Protein AF-A0A838J490-F1 (afdb_monomer)

Secondary structure (DSSP, 8-state):
--HHHHHTTTSGGG--PPPPPPPPPPPP--------------------HHHHHHHHHHHHHHHHHHHTS-HHHHHHHHHHHTS---HHHHHHHHT--HHHHHHHHHHHHHHHHHHHHHHSHHHHHHTT----HHHHS-EEEEEEPTTTSSSEEEEEE-TTT--EEEE-TTT---EE-S-GGGGGG--SHHHHHHHHHHHHHHHHHHHHHHS----S-HHHHHHHTT--S--PPPPP--S-TTSTTTTHHHHHHHHHHHHHH-HHHHHHHHHHHHHHHHHHHHHHHHHHHHHHTS---HHHHHHHHHHHHHHHHHHHHHHHHHTTTS-HHHHHHHHHHHHHHHHHHHHHHHHH---HHHHHHHHHHHHHHHHHHHHHHHHHHHHHS-HHHHHHHHHHHHHHHHHHHHHHHHHHHHHHHHH-HHHHHHHHHHHHHHHHHHHHHHSPPP--PPP------------

pLDDT: mean 70.19, std 21.8, range [23.58, 97.5]

Foldseek 3Di:
DVVVVVVVVVCLVPDDDDAPDDDDDDDDDDDDDDDYDDDDDDDDDDPPVVVVVLVVLVVVVLVVLLVPDDPQLSVLCCCCPVVVDDLVVSCVVVVHDSVVSVVSPVVSVVSSVCSCVPPVVVVCVVSVVPDPVVVVQFDFAPAADSVNSPFTWTWGQDPVPRWIFTATPPVGGDFIAPDPVVCPVPDHPPVVVVVRVVVVVVQVVVCVVVVHHDDPCVVCVVVVVVVPDDDDPDDPDDPPPPCVVVCLVVLLVVLVVLLVVDLLSVLLLVLLLLVLLLLLLCVQLVQVCCCPQLVHDPVLSVLLVVLLVLLLVVLVVVCVVCVVPDDLLCLQLVLLQQLLVLLLCLLCVCVVPSDSVVNSVSSSNNSNSVNSNVVSSLVVLVQQDDPVSSVNNVVNSVVSSNVSSNVSNVCSVVCCVPQNSSRSSNVSSVSSNVSSVCSVPSPDDDDPDHHDPPPPPDPPDPD

Structure (mmCIF, N/CA/C/O backbone):
data_AF-A0A838J490-F1
#
_entry.id   AF-A0A838J490-F1
#
loop_
_atom_site.group_PDB
_atom_site.id
_atom_site.type_symbol
_atom_site.label_atom_id
_atom_site.label_alt_id
_atom_site.label_comp_id
_atom_site.label_asym_id
_atom_site.label_entity_id
_atom_site.label_seq_id
_atom_site.pdbx_PDB_ins_code
_atom_site.Cartn_x
_atom_site.Cartn_y
_atom_site.Cartn_z
_atom_site.occupancy
_atom_site.B_iso_or_equiv
_atom_site.auth_seq_id
_atom_site.auth_comp_id
_atom_site.auth_asym_id
_atom_site.auth_atom_id
_atom_site.pdbx_PDB_model_num
ATOM 1 N N . MET A 1 1 ? 35.227 -22.376 36.022 1.00 38.84 1 MET A N 1
ATOM 2 C CA . MET A 1 1 ? 35.106 -21.329 34.972 1.00 38.84 1 MET A CA 1
ATOM 3 C C . MET A 1 1 ? 35.126 -21.839 33.520 1.00 38.84 1 MET A C 1
ATOM 5 O O . MET A 1 1 ? 34.562 -21.155 32.679 1.00 38.84 1 MET A O 1
ATOM 9 N N . ARG A 1 2 ? 35.701 -23.012 33.183 1.00 31.27 2 ARG A N 1
ATOM 10 C CA . ARG A 1 2 ? 35.571 -23.589 31.819 1.00 31.27 2 ARG A CA 1
ATOM 11 C C . ARG A 1 2 ? 34.187 -24.206 31.548 1.00 31.27 2 ARG A C 1
ATOM 13 O O . ARG A 1 2 ? 33.668 -24.030 30.458 1.00 31.27 2 ARG A O 1
ATOM 20 N N . TRP A 1 3 ? 33.547 -24.786 32.568 1.00 34.00 3 TRP A N 1
ATOM 21 C CA . TRP A 1 3 ? 32.174 -25.320 32.499 1.00 34.00 3 TRP A CA 1
ATOM 22 C C . TRP A 1 3 ? 31.107 -24.243 32.192 1.00 34.00 3 TRP A C 1
ATOM 24 O O . TRP A 1 3 ? 30.243 -24.439 31.349 1.00 34.00 3 TRP A O 1
ATOM 34 N N . ALA A 1 4 ? 31.234 -23.038 32.764 1.00 30.53 4 ALA A N 1
ATOM 35 C CA . ALA A 1 4 ? 30.323 -21.916 32.489 1.00 30.53 4 ALA A CA 1
ATOM 36 C C . ALA A 1 4 ? 30.524 -21.264 31.098 1.00 30.53 4 ALA A C 1
ATOM 38 O O . ALA A 1 4 ? 29.636 -20.571 30.601 1.00 30.53 4 ALA A O 1
ATOM 39 N N . ARG A 1 5 ? 31.675 -21.494 30.442 1.00 39.41 5 ARG A N 1
ATOM 40 C CA . ARG A 1 5 ? 31.925 -21.041 29.060 1.00 39.41 5 ARG A CA 1
ATOM 41 C C . ARG A 1 5 ? 31.454 -22.043 28.008 1.00 39.41 5 ARG A C 1
ATOM 43 O O . ARG A 1 5 ? 31.168 -21.605 26.904 1.00 39.41 5 ARG A O 1
ATOM 50 N N . SER A 1 6 ? 31.355 -23.336 28.332 1.00 38.59 6 SER A N 1
ATOM 51 C CA . SER A 1 6 ? 30.777 -24.329 27.417 1.00 38.59 6 SER A CA 1
ATOM 52 C C . SER A 1 6 ? 29.248 -24.378 27.482 1.00 38.59 6 SER A C 1
ATOM 54 O O . SER A 1 6 ? 28.624 -24.636 26.466 1.00 38.59 6 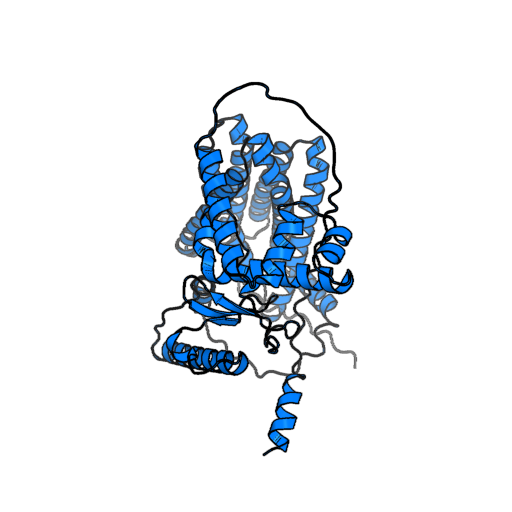SER A O 1
ATOM 56 N N . HIS A 1 7 ? 28.629 -24.067 28.629 1.00 32.84 7 HIS A N 1
ATOM 57 C CA . HIS A 1 7 ? 27.161 -24.068 28.757 1.00 32.84 7 HIS A CA 1
ATOM 58 C C . HIS A 1 7 ? 26.466 -22.762 28.327 1.00 32.84 7 HIS A C 1
ATOM 60 O O . HIS A 1 7 ? 25.295 -22.793 27.971 1.00 32.84 7 HIS A O 1
ATOM 66 N N . SER A 1 8 ? 27.147 -21.608 28.319 1.00 35.97 8 SER A N 1
ATOM 67 C CA . SER A 1 8 ? 26.522 -20.339 27.890 1.00 35.97 8 SER A CA 1
ATOM 68 C C . SER A 1 8 ? 26.479 -20.158 26.369 1.00 35.97 8 SER A C 1
ATOM 70 O O . SER A 1 8 ? 25.629 -19.424 25.869 1.00 35.97 8 SER A O 1
ATOM 72 N N . SER A 1 9 ? 27.338 -20.859 25.618 1.00 40.12 9 SER A N 1
ATOM 73 C CA . SER A 1 9 ? 27.257 -20.931 24.154 1.00 40.12 9 SER A CA 1
ATOM 74 C C . SER A 1 9 ? 26.083 -21.773 23.654 1.00 40.12 9 SER A C 1
ATOM 76 O O . SER A 1 9 ? 25.626 -21.528 22.541 1.00 40.12 9 SER A O 1
ATOM 78 N N . ASP A 1 10 ? 25.574 -22.699 24.476 1.00 37.72 10 ASP A N 1
ATOM 79 C CA . ASP A 1 10 ? 24.511 -23.632 24.083 1.00 37.72 10 ASP A CA 1
ATOM 80 C C . ASP A 1 10 ? 23.097 -23.228 24.523 1.00 37.72 10 ASP A C 1
ATOM 82 O O . ASP A 1 10 ? 22.111 -23.789 24.052 1.00 37.72 10 ASP A O 1
ATOM 86 N N . LEU A 1 11 ? 22.962 -22.195 25.356 1.00 34.53 11 LEU A N 1
ATOM 87 C CA . LEU A 1 11 ? 21.650 -21.685 25.780 1.00 34.53 11 LEU A CA 1
ATOM 88 C C . LEU A 1 11 ? 21.117 -20.540 24.904 1.00 34.53 11 LEU A C 1
ATOM 90 O O . LEU A 1 11 ? 19.939 -20.204 24.995 1.00 34.53 11 LEU A O 1
ATOM 94 N N . ALA A 1 12 ? 21.928 -19.992 23.991 1.00 37.56 12 ALA A N 1
ATOM 95 C CA . ALA A 1 12 ? 21.435 -19.069 22.960 1.00 37.56 12 ALA A CA 1
ATOM 96 C C . ALA A 1 12 ? 20.488 -19.759 21.954 1.00 37.56 12 ALA A C 1
ATOM 98 O O . ALA A 1 12 ? 19.731 -19.090 21.248 1.00 37.56 12 ALA A O 1
ATOM 99 N N . HIS A 1 13 ? 20.497 -21.096 21.919 1.00 40.72 13 HIS A N 1
ATOM 100 C CA . HIS A 1 13 ? 19.669 -21.916 21.035 1.00 40.72 13 HIS A CA 1
ATOM 101 C C . HIS A 1 13 ? 18.229 -22.107 21.547 1.00 40.72 13 HIS A C 1
ATOM 103 O O . HIS A 1 13 ? 17.404 -22.640 20.812 1.00 40.72 13 HIS A O 1
ATOM 109 N N . LEU A 1 14 ? 17.901 -21.679 22.777 1.00 37.72 14 LEU A N 1
ATOM 110 C CA . LEU A 1 14 ? 16.640 -22.036 23.456 1.00 37.72 14 LEU A CA 1
ATOM 111 C C . LEU A 1 14 ? 15.697 -20.866 23.789 1.00 37.72 14 LEU A C 1
ATOM 113 O O . LEU A 1 14 ? 14.804 -21.017 24.615 1.00 37.72 14 LEU A O 1
ATOM 117 N N . ALA A 1 15 ? 15.823 -19.716 23.126 1.00 31.89 15 ALA A N 1
ATOM 118 C CA . ALA A 1 15 ? 14.781 -18.684 23.182 1.00 31.89 15 ALA A CA 1
ATOM 119 C C . ALA A 1 15 ? 13.935 -18.735 21.899 1.00 31.89 15 ALA A C 1
ATOM 121 O O . ALA A 1 15 ? 14.431 -18.270 20.876 1.00 31.89 15 ALA A O 1
ATOM 122 N N . PRO A 1 16 ? 12.711 -19.280 21.871 1.00 31.98 16 PRO A N 1
ATOM 123 C CA . PRO A 1 16 ? 11.907 -19.275 20.654 1.00 31.98 16 PRO A CA 1
ATOM 124 C C . PRO A 1 16 ? 11.490 -17.833 20.334 1.00 31.98 16 PRO A C 1
ATOM 126 O O . PRO A 1 16 ? 10.644 -17.259 21.003 1.00 31.98 16 PRO A O 1
ATOM 129 N N . LEU A 1 17 ? 12.102 -17.234 19.312 1.00 34.34 17 LEU A N 1
ATOM 130 C CA . LEU A 1 17 ? 11.520 -16.084 18.623 1.00 34.34 17 LEU A CA 1
ATOM 131 C C . LEU A 1 17 ? 10.676 -16.646 17.482 1.00 34.34 17 LEU A C 1
ATOM 133 O O . LEU A 1 17 ? 11.158 -17.482 16.715 1.00 34.34 17 LEU A O 1
ATOM 137 N N . ALA A 1 18 ? 9.415 -16.222 17.408 1.00 31.09 18 ALA A N 1
ATOM 138 C CA . ALA A 1 18 ? 8.501 -16.607 16.341 1.00 31.09 18 ALA A CA 1
ATOM 139 C C . ALA A 1 18 ? 9.137 -16.335 14.959 1.00 31.09 18 ALA A C 1
ATOM 141 O O . ALA A 1 18 ? 9.772 -15.292 14.778 1.00 31.09 18 ALA A O 1
ATOM 142 N N . PRO A 1 19 ? 9.003 -17.254 13.986 1.00 30.03 19 PRO A N 1
ATOM 143 C CA . PRO A 1 19 ? 9.647 -17.109 12.690 1.00 30.03 19 PRO A CA 1
ATOM 144 C C . PRO A 1 19 ? 9.049 -15.919 11.933 1.00 30.03 19 PRO A C 1
ATOM 146 O O . PRO A 1 19 ? 7.841 -15.858 11.708 1.00 30.03 19 PRO A O 1
ATOM 149 N N . LEU A 1 20 ? 9.904 -14.995 11.490 1.00 29.86 20 LEU A N 1
ATOM 150 C CA . LEU A 1 20 ? 9.591 -14.166 10.329 1.00 29.86 20 LEU A CA 1
ATOM 151 C C . LEU A 1 20 ? 9.395 -15.127 9.152 1.00 29.86 20 LEU A C 1
ATOM 153 O O . LEU A 1 20 ? 10.276 -15.938 8.861 1.00 29.86 20 LEU A O 1
ATOM 157 N N . ALA A 1 21 ? 8.214 -15.091 8.535 1.00 31.08 21 ALA A N 1
ATOM 158 C CA . ALA A 1 21 ? 7.895 -15.946 7.401 1.00 31.08 21 ALA A CA 1
ATOM 159 C C . ALA A 1 21 ? 8.966 -15.790 6.299 1.00 31.08 21 ALA A C 1
ATOM 161 O O . ALA A 1 21 ? 9.384 -14.662 6.016 1.00 31.08 21 ALA A O 1
ATOM 162 N N . PRO A 1 22 ? 9.429 -16.888 5.673 1.00 29.55 22 PRO A N 1
ATOM 163 C CA . PRO A 1 22 ? 10.335 -16.793 4.541 1.00 29.55 22 PRO A CA 1
ATOM 164 C C . PRO A 1 22 ? 9.621 -16.073 3.393 1.00 29.55 22 PRO A C 1
ATOM 166 O O . PRO A 1 22 ? 8.505 -16.434 3.019 1.00 29.55 22 PRO A O 1
ATOM 169 N N . LEU A 1 23 ? 10.271 -15.052 2.834 1.00 28.83 23 LEU A N 1
ATOM 170 C CA . LEU A 1 23 ? 9.908 -14.534 1.520 1.00 28.83 23 LEU A CA 1
ATOM 171 C C . LEU A 1 23 ? 10.055 -15.690 0.525 1.00 28.83 23 LEU A C 1
ATOM 173 O O . LEU A 1 23 ? 11.116 -16.313 0.455 1.00 28.83 23 LEU A O 1
ATOM 177 N N . ALA A 1 24 ? 8.976 -16.012 -0.187 1.00 30.09 24 ALA A N 1
ATOM 178 C CA . ALA A 1 24 ? 9.001 -17.016 -1.240 1.00 30.09 24 ALA A CA 1
ATOM 179 C C . ALA A 1 24 ? 10.042 -16.625 -2.310 1.00 30.09 24 ALA A C 1
ATOM 181 O O . ALA A 1 24 ? 10.163 -15.437 -2.624 1.00 30.09 24 ALA A O 1
ATOM 182 N N . PRO A 1 25 ? 10.797 -17.588 -2.867 1.00 30.64 25 PRO A N 1
ATOM 183 C CA . PRO A 1 25 ? 11.720 -17.306 -3.952 1.00 30.64 25 PRO A CA 1
ATOM 184 C C . PRO A 1 25 ? 10.932 -16.864 -5.188 1.00 30.64 25 PRO A C 1
ATOM 186 O O . PRO A 1 25 ? 9.959 -17.507 -5.581 1.00 30.64 25 PRO A O 1
ATOM 189 N N . LEU A 1 26 ? 11.361 -15.753 -5.786 1.00 28.77 26 LEU A N 1
ATOM 190 C CA . LEU A 1 26 ? 10.929 -15.345 -7.118 1.00 28.77 26 LEU A CA 1
ATOM 191 C C . LEU A 1 26 ? 11.299 -16.463 -8.102 1.00 28.77 26 LEU A C 1
ATOM 193 O O . LEU A 1 26 ? 12.447 -16.910 -8.129 1.00 28.77 26 LEU A O 1
ATOM 197 N N . ALA A 1 27 ? 10.314 -16.935 -8.866 1.00 28.98 27 ALA A N 1
ATOM 198 C CA . ALA A 1 27 ? 10.536 -17.884 -9.948 1.00 28.98 27 ALA A CA 1
ATOM 199 C C . ALA A 1 27 ? 11.439 -17.246 -11.026 1.00 28.98 27 ALA A C 1
ATOM 201 O O . ALA A 1 27 ? 11.282 -16.052 -11.299 1.00 28.98 27 ALA A O 1
ATOM 202 N N . PRO A 1 28 ? 12.375 -17.999 -11.635 1.00 28.28 28 PRO A N 1
ATOM 203 C CA . PRO A 1 28 ? 13.193 -17.493 -12.730 1.00 28.28 28 PRO A CA 1
ATOM 204 C C . PRO A 1 28 ? 12.314 -17.203 -13.947 1.00 28.28 28 PRO A C 1
ATOM 206 O O . PRO A 1 28 ? 11.512 -18.045 -14.346 1.00 28.28 28 PRO A O 1
ATOM 209 N N . LEU A 1 29 ? 12.480 -16.020 -14.534 1.00 25.86 29 LEU A N 1
ATOM 210 C CA . LEU A 1 29 ? 12.017 -15.762 -15.890 1.00 25.86 29 LEU A CA 1
ATOM 211 C C . LEU A 1 29 ? 12.938 -16.531 -16.837 1.00 25.86 29 LEU A C 1
ATOM 213 O O . LEU A 1 29 ? 14.138 -16.261 -16.892 1.00 25.86 29 LEU A O 1
ATOM 217 N N . GLU A 1 30 ? 12.361 -17.504 -17.533 1.00 28.44 30 GLU A N 1
ATOM 218 C CA . GLU A 1 30 ? 12.951 -18.133 -18.707 1.00 28.44 30 GLU A CA 1
ATOM 219 C C . GLU A 1 30 ? 13.173 -17.041 -19.762 1.00 28.44 30 GLU A C 1
ATOM 221 O O . GLU A 1 30 ? 12.236 -16.381 -20.213 1.00 28.44 30 GLU A O 1
ATOM 226 N N . GLN A 1 31 ? 14.441 -16.808 -20.091 1.00 32.03 31 GLN A N 1
ATOM 227 C CA . GLN A 1 31 ? 14.831 -16.212 -21.356 1.00 32.03 31 GLN A CA 1
ATOM 228 C C . GLN A 1 31 ? 14.986 -17.370 -22.330 1.00 32.03 31 GLN A C 1
ATOM 230 O O . GLN A 1 31 ? 15.788 -18.261 -22.069 1.00 32.03 31 GLN A O 1
ATOM 235 N N . ASP A 1 32 ? 14.243 -17.330 -23.427 1.00 25.03 32 ASP A N 1
ATOM 236 C CA . ASP A 1 32 ? 14.703 -17.920 -24.672 1.00 25.03 32 ASP A CA 1
ATOM 237 C C . ASP A 1 32 ? 14.437 -16.936 -25.805 1.00 25.03 32 ASP A C 1
ATOM 239 O O . ASP A 1 32 ? 13.476 -16.160 -25.804 1.00 25.03 32 ASP A O 1
ATOM 243 N N . GLU A 1 33 ? 15.426 -16.928 -26.681 1.00 28.50 33 GLU A N 1
ATOM 244 C CA . GLU A 1 33 ? 15.753 -15.921 -27.664 1.00 28.50 33 GLU A CA 1
ATOM 245 C C . GLU A 1 33 ? 14.833 -15.976 -28.894 1.00 28.50 33 GLU A C 1
ATOM 247 O O . GLU A 1 33 ? 14.159 -16.966 -29.175 1.00 28.50 33 GLU A O 1
ATOM 252 N N . ASP A 1 34 ? 14.936 -14.892 -29.660 1.00 23.80 34 ASP A N 1
ATOM 253 C CA . ASP A 1 34 ? 15.062 -14.880 -31.118 1.00 23.80 34 ASP A CA 1
ATOM 254 C C . ASP A 1 34 ? 13.932 -14.304 -32.001 1.00 23.80 34 ASP A C 1
ATOM 256 O O . ASP A 1 34 ? 12.753 -14.639 -31.929 1.00 23.80 34 ASP A O 1
ATOM 260 N N . GLU A 1 35 ? 14.427 -13.466 -32.923 1.00 25.88 35 GLU A N 1
ATOM 261 C CA . GLU A 1 35 ? 13.885 -13.039 -34.220 1.00 25.88 35 GLU A CA 1
ATOM 262 C C . GLU A 1 35 ? 13.179 -11.674 -34.410 1.00 25.88 35 GLU A C 1
ATOM 264 O O . GLU A 1 35 ? 11.960 -11.536 -34.418 1.00 25.88 35 GLU A O 1
ATOM 269 N N . ARG A 1 36 ? 14.042 -10.713 -34.790 1.00 24.47 36 ARG A N 1
ATOM 270 C CA . ARG A 1 36 ? 14.085 -10.001 -36.093 1.00 24.47 36 ARG A CA 1
ATOM 271 C C . ARG A 1 36 ? 13.088 -8.865 -36.415 1.00 24.47 36 ARG A C 1
ATOM 273 O O . ARG A 1 36 ? 11.990 -9.080 -36.908 1.00 24.47 36 ARG A O 1
ATOM 280 N N . ASP A 1 37 ? 13.676 -7.664 -36.370 1.00 24.88 37 ASP A N 1
ATOM 281 C CA . ASP A 1 37 ? 13.978 -6.779 -37.519 1.00 24.88 37 ASP A CA 1
ATOM 282 C C . ASP A 1 37 ? 12.926 -5.781 -38.066 1.00 24.88 37 ASP A C 1
ATOM 284 O O . ASP A 1 37 ? 11.739 -6.076 -38.213 1.00 24.88 37 ASP A O 1
ATOM 288 N N . ARG A 1 38 ? 13.494 -4.639 -38.507 1.00 23.58 38 ARG A N 1
ATOM 289 C CA . ARG A 1 38 ? 13.008 -3.456 -39.255 1.00 23.58 38 ARG A CA 1
ATOM 290 C C . ARG A 1 38 ? 12.662 -2.232 -38.397 1.00 23.58 38 ARG A C 1
ATOM 292 O O . ARG A 1 38 ? 11.815 -2.301 -37.519 1.00 23.58 38 ARG A O 1
ATOM 299 N N . SER A 1 39 ? 13.205 -1.036 -38.630 1.00 25.27 39 SER A N 1
ATOM 300 C CA . SER A 1 39 ? 14.094 -0.518 -39.686 1.00 25.27 39 SER A CA 1
ATOM 301 C C . SER A 1 39 ? 14.380 0.955 -39.370 1.00 25.27 39 SER A C 1
ATOM 303 O O . SER A 1 39 ? 13.400 1.673 -39.182 1.00 25.27 39 SER A O 1
ATOM 305 N N . ILE A 1 40 ? 15.635 1.421 -39.403 1.00 28.34 40 ILE A N 1
ATOM 306 C CA . ILE A 1 40 ? 15.996 2.770 -39.891 1.00 28.34 40 ILE A CA 1
ATOM 307 C C . ILE A 1 40 ? 17.378 2.661 -40.554 1.00 28.34 40 ILE A C 1
ATOM 309 O O . ILE A 1 40 ? 18.363 2.346 -39.893 1.00 28.34 40 ILE A O 1
ATOM 313 N N . GLU A 1 41 ? 17.403 2.870 -41.869 1.00 29.73 41 GLU A N 1
ATOM 314 C CA . GLU A 1 41 ? 18.590 2.954 -42.724 1.00 29.73 41 GLU A CA 1
ATOM 315 C C . GLU A 1 41 ? 19.304 4.316 -42.611 1.00 29.73 41 GLU A C 1
ATOM 317 O O . GLU A 1 41 ? 18.684 5.337 -42.310 1.00 29.73 41 GLU A O 1
ATOM 322 N N . ASP A 1 42 ? 20.595 4.270 -42.962 1.00 29.52 42 ASP A N 1
ATOM 323 C CA . ASP A 1 42 ? 21.440 5.304 -43.581 1.00 29.52 42 ASP A CA 1
ATOM 324 C C . ASP A 1 42 ? 21.932 6.524 -42.787 1.00 29.52 42 ASP A C 1
ATOM 326 O O . ASP A 1 42 ? 21.326 7.591 -42.831 1.00 29.52 42 ASP A O 1
ATOM 330 N N . ILE A 1 43 ? 23.175 6.420 -42.279 1.00 30.28 43 ILE A N 1
ATOM 331 C CA . ILE A 1 43 ? 24.239 7.422 -42.518 1.00 30.28 43 ILE A CA 1
ATOM 332 C C . ILE A 1 43 ? 25.599 6.693 -42.661 1.00 30.28 43 ILE A C 1
ATOM 334 O O . ILE A 1 43 ? 26.070 6.109 -41.686 1.00 30.28 43 ILE A O 1
ATOM 338 N N . PRO A 1 44 ? 26.263 6.708 -43.835 1.00 36.84 44 PRO A N 1
ATOM 339 C CA . PRO A 1 44 ? 27.617 6.186 -43.989 1.00 36.84 44 PRO A CA 1
ATOM 340 C C . PRO A 1 44 ? 28.680 7.283 -43.811 1.00 36.84 44 PRO A C 1
A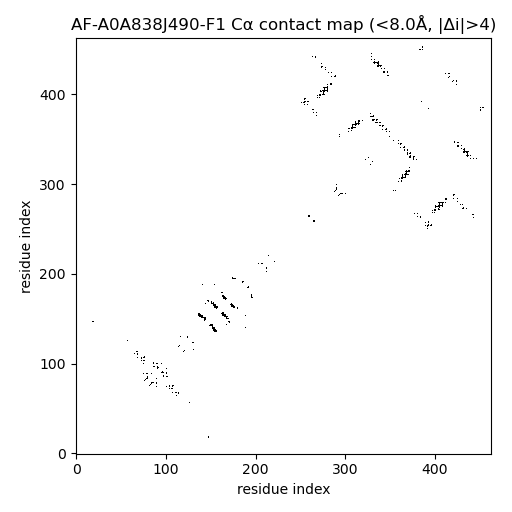TOM 342 O O . PRO A 1 44 ? 28.659 8.295 -44.510 1.00 36.84 44 PRO A O 1
ATOM 345 N N . GLY A 1 45 ? 29.668 7.007 -42.954 1.00 42.66 45 GLY A N 1
ATOM 346 C CA . GLY A 1 45 ? 30.995 7.626 -43.004 1.00 42.66 45 GLY A CA 1
ATOM 347 C C . GLY A 1 45 ? 31.248 8.766 -42.022 1.00 42.66 45 GLY A C 1
ATOM 348 O O . GLY A 1 45 ? 31.433 9.898 -42.453 1.00 42.66 45 GLY A O 1
ATOM 349 N N . ASP A 1 46 ? 31.380 8.446 -40.736 1.00 32.75 46 ASP A N 1
ATOM 350 C CA . ASP A 1 46 ? 32.297 9.189 -39.871 1.00 32.75 46 ASP A CA 1
ATOM 351 C C . ASP A 1 46 ? 33.262 8.171 -39.257 1.00 32.75 46 ASP A C 1
ATOM 353 O O . ASP A 1 46 ? 32.844 7.184 -38.649 1.00 32.75 46 ASP A O 1
ATOM 357 N N . PHE A 1 47 ? 34.554 8.334 -39.538 1.00 42.59 47 PHE A N 1
ATOM 358 C CA . PHE A 1 47 ? 35.601 7.604 -38.832 1.00 42.59 47 PHE A CA 1
ATOM 359 C C . PHE A 1 47 ? 35.574 8.156 -37.413 1.00 42.59 47 PHE A C 1
ATOM 361 O O . PHE A 1 47 ? 36.008 9.282 -37.180 1.00 42.59 47 PHE A O 1
ATOM 368 N N . ASP A 1 48 ? 34.992 7.395 -36.496 1.00 47.22 48 ASP A N 1
ATOM 369 C CA . ASP A 1 48 ? 34.822 7.801 -35.111 1.00 47.22 48 ASP A CA 1
ATOM 370 C C . ASP A 1 48 ? 36.194 7.770 -34.415 1.00 47.22 48 ASP A C 1
ATOM 372 O O . ASP A 1 48 ? 36.620 6.768 -33.842 1.00 47.22 48 ASP A O 1
ATOM 376 N N . ILE A 1 49 ? 36.947 8.865 -34.574 1.00 47.16 49 ILE A N 1
ATOM 377 C CA . ILE A 1 49 ? 38.278 9.093 -33.990 1.00 47.16 49 ILE A CA 1
ATOM 378 C C . ILE A 1 49 ? 38.230 8.876 -32.473 1.00 47.16 49 ILE A C 1
ATOM 380 O O . ILE A 1 49 ? 39.208 8.425 -31.885 1.00 47.16 49 ILE A O 1
ATOM 384 N N . GLU A 1 50 ? 37.089 9.165 -31.851 1.00 42.59 50 GLU A N 1
ATOM 385 C CA . GLU A 1 50 ? 36.843 8.948 -30.430 1.00 42.59 50 GLU A CA 1
ATOM 386 C C . GLU A 1 50 ? 36.816 7.445 -30.110 1.00 42.59 50 GLU A C 1
ATOM 388 O O . GLU A 1 50 ? 37.535 6.996 -29.219 1.00 42.59 50 GLU A O 1
ATOM 393 N N . LEU A 1 51 ? 36.139 6.642 -30.936 1.00 49.38 51 LEU A N 1
ATOM 394 C CA . LEU A 1 51 ? 36.103 5.180 -30.821 1.00 49.38 51 LEU A CA 1
ATOM 395 C C . LEU A 1 51 ? 37.471 4.513 -31.084 1.00 49.38 51 LEU A C 1
ATOM 397 O O . LEU A 1 51 ? 37.825 3.528 -30.428 1.00 49.38 51 LEU A O 1
ATOM 401 N N . GLU A 1 52 ? 38.260 5.026 -32.036 1.00 47.62 52 GLU A N 1
ATOM 402 C CA . GLU A 1 52 ? 39.631 4.544 -32.279 1.00 47.62 52 GLU A CA 1
ATOM 403 C C . GLU A 1 52 ? 40.599 4.947 -31.152 1.00 47.62 52 GLU A C 1
ATOM 405 O O . GLU A 1 52 ? 41.420 4.119 -30.744 1.00 47.62 52 GLU A O 1
ATOM 410 N N . LEU A 1 53 ? 40.472 6.154 -30.579 1.00 51.84 53 LEU A N 1
ATOM 411 C CA . LEU A 1 53 ? 41.255 6.565 -29.404 1.00 51.84 53 LEU A CA 1
ATOM 412 C C . LEU A 1 53 ? 40.907 5.734 -28.164 1.00 51.84 53 LEU A C 1
ATOM 414 O O . LEU A 1 53 ? 41.817 5.268 -27.475 1.00 51.84 53 LEU A O 1
ATOM 418 N N . GLU A 1 54 ? 39.620 5.503 -27.901 1.00 54.19 54 GLU A N 1
ATOM 419 C CA . GLU A 1 54 ? 39.160 4.664 -26.789 1.00 54.19 54 GLU A CA 1
ATOM 420 C C . GLU A 1 54 ? 39.695 3.232 -26.911 1.00 54.19 54 GLU A C 1
ATOM 422 O O . GLU A 1 54 ? 40.137 2.627 -25.928 1.00 54.19 54 GLU A O 1
ATOM 427 N N . ARG A 1 55 ? 39.731 2.692 -28.134 1.00 58.41 55 ARG A N 1
ATOM 428 C CA . ARG A 1 55 ? 40.291 1.367 -28.415 1.00 58.41 55 ARG A CA 1
ATOM 429 C C . ARG A 1 55 ? 41.803 1.311 -28.177 1.00 58.41 55 ARG A C 1
ATOM 431 O O . ARG A 1 55 ? 42.282 0.335 -27.591 1.00 58.41 55 ARG A O 1
ATOM 438 N N . ASP A 1 56 ? 42.548 2.335 -28.586 1.00 60.94 56 ASP A N 1
ATOM 439 C CA . ASP A 1 56 ? 44.000 2.427 -28.375 1.00 60.94 56 ASP A CA 1
ATOM 440 C C . ASP A 1 56 ? 44.379 2.667 -26.904 1.00 60.94 56 ASP A C 1
ATOM 442 O O . ASP A 1 56 ? 45.447 2.245 -26.442 1.00 60.94 56 ASP A O 1
ATOM 446 N N . GLU A 1 57 ? 43.529 3.347 -26.138 1.00 63.41 57 GLU A N 1
ATOM 447 C CA . GLU A 1 57 ? 43.698 3.524 -24.693 1.00 63.41 57 GLU A CA 1
ATOM 448 C C . GLU A 1 57 ? 43.383 2.238 -23.924 1.00 63.41 57 GLU A C 1
ATOM 450 O O . GLU A 1 57 ? 44.163 1.828 -23.056 1.00 63.41 57 GLU A O 1
ATOM 455 N N . LEU A 1 58 ? 42.319 1.528 -24.309 1.00 64.88 58 LEU A N 1
ATOM 456 C CA . LEU A 1 58 ? 41.971 0.229 -23.737 1.00 64.88 58 LEU A CA 1
ATOM 457 C C . LEU A 1 58 ? 43.044 -0.834 -24.026 1.00 64.88 58 LEU A C 1
ATOM 459 O O . LEU A 1 58 ? 43.397 -1.618 -23.139 1.00 64.88 58 LEU A O 1
ATOM 463 N N . ALA A 1 59 ? 43.605 -0.840 -25.239 1.00 71.50 59 ALA A N 1
ATOM 464 C CA . ALA A 1 59 ? 44.716 -1.718 -25.604 1.00 71.50 59 ALA A CA 1
ATOM 465 C C . ALA A 1 59 ? 45.958 -1.446 -24.736 1.00 71.50 59 ALA A C 1
ATOM 467 O O . ALA A 1 59 ? 46.546 -2.380 -24.184 1.00 71.50 59 ALA A O 1
ATOM 468 N N . ARG A 1 60 ? 46.302 -0.168 -24.518 1.00 73.44 60 ARG A N 1
ATOM 469 C CA . ARG A 1 60 ? 47.410 0.230 -23.632 1.00 73.44 60 ARG A CA 1
ATOM 470 C C . ARG A 1 60 ? 47.187 -0.200 -22.180 1.00 73.44 60 ARG A C 1
ATOM 472 O O . ARG A 1 60 ? 48.132 -0.668 -21.540 1.00 73.44 60 ARG A O 1
ATOM 479 N N . LEU A 1 61 ? 45.963 -0.090 -21.662 1.00 72.50 61 LEU A N 1
ATOM 480 C CA . LEU A 1 61 ? 45.617 -0.574 -20.319 1.00 72.50 61 LEU A CA 1
ATOM 481 C C . LEU A 1 61 ? 45.767 -2.095 -20.200 1.00 72.50 61 LEU A C 1
ATOM 483 O O . LEU A 1 61 ? 46.311 -2.594 -19.209 1.00 72.50 61 LEU A O 1
ATOM 487 N N . LEU A 1 62 ? 45.326 -2.845 -21.212 1.00 75.50 62 LEU A N 1
ATOM 488 C CA . LEU A 1 62 ? 45.468 -4.298 -21.231 1.00 75.50 62 LEU A CA 1
ATOM 489 C C . LEU A 1 62 ? 46.943 -4.723 -21.281 1.00 75.50 62 LEU A C 1
ATOM 491 O O . LEU A 1 62 ? 47.342 -5.614 -20.527 1.00 75.50 62 LEU A O 1
ATOM 495 N N . ASP A 1 63 ? 47.762 -4.058 -22.096 1.00 79.69 63 ASP A N 1
ATOM 496 C CA . ASP A 1 63 ? 49.201 -4.323 -22.189 1.00 79.69 63 ASP A CA 1
ATOM 497 C C . ASP A 1 63 ? 49.924 -4.056 -20.864 1.00 79.69 63 ASP A C 1
ATOM 499 O O . ASP A 1 63 ? 50.736 -4.873 -20.411 1.00 79.69 63 ASP A O 1
ATOM 503 N N . GLN A 1 64 ? 49.587 -2.960 -20.181 1.00 78.25 64 GLN A N 1
ATOM 504 C CA . GLN A 1 64 ? 50.120 -2.662 -18.849 1.00 78.25 64 GLN A CA 1
ATOM 505 C C . GLN A 1 64 ? 49.690 -3.711 -17.810 1.00 78.25 64 GLN A C 1
ATOM 507 O O . GLN A 1 64 ? 50.514 -4.173 -17.012 1.00 78.25 64 GLN A O 1
ATOM 512 N N . ALA A 1 65 ? 48.430 -4.153 -17.845 1.00 79.12 65 ALA A N 1
ATOM 513 C CA . ALA A 1 65 ? 47.928 -5.193 -16.949 1.00 79.12 65 ALA A CA 1
ATOM 514 C C . ALA A 1 65 ? 48.607 -6.553 -17.198 1.00 79.12 65 ALA A C 1
ATOM 516 O O . ALA A 1 65 ? 48.959 -7.258 -16.245 1.00 79.12 65 ALA A O 1
ATOM 517 N N . LEU A 1 66 ? 48.837 -6.914 -18.465 1.00 82.06 66 LEU A N 1
ATOM 518 C CA . LEU A 1 66 ? 49.561 -8.125 -18.856 1.00 82.06 66 LEU A CA 1
ATOM 519 C C . LEU A 1 66 ? 51.041 -8.052 -18.458 1.00 82.06 66 LEU A C 1
ATOM 521 O O . LEU A 1 66 ? 51.587 -9.051 -17.987 1.00 82.06 66 LEU A O 1
ATOM 525 N N . ALA A 1 67 ? 51.687 -6.888 -18.572 1.00 84.06 67 ALA A N 1
ATOM 526 C CA . ALA A 1 67 ? 53.086 -6.690 -18.180 1.00 84.06 67 ALA A CA 1
ATOM 527 C C . ALA A 1 67 ? 53.341 -6.936 -16.681 1.00 84.06 67 ALA A C 1
ATOM 529 O O . ALA A 1 67 ? 54.441 -7.340 -16.300 1.00 84.06 67 ALA A O 1
ATOM 530 N N . LEU A 1 68 ? 52.322 -6.752 -15.837 1.00 79.50 68 LEU A N 1
ATOM 531 C CA . LEU A 1 68 ? 52.377 -7.005 -14.394 1.00 79.50 68 LEU A CA 1
ATOM 532 C C . LEU A 1 68 ? 52.220 -8.490 -14.016 1.00 79.50 68 LEU A C 1
ATOM 534 O O . LEU A 1 68 ? 52.357 -8.839 -12.837 1.00 79.50 68 LEU A O 1
ATOM 538 N N . LEU A 1 69 ? 51.931 -9.372 -14.978 1.00 84.00 69 LEU A N 1
ATOM 539 C CA . LEU A 1 69 ? 51.832 -10.812 -14.752 1.00 84.00 69 LEU A CA 1
ATOM 540 C C . LEU A 1 69 ? 53.193 -11.516 -14.888 1.00 84.00 69 LEU A C 1
ATOM 542 O O . LEU A 1 69 ? 54.032 -11.115 -15.693 1.00 84.00 69 LEU A O 1
ATOM 546 N N . PRO A 1 70 ? 53.412 -12.631 -14.162 1.00 83.38 70 PRO A N 1
ATOM 547 C CA . PRO A 1 70 ? 54.565 -13.497 -14.399 1.00 83.38 70 PRO A CA 1
ATOM 548 C C . PRO A 1 70 ? 54.600 -13.996 -15.853 1.00 83.38 70 PRO A C 1
ATOM 550 O O . PRO A 1 70 ? 53.569 -14.436 -16.364 1.00 83.38 70 PRO A O 1
ATOM 553 N N . ALA A 1 71 ? 55.781 -14.001 -16.486 1.00 82.00 71 ALA A N 1
ATOM 554 C CA . ALA A 1 71 ? 55.956 -14.345 -17.907 1.00 82.00 71 ALA A CA 1
ATOM 555 C C . ALA A 1 71 ? 55.263 -15.664 -18.294 1.00 82.00 71 ALA A C 1
ATOM 557 O O . ALA A 1 71 ? 54.416 -15.686 -19.175 1.00 82.00 71 ALA A O 1
ATOM 558 N N . ALA A 1 72 ? 55.469 -16.721 -17.502 1.00 78.62 72 ALA A N 1
ATOM 559 C CA . ALA A 1 72 ? 54.859 -18.034 -17.735 1.00 78.62 72 ALA A CA 1
ATOM 560 C C . ALA A 1 72 ? 53.315 -18.039 -17.784 1.00 78.62 72 ALA A C 1
ATOM 562 O O . ALA A 1 72 ? 52.719 -18.979 -18.302 1.00 78.62 72 ALA A O 1
ATOM 563 N N . VAL A 1 73 ? 52.659 -17.042 -17.190 1.00 81.00 73 VAL A N 1
ATOM 564 C CA . VAL A 1 73 ? 51.199 -16.890 -17.170 1.00 81.00 73 VAL A CA 1
ATOM 565 C C . VAL A 1 73 ? 50.735 -15.951 -18.282 1.00 81.00 73 VAL A C 1
ATOM 567 O O . VAL A 1 73 ? 49.719 -16.217 -18.920 1.00 81.00 73 VAL A O 1
ATOM 570 N N . ARG A 1 74 ? 51.491 -14.877 -18.519 1.00 85.94 74 ARG A N 1
ATOM 571 C CA . ARG A 1 74 ? 51.255 -13.914 -19.594 1.00 85.94 74 ARG A CA 1
ATOM 572 C C . ARG A 1 74 ? 51.334 -14.576 -20.968 1.00 85.94 74 ARG A C 1
ATOM 574 O O . ARG A 1 74 ? 50.409 -14.418 -21.754 1.00 85.94 74 ARG A O 1
ATOM 581 N N . ASP A 1 75 ? 52.374 -15.365 -21.219 1.00 84.25 75 ASP A N 1
ATOM 582 C CA . ASP A 1 75 ? 52.641 -15.957 -22.537 1.00 84.25 75 ASP A CA 1
ATOM 583 C C . ASP A 1 75 ? 51.516 -16.921 -22.955 1.00 84.25 75 ASP A C 1
ATOM 585 O O . ASP A 1 75 ? 51.069 -16.929 -24.096 1.00 84.25 75 ASP A O 1
ATOM 589 N N . VAL A 1 76 ? 50.967 -17.658 -21.986 1.00 85.50 76 VAL A N 1
ATOM 590 C CA . VAL A 1 76 ? 49.813 -18.548 -22.177 1.00 85.50 76 VAL A CA 1
ATOM 591 C C . VAL A 1 76 ? 48.528 -17.773 -22.512 1.00 85.50 76 VAL A C 1
ATOM 593 O O . VAL A 1 76 ? 47.709 -18.250 -23.295 1.00 85.50 76 VAL A O 1
ATOM 596 N N . LEU A 1 77 ? 48.325 -16.592 -21.917 1.00 82.75 77 LEU A N 1
ATOM 597 C CA . LEU A 1 77 ? 47.162 -15.746 -22.205 1.00 82.75 77 LEU A CA 1
ATOM 598 C C . LEU A 1 77 ? 47.279 -15.074 -23.576 1.00 82.75 77 LEU A C 1
ATOM 600 O O . LEU A 1 77 ? 46.286 -15.033 -24.296 1.00 82.75 77 LEU A O 1
ATOM 604 N N . ILE A 1 78 ? 48.474 -14.601 -23.940 1.00 85.31 78 ILE A N 1
ATOM 605 C CA . ILE A 1 78 ? 48.756 -13.993 -25.249 1.00 85.31 78 ILE A CA 1
ATOM 606 C C . ILE A 1 78 ? 48.522 -15.016 -26.361 1.00 85.31 78 ILE A C 1
ATOM 608 O O . ILE A 1 78 ? 47.742 -14.767 -27.274 1.00 85.31 78 ILE A O 1
ATOM 612 N N . GLU A 1 79 ? 49.112 -16.205 -26.246 1.00 82.50 79 GLU A N 1
ATOM 613 C CA . GLU A 1 79 ? 48.924 -17.265 -27.239 1.00 82.50 79 GLU A CA 1
ATOM 614 C C . GLU A 1 79 ? 47.452 -17.659 -27.403 1.00 82.50 79 GLU A C 1
ATOM 616 O O . GLU A 1 79 ? 46.986 -17.875 -28.517 1.00 82.50 79 GLU A O 1
ATOM 621 N N . ARG A 1 80 ? 46.687 -17.701 -26.306 1.00 84.81 80 ARG A N 1
ATOM 622 C CA . ARG A 1 80 ? 45.277 -18.101 -26.358 1.00 84.81 80 ARG A CA 1
ATOM 623 C C . ARG A 1 80 ? 44.333 -17.014 -26.875 1.00 84.81 80 ARG A C 1
ATOM 625 O O . ARG A 1 80 ? 43.352 -17.358 -27.524 1.00 84.81 80 ARG A O 1
ATOM 632 N N . TYR A 1 81 ? 44.559 -15.752 -26.517 1.00 76.62 81 TYR A N 1
ATOM 633 C CA . TYR A 1 81 ? 43.581 -14.671 -26.717 1.00 76.62 81 TYR A CA 1
ATOM 634 C C . TYR A 1 81 ? 44.016 -13.601 -27.717 1.00 76.62 81 TYR A C 1
ATOM 636 O O . TYR A 1 81 ? 43.159 -12.874 -28.199 1.00 76.62 81 TYR A O 1
ATOM 644 N N . ILE A 1 82 ? 45.311 -13.503 -28.023 1.00 79.38 82 ILE A N 1
ATOM 645 C CA . ILE A 1 82 ? 45.843 -12.576 -29.034 1.00 79.38 82 ILE A CA 1
ATOM 646 C C . ILE A 1 82 ? 46.182 -13.334 -30.317 1.00 79.38 82 ILE A C 1
ATOM 648 O O . ILE A 1 82 ? 45.856 -12.876 -31.405 1.00 79.38 82 ILE A O 1
ATOM 652 N N . HIS A 1 83 ? 46.811 -14.506 -30.199 1.00 80.75 83 HIS A N 1
ATOM 653 C CA . HIS A 1 83 ? 47.138 -15.351 -31.353 1.00 80.75 83 HIS A CA 1
ATOM 654 C C . HIS A 1 83 ? 46.072 -16.414 -31.661 1.00 80.75 83 HIS A C 1
ATOM 656 O O . HIS A 1 83 ? 46.212 -17.133 -32.644 1.00 80.75 83 HIS A O 1
ATOM 662 N N . GLU A 1 84 ? 45.024 -16.511 -30.833 1.00 79.19 84 GLU A N 1
ATOM 663 C CA . GLU A 1 84 ? 43.896 -17.451 -30.971 1.00 79.19 84 GLU A CA 1
ATOM 664 C C . GLU A 1 84 ? 44.294 -18.939 -31.097 1.00 79.19 84 GLU A C 1
ATOM 666 O O . GLU A 1 84 ? 43.497 -19.779 -31.522 1.00 79.19 84 GLU A O 1
ATOM 671 N N . SER A 1 85 ? 45.505 -19.300 -30.658 1.00 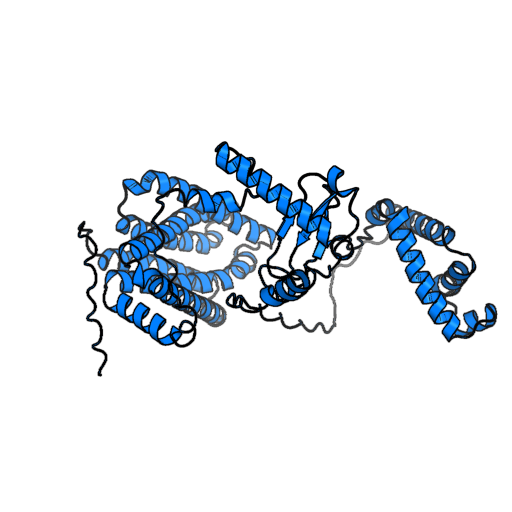82.31 85 SER A N 1
ATOM 672 C CA . SER A 1 85 ? 46.050 -20.656 -30.739 1.00 82.31 85 SER A CA 1
ATOM 673 C C . SER A 1 85 ? 45.176 -21.671 -29.974 1.00 82.31 85 SER A C 1
ATOM 675 O O . SER A 1 85 ? 44.580 -21.385 -28.917 1.00 82.31 85 SER A O 1
ATOM 677 N N . SER A 1 86 ? 45.092 -22.905 -30.482 1.00 85.12 86 SER A N 1
ATOM 678 C CA . SER A 1 86 ? 44.337 -23.978 -29.824 1.00 85.12 86 SER A CA 1
ATOM 679 C C . SER A 1 86 ? 45.051 -24.480 -28.560 1.00 85.12 86 SER A C 1
ATOM 681 O O . SER A 1 86 ? 46.270 -24.395 -28.436 1.00 85.12 86 SER A O 1
ATOM 683 N N . HIS A 1 87 ? 44.311 -25.043 -27.594 1.00 81.69 87 HIS A N 1
ATOM 684 C CA . HIS A 1 87 ? 44.924 -25.562 -26.360 1.00 81.69 87 HIS A CA 1
ATOM 685 C C . HIS A 1 87 ? 46.017 -26.608 -26.636 1.00 81.69 87 HIS A C 1
ATOM 687 O O . HIS A 1 87 ? 47.020 -26.639 -25.929 1.00 81.69 87 HIS A O 1
ATOM 693 N N . ARG A 1 88 ? 45.860 -27.412 -27.691 1.00 78.12 88 ARG A N 1
ATOM 694 C CA . ARG A 1 88 ? 46.833 -28.430 -28.083 1.00 78.12 88 ARG A CA 1
ATOM 695 C C . ARG A 1 88 ? 48.126 -27.822 -28.632 1.00 78.12 88 ARG A C 1
ATOM 697 O O . ARG A 1 88 ? 49.206 -28.200 -28.192 1.00 78.12 88 ARG A O 1
ATOM 704 N N . GLU A 1 89 ? 48.025 -26.832 -29.517 1.00 82.00 89 GLU A N 1
ATOM 705 C CA . GLU A 1 89 ? 49.191 -26.126 -30.075 1.00 82.00 89 GLU A CA 1
ATOM 706 C C . GLU A 1 89 ? 49.965 -25.363 -28.995 1.00 82.00 89 GLU A C 1
ATOM 708 O O . GLU A 1 89 ? 51.195 -25.358 -28.992 1.00 82.00 89 GLU A O 1
ATOM 713 N N . ILE A 1 90 ? 49.255 -24.762 -28.034 1.00 85.12 90 ILE A N 1
ATOM 714 C CA . ILE A 1 90 ? 49.874 -24.056 -26.904 1.00 85.12 90 ILE A CA 1
ATOM 715 C C . ILE A 1 90 ? 50.568 -25.047 -25.958 1.00 85.12 90 ILE A C 1
ATOM 717 O O . ILE A 1 90 ? 51.670 -24.774 -25.475 1.00 85.12 90 ILE A O 1
ATOM 721 N N . ALA A 1 91 ? 49.941 -26.196 -25.690 1.00 84.19 91 ALA A N 1
ATOM 722 C CA . ALA A 1 91 ? 50.502 -27.252 -24.852 1.00 84.19 91 ALA A CA 1
ATOM 723 C C . ALA A 1 91 ? 51.785 -27.837 -25.470 1.00 84.19 91 ALA A C 1
ATOM 725 O O . ALA A 1 91 ? 52.802 -27.933 -24.781 1.00 84.19 91 ALA A O 1
ATOM 726 N N . GLU A 1 92 ? 51.777 -28.124 -26.776 1.00 84.69 92 GLU A N 1
ATOM 727 C CA . GLU A 1 92 ? 52.949 -28.603 -27.520 1.00 84.69 92 GLU A CA 1
ATOM 728 C C . GLU A 1 92 ? 54.064 -27.543 -27.580 1.00 84.69 92 GLU A C 1
ATOM 730 O O . GLU A 1 92 ? 55.219 -27.848 -27.279 1.00 84.69 92 GLU A O 1
ATOM 735 N N . ARG A 1 93 ? 53.730 -26.279 -27.877 1.00 83.62 93 ARG A N 1
ATOM 736 C CA . ARG A 1 93 ? 54.704 -25.174 -27.978 1.00 83.62 93 ARG A CA 1
ATOM 737 C C . ARG A 1 93 ? 55.384 -24.850 -26.645 1.00 83.62 93 ARG A C 1
ATOM 739 O O . ARG A 1 93 ? 56.562 -24.503 -26.630 1.00 83.62 93 ARG A O 1
ATOM 746 N N . LEU A 1 94 ? 54.662 -24.960 -25.529 1.00 83.06 94 LEU A N 1
ATOM 747 C CA . LEU A 1 94 ? 55.181 -24.657 -24.188 1.00 83.06 94 LEU A CA 1
ATOM 748 C C . LEU A 1 94 ? 55.674 -25.897 -23.423 1.00 83.06 94 LEU A C 1
ATOM 750 O O . LEU A 1 94 ? 56.099 -25.764 -22.273 1.00 83.06 94 LEU A O 1
ATOM 754 N N . GLY A 1 95 ? 55.617 -27.089 -24.031 1.00 84.44 95 GLY A N 1
ATOM 755 C CA . GLY A 1 95 ? 56.035 -28.349 -23.408 1.00 84.44 95 GLY A CA 1
ATOM 756 C C . GLY A 1 95 ? 55.207 -28.728 -22.173 1.00 84.44 95 GLY A C 1
ATOM 757 O O . GLY A 1 95 ? 55.749 -29.245 -21.195 1.00 84.44 95 GLY A O 1
ATOM 758 N N . LEU A 1 96 ? 53.907 -28.423 -22.179 1.00 83.88 96 LEU A N 1
ATOM 759 C CA . LEU A 1 96 ? 52.978 -28.656 -21.070 1.00 83.88 96 LEU A CA 1
ATOM 760 C C . LEU A 1 96 ? 51.961 -29.745 -21.426 1.00 83.88 96 LEU A C 1
ATOM 762 O O . LEU A 1 96 ? 51.616 -29.934 -22.584 1.00 83.88 96 LEU A O 1
ATOM 766 N N . ASN A 1 97 ? 51.422 -30.423 -20.412 1.00 82.94 97 ASN A N 1
ATOM 767 C CA . ASN A 1 97 ? 50.221 -31.244 -20.582 1.00 82.94 97 ASN A CA 1
ATOM 768 C C . ASN A 1 97 ? 48.971 -30.340 -20.664 1.00 82.94 97 ASN A C 1
ATOM 770 O O . ASN A 1 97 ? 48.934 -29.291 -20.012 1.00 82.94 97 ASN A O 1
ATOM 774 N N . GLU A 1 98 ? 47.938 -30.747 -21.404 1.00 74.06 98 GLU A N 1
ATOM 775 C CA . GLU A 1 98 ? 46.703 -29.973 -21.606 1.00 74.06 98 GLU A CA 1
ATOM 776 C C . GLU A 1 98 ? 46.021 -29.603 -20.276 1.00 74.06 98 GLU A C 1
ATOM 778 O O . GLU A 1 98 ? 45.632 -28.451 -20.078 1.00 74.06 98 GLU A O 1
ATOM 783 N N . ASP A 1 99 ? 45.988 -30.513 -19.300 1.00 68.88 99 ASP A N 1
ATOM 784 C CA . ASP A 1 99 ? 45.438 -30.227 -17.965 1.00 68.88 99 ASP A CA 1
ATOM 785 C C . ASP A 1 99 ? 46.231 -29.139 -17.223 1.00 68.88 99 ASP A C 1
ATOM 787 O O . ASP A 1 99 ? 45.668 -28.267 -16.551 1.00 68.88 99 ASP A O 1
ATOM 791 N N . ALA A 1 100 ? 47.559 -29.152 -17.366 1.00 72.81 100 ALA A N 1
ATOM 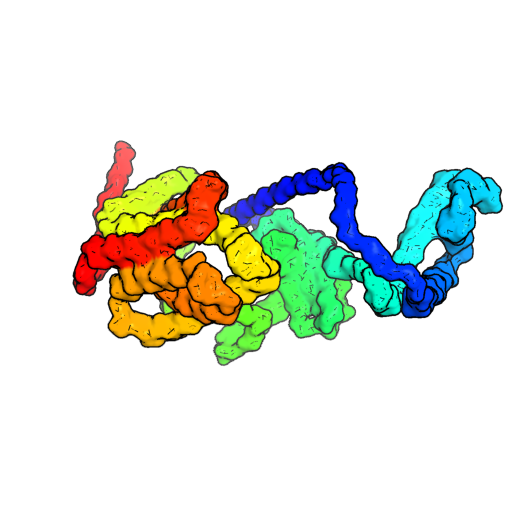792 C CA . ALA A 1 100 ? 48.428 -28.140 -16.775 1.00 72.81 100 ALA A CA 1
ATOM 793 C C . ALA A 1 100 ? 48.241 -26.779 -17.463 1.00 72.81 100 ALA A C 1
ATOM 795 O O . ALA A 1 100 ? 48.284 -25.741 -16.791 1.00 72.81 100 ALA A O 1
ATOM 796 N N . LEU A 1 101 ? 47.980 -26.779 -18.774 1.00 80.31 101 LEU A N 1
ATOM 797 C CA . LEU A 1 101 ? 47.655 -25.581 -19.540 1.00 80.31 101 LEU A CA 1
ATOM 798 C C . LEU A 1 101 ? 46.318 -24.974 -19.099 1.00 80.31 101 LEU A C 1
ATOM 800 O O . LEU A 1 101 ? 46.271 -23.779 -18.806 1.00 80.31 101 LEU A O 1
ATOM 804 N N . VAL A 1 102 ? 45.255 -25.775 -18.979 1.00 73.06 102 VAL A N 1
ATOM 805 C CA . VAL A 1 102 ? 43.927 -25.304 -18.538 1.00 73.06 102 VAL A CA 1
ATOM 806 C C . VAL A 1 102 ? 44.006 -24.687 -17.141 1.00 73.06 102 VAL A C 1
ATOM 808 O O . VAL A 1 102 ? 43.495 -23.587 -16.904 1.00 73.06 102 VAL A O 1
ATOM 811 N N . GLN A 1 103 ? 44.719 -25.338 -16.219 1.00 66.62 103 GLN A N 1
ATOM 812 C CA . GLN A 1 103 ? 44.935 -24.804 -14.872 1.00 66.62 103 GLN A CA 1
ATOM 813 C C . GLN A 1 103 ? 45.743 -23.499 -14.883 1.00 66.62 103 GLN A C 1
ATOM 815 O O . GLN A 1 103 ? 45.460 -22.584 -14.102 1.00 66.62 103 GLN A O 1
ATOM 820 N N . ARG A 1 104 ? 46.738 -23.379 -15.769 1.00 77.56 104 ARG A N 1
ATOM 821 C CA . ARG A 1 104 ? 47.560 -22.169 -15.903 1.00 77.56 104 ARG A CA 1
ATOM 822 C C . ARG A 1 104 ? 46.785 -21.017 -16.555 1.00 77.56 104 ARG A C 1
ATOM 824 O O . ARG A 1 104 ? 46.884 -19.900 -16.051 1.00 77.56 104 ARG A O 1
ATOM 831 N N . LEU A 1 105 ? 45.943 -21.285 -17.557 1.00 74.94 105 LEU A N 1
ATOM 832 C CA . LEU A 1 105 ? 44.998 -20.323 -18.145 1.00 74.94 105 LEU A CA 1
ATOM 833 C C . LEU A 1 105 ? 44.008 -19.802 -17.101 1.00 74.94 105 LEU A C 1
ATOM 835 O O . LEU A 1 105 ? 43.808 -18.593 -16.977 1.00 74.94 105 LEU A O 1
ATOM 839 N N . TYR A 1 106 ? 43.426 -20.700 -16.304 1.00 67.81 106 TYR A N 1
ATOM 840 C CA . TYR A 1 106 ? 42.495 -20.327 -15.240 1.00 67.81 106 TYR A CA 1
ATOM 841 C C . TYR A 1 106 ? 43.154 -19.419 -14.192 1.00 67.81 106 TYR A C 1
ATOM 843 O O . TYR A 1 106 ? 42.634 -18.348 -13.861 1.00 67.81 106 TYR A O 1
ATOM 851 N N . ARG A 1 107 ? 44.346 -19.799 -13.711 1.00 68.50 107 ARG A N 1
ATOM 852 C CA . ARG A 1 107 ? 45.129 -18.973 -12.776 1.00 68.50 107 ARG A CA 1
ATOM 853 C C . ARG A 1 107 ? 45.545 -17.644 -13.401 1.00 68.50 107 ARG A C 1
ATOM 855 O O . ARG A 1 107 ? 45.555 -16.638 -12.697 1.00 68.50 107 ARG A O 1
ATOM 862 N N . GLY A 1 108 ? 45.836 -17.629 -14.700 1.00 69.00 108 GLY A N 1
ATOM 863 C CA . GLY A 1 108 ? 46.175 -16.420 -15.439 1.00 69.00 108 GLY A CA 1
ATOM 864 C C . GLY A 1 108 ? 45.037 -15.428 -15.536 1.00 69.00 108 GLY A C 1
ATOM 865 O O . GLY A 1 108 ? 45.226 -14.270 -15.178 1.00 69.00 108 GLY A O 1
ATOM 866 N N . LYS A 1 109 ? 43.832 -15.883 -15.886 1.00 72.50 109 LYS A N 1
ATOM 867 C CA . LYS A 1 109 ? 42.635 -15.030 -15.868 1.00 72.50 109 LYS A CA 1
ATOM 868 C C . LYS A 1 109 ? 42.354 -14.466 -14.479 1.00 72.50 109 LYS A C 1
ATOM 870 O O . LYS A 1 109 ? 42.014 -13.295 -14.338 1.00 72.50 109 LYS A O 1
ATOM 875 N N . LEU A 1 110 ? 42.522 -15.284 -13.438 1.00 60.47 110 LEU A N 1
ATOM 876 C CA . LEU A 1 110 ? 42.308 -14.847 -12.059 1.00 60.47 110 LEU A CA 1
ATOM 877 C C . LEU A 1 110 ? 43.357 -13.816 -11.611 1.00 60.47 110 LEU A C 1
ATOM 879 O O . LEU A 1 110 ? 43.019 -12.867 -10.902 1.00 60.47 110 LEU A O 1
ATOM 883 N N . ALA A 1 111 ? 44.612 -13.992 -12.027 1.00 68.31 111 ALA A N 1
ATOM 884 C CA . ALA A 1 111 ? 45.694 -13.053 -11.758 1.00 68.31 111 ALA A CA 1
ATOM 885 C C . ALA A 1 111 ? 45.509 -11.738 -12.530 1.00 68.31 111 ALA A C 1
ATOM 887 O O . ALA A 1 111 ? 45.618 -10.679 -11.917 1.00 68.31 111 ALA A O 1
ATOM 888 N N . LEU A 1 112 ? 45.143 -11.797 -13.816 1.00 71.94 112 LEU A N 1
ATOM 889 C CA . LEU A 1 112 ? 44.850 -10.624 -14.645 1.00 71.94 112 LEU A CA 1
ATOM 890 C C . LEU A 1 112 ? 43.688 -9.822 -14.054 1.00 71.94 112 LEU A C 1
ATOM 892 O O . LEU A 1 112 ? 43.815 -8.626 -13.806 1.00 71.94 112 LEU A O 1
ATOM 896 N N . ARG A 1 113 ? 42.598 -10.511 -13.690 1.00 61.84 113 ARG A N 1
ATOM 897 C CA . ARG A 1 113 ? 41.461 -9.900 -12.996 1.00 61.84 113 ARG A CA 1
ATOM 898 C C . ARG A 1 113 ? 41.891 -9.240 -11.691 1.00 61.84 113 ARG A C 1
ATOM 900 O O . ARG A 1 113 ? 41.432 -8.145 -11.400 1.00 61.84 113 ARG A O 1
ATOM 907 N N . ARG A 1 114 ? 42.772 -9.877 -10.908 1.00 61.69 114 ARG A N 1
ATOM 908 C CA . ARG A 1 114 ? 43.289 -9.300 -9.659 1.00 61.69 114 ARG A CA 1
ATOM 909 C C . ARG A 1 114 ? 44.095 -8.030 -9.925 1.00 61.69 114 ARG A C 1
ATOM 911 O O . ARG A 1 114 ? 43.870 -7.048 -9.226 1.00 61.69 114 ARG A O 1
ATOM 918 N N . VAL A 1 115 ? 44.996 -8.034 -10.905 1.00 69.50 115 VAL A N 1
ATOM 919 C CA . VAL A 1 115 ? 45.813 -6.864 -11.268 1.00 69.50 115 VAL A CA 1
ATOM 920 C C . VAL A 1 115 ? 44.923 -5.692 -11.676 1.00 69.50 115 VAL A C 1
ATOM 922 O O . VAL A 1 115 ? 45.032 -4.634 -11.059 1.00 69.50 115 VAL A O 1
ATOM 925 N N . ILE A 1 116 ? 43.976 -5.918 -12.592 1.00 63.47 116 ILE A N 1
ATOM 926 C CA . ILE A 1 116 ? 43.026 -4.892 -13.049 1.00 63.47 116 ILE A CA 1
ATOM 927 C C . ILE A 1 116 ? 42.223 -4.341 -11.859 1.00 63.47 116 ILE A C 1
ATOM 929 O O . ILE A 1 116 ? 42.173 -3.137 -11.653 1.00 63.47 116 ILE A O 1
ATOM 933 N N . THR A 1 117 ? 41.700 -5.214 -10.987 1.00 55.69 117 THR A N 1
ATOM 934 C CA . THR A 1 117 ? 40.880 -4.788 -9.832 1.00 55.69 117 THR A CA 1
ATOM 935 C C . THR A 1 117 ? 41.650 -4.093 -8.707 1.00 55.69 117 THR A C 1
ATOM 937 O O . THR A 1 117 ? 41.044 -3.384 -7.917 1.00 55.69 117 THR A O 1
ATOM 940 N N . THR A 1 118 ? 42.954 -4.348 -8.551 1.00 56.44 118 THR A N 1
ATOM 941 C CA . THR A 1 118 ? 43.711 -3.873 -7.371 1.00 56.44 118 THR A CA 1
ATOM 942 C C . THR A 1 118 ? 44.663 -2.734 -7.682 1.00 56.44 118 THR A C 1
ATOM 944 O O . THR A 1 118 ? 44.933 -1.929 -6.797 1.00 56.44 118 THR A O 1
ATOM 947 N N . LYS A 1 119 ? 45.199 -2.683 -8.903 1.00 59.91 119 LYS A N 1
ATOM 948 C CA . LYS A 1 119 ? 46.210 -1.700 -9.300 1.00 59.91 119 LYS A CA 1
ATOM 949 C C . LYS A 1 119 ? 45.722 -0.708 -10.354 1.00 59.91 119 LYS A C 1
ATOM 951 O O . LYS A 1 119 ? 46.359 0.322 -10.490 1.00 59.91 119 LYS A O 1
ATOM 956 N N . MET A 1 120 ? 44.640 -1.018 -11.074 1.00 59.69 120 MET A N 1
ATOM 957 C CA . MET A 1 120 ? 44.165 -0.246 -12.235 1.00 59.69 120 MET A CA 1
ATOM 958 C C . MET A 1 120 ? 42.638 -0.027 -12.199 1.00 59.69 120 MET A C 1
ATOM 960 O O . MET A 1 120 ? 41.996 0.108 -13.234 1.00 59.69 120 MET A O 1
ATOM 964 N N . GLY A 1 121 ? 42.034 -0.055 -11.004 1.00 56.88 121 GLY A N 1
ATOM 965 C CA . GLY A 1 121 ? 40.575 -0.048 -10.836 1.00 56.88 121 GLY A CA 1
ATOM 966 C C . GLY A 1 121 ? 39.907 1.278 -11.211 1.00 56.88 121 GLY A C 1
ATOM 967 O O . GLY A 1 121 ? 38.847 1.261 -11.827 1.00 56.88 121 GLY A O 1
ATOM 968 N N . GLU A 1 122 ? 40.541 2.413 -10.894 1.00 54.75 122 GLU A N 1
ATOM 969 C CA . GLU A 1 122 ? 40.034 3.748 -11.254 1.00 54.75 122 GLU A CA 1
ATOM 970 C C . GLU A 1 122 ? 40.058 3.956 -12.777 1.00 54.75 122 GLU A C 1
ATOM 972 O O . GLU A 1 122 ? 39.035 4.295 -13.366 1.00 54.75 122 GLU A O 1
ATOM 977 N N . GLU A 1 123 ? 41.178 3.637 -13.431 1.00 56.19 123 GLU A N 1
ATOM 978 C CA . GLU A 1 123 ? 41.328 3.712 -14.892 1.00 56.19 123 GLU A CA 1
ATOM 979 C C . GLU A 1 123 ? 40.367 2.757 -15.618 1.00 56.19 123 GLU A C 1
ATOM 981 O O . GLU A 1 123 ? 39.716 3.158 -16.574 1.00 56.19 123 GLU A O 1
ATOM 986 N N . ALA A 1 124 ? 40.187 1.522 -15.131 1.00 54.44 124 ALA A N 1
ATOM 987 C CA . ALA A 1 124 ? 39.249 0.565 -15.726 1.00 54.44 124 ALA A CA 1
ATOM 988 C C . ALA A 1 124 ? 37.778 1.010 -15.607 1.00 54.44 124 ALA A C 1
ATOM 990 O O . ALA A 1 124 ? 36.981 0.755 -16.511 1.00 54.44 124 ALA A O 1
ATOM 991 N N . SER A 1 125 ? 37.411 1.696 -14.518 1.00 54.75 125 SER A N 1
ATOM 992 C CA . SER A 1 125 ? 36.044 2.195 -14.319 1.00 54.75 125 SER A CA 1
ATOM 993 C C . SER A 1 125 ? 35.663 3.338 -15.266 1.00 54.75 125 SER A C 1
ATOM 995 O O . SER A 1 125 ? 34.484 3.467 -15.599 1.00 54.75 125 SER A O 1
ATOM 997 N N . ALA A 1 126 ? 36.642 4.111 -15.756 1.00 56.72 126 ALA A N 1
ATOM 998 C CA . ALA A 1 126 ? 36.421 5.176 -16.736 1.00 56.72 126 ALA A CA 1
ATOM 999 C C . ALA A 1 126 ? 35.933 4.637 -18.095 1.00 56.72 126 ALA A C 1
ATOM 1001 O O . ALA A 1 126 ? 35.143 5.296 -18.759 1.00 56.72 126 ALA A O 1
ATOM 1002 N N . PHE A 1 127 ? 36.315 3.408 -18.458 1.00 53.72 127 PHE A N 1
ATOM 1003 C CA . PHE A 1 127 ? 35.914 2.745 -19.709 1.00 53.72 127 PHE A CA 1
ATOM 1004 C C . PHE A 1 127 ? 34.648 1.882 -19.568 1.00 53.72 127 PHE A C 1
ATOM 1006 O O . PHE A 1 127 ? 34.445 0.929 -20.318 1.00 53.72 127 PHE A O 1
ATOM 1013 N N . GLY A 1 128 ? 33.806 2.138 -18.559 1.00 46.12 128 GLY A N 1
ATOM 1014 C CA . GLY A 1 128 ? 32.559 1.387 -18.364 1.00 46.12 128 GLY A CA 1
ATOM 1015 C C . GLY A 1 128 ? 32.760 -0.078 -17.956 1.00 46.12 128 GLY A C 1
ATOM 1016 O O . GLY A 1 128 ? 31.791 -0.837 -17.889 1.00 46.12 128 GLY A O 1
ATOM 1017 N N . ILE A 1 129 ? 33.990 -0.483 -17.607 1.00 54.44 129 ILE A N 1
ATOM 1018 C CA . ILE A 1 129 ? 34.271 -1.764 -16.950 1.00 54.44 129 ILE A CA 1
ATOM 1019 C C . ILE A 1 129 ? 33.858 -1.616 -15.480 1.00 54.44 129 ILE A C 1
ATOM 1021 O O . ILE A 1 129 ? 34.675 -1.582 -14.559 1.00 54.44 129 ILE A O 1
ATOM 1025 N N . ALA A 1 130 ? 32.548 -1.491 -15.266 1.00 45.81 130 ALA A N 1
ATOM 1026 C CA . ALA A 1 130 ? 31.921 -1.504 -13.959 1.00 45.81 130 ALA A CA 1
ATOM 1027 C C . ALA A 1 130 ? 32.067 -2.915 -13.381 1.00 45.81 130 ALA A C 1
ATOM 1029 O O . ALA A 1 130 ? 31.276 -3.827 -13.626 1.00 45.81 130 ALA A O 1
ATOM 1030 N N . LEU A 1 131 ? 33.136 -3.122 -12.622 1.00 47.53 131 LEU A N 1
ATOM 1031 C CA . LEU A 1 131 ? 33.245 -4.284 -11.763 1.00 47.53 131 LEU A CA 1
ATOM 1032 C C . LEU A 1 131 ? 32.280 -4.049 -10.601 1.00 47.53 131 LEU A C 1
ATOM 1034 O O . LEU A 1 131 ? 32.427 -3.078 -9.870 1.00 47.53 131 LEU A O 1
ATOM 1038 N N . ASN A 1 132 ? 31.278 -4.922 -10.455 1.00 43.97 132 ASN A N 1
ATOM 1039 C CA . ASN A 1 132 ? 30.346 -4.951 -9.323 1.00 43.97 132 ASN A CA 1
ATOM 1040 C C . ASN A 1 132 ? 31.112 -5.055 -7.983 1.00 43.97 132 ASN A C 1
ATOM 1042 O O . ASN A 1 132 ? 31.274 -6.140 -7.416 1.00 43.97 132 ASN A O 1
ATOM 1046 N N . ASP A 1 133 ? 31.608 -3.930 -7.475 1.00 44.28 133 ASP A N 1
ATOM 1047 C CA . ASP A 1 133 ? 32.386 -3.848 -6.237 1.00 44.28 133 ASP A CA 1
ATOM 1048 C C . ASP A 1 133 ? 31.489 -3.927 -4.990 1.00 44.28 133 ASP A C 1
ATOM 1050 O O . ASP A 1 133 ? 31.931 -4.350 -3.918 1.00 44.28 133 ASP A O 1
ATOM 1054 N N . GLU A 1 134 ? 30.190 -3.659 -5.146 1.00 43.44 134 GLU A N 1
ATOM 1055 C CA . GLU A 1 134 ? 29.172 -3.798 -4.097 1.00 43.44 134 GLU A CA 1
ATOM 1056 C C . GLU A 1 134 ? 28.973 -5.244 -3.604 1.00 43.44 134 GLU A C 1
ATOM 1058 O O . GLU A 1 134 ? 28.655 -5.468 -2.430 1.00 43.44 134 GLU A O 1
ATOM 1063 N N . GLU A 1 135 ? 29.173 -6.240 -4.473 1.00 40.75 135 GLU A N 1
ATOM 1064 C CA . GLU A 1 135 ? 29.001 -7.664 -4.143 1.00 40.75 135 GLU A CA 1
ATOM 1065 C C . GLU A 1 135 ? 30.289 -8.311 -3.617 1.00 40.75 135 GLU A C 1
ATOM 1067 O O . GLU A 1 135 ? 30.235 -9.257 -2.830 1.00 40.75 135 GLU A O 1
ATOM 1072 N N . ARG A 1 136 ? 31.464 -7.783 -3.985 1.00 41.44 136 ARG A N 1
ATOM 1073 C CA . ARG A 1 136 ? 32.772 -8.353 -3.607 1.00 41.44 136 ARG A CA 1
ATOM 1074 C C . ARG A 1 136 ? 33.306 -7.883 -2.258 1.00 41.44 136 ARG A C 1
ATOM 1076 O O . ARG A 1 136 ? 34.063 -8.620 -1.625 1.00 41.44 136 ARG A O 1
ATOM 1083 N N . LEU A 1 137 ? 32.900 -6.704 -1.788 1.00 53.38 137 LEU A N 1
ATOM 1084 C CA . LEU A 1 137 ? 33.252 -6.214 -0.447 1.00 53.38 137 LEU A CA 1
ATOM 1085 C C . LEU A 1 137 ? 32.411 -6.857 0.665 1.00 53.38 137 LEU A C 1
ATOM 1087 O O . LEU A 1 137 ? 32.734 -6.716 1.845 1.00 53.38 137 LEU A O 1
ATOM 1091 N N . ARG A 1 138 ? 31.358 -7.593 0.298 1.00 61.84 138 ARG A N 1
ATOM 1092 C CA . ARG A 1 138 ? 30.478 -8.334 1.203 1.00 61.84 138 ARG A CA 1
ATOM 1093 C C . ARG A 1 138 ? 31.092 -9.686 1.577 1.00 61.84 138 ARG A C 1
ATOM 1095 O O . ARG A 1 138 ? 30.919 -10.694 0.905 1.00 61.84 138 ARG A O 1
ATOM 1102 N N . GLN A 1 139 ? 31.800 -9.719 2.700 1.00 70.50 139 GLN A N 1
ATOM 1103 C CA . GLN A 1 139 ? 32.326 -10.942 3.296 1.00 70.50 139 GLN A CA 1
ATOM 1104 C C . GLN A 1 139 ? 31.289 -11.583 4.231 1.00 70.50 139 GLN A C 1
ATOM 1106 O O . GLN A 1 139 ? 30.995 -11.049 5.305 1.00 70.50 139 GLN A O 1
ATOM 1111 N N . GLU A 1 140 ? 30.783 -12.768 3.879 1.00 74.12 140 GLU A N 1
ATOM 1112 C CA . GLU A 1 140 ? 29.985 -13.583 4.803 1.00 74.12 140 GLU A CA 1
ATOM 1113 C C . GLU A 1 140 ? 30.839 -13.963 6.027 1.00 74.12 140 GLU A C 1
ATOM 1115 O O . GLU A 1 140 ? 31.946 -14.499 5.929 1.00 74.12 140 GLU A O 1
ATOM 1120 N N . THR A 1 141 ? 30.340 -13.651 7.216 1.00 76.88 141 THR A N 1
ATOM 1121 C CA . THR A 1 141 ? 31.017 -13.937 8.482 1.00 76.88 141 THR A CA 1
ATOM 1122 C C . THR A 1 141 ? 30.548 -15.274 9.052 1.00 76.88 141 THR A C 1
ATOM 1124 O O . THR A 1 141 ? 29.539 -15.833 8.644 1.00 76.88 141 THR A O 1
ATOM 1127 N N . ARG A 1 142 ? 31.236 -15.794 10.074 1.00 72.88 142 ARG A N 1
ATOM 1128 C CA . ARG A 1 142 ? 30.764 -16.969 10.837 1.00 72.88 142 ARG A CA 1
ATOM 1129 C C . ARG A 1 142 ? 29.740 -16.615 11.928 1.00 72.88 142 ARG A C 1
ATOM 1131 O O . ARG A 1 142 ? 29.455 -17.444 12.786 1.00 72.88 142 ARG A O 1
ATOM 1138 N N . ILE A 1 143 ? 29.254 -15.375 11.954 1.00 72.06 143 ILE A N 1
ATOM 1139 C CA . ILE A 1 143 ? 28.367 -14.861 12.998 1.00 72.06 143 ILE A CA 1
ATOM 1140 C C . ILE A 1 143 ? 26.934 -15.006 12.505 1.00 72.06 143 ILE A C 1
ATOM 1142 O O . ILE A 1 143 ? 26.575 -14.441 11.476 1.00 72.06 143 ILE A O 1
ATOM 1146 N N . TRP A 1 144 ? 26.116 -15.747 13.242 1.00 74.81 144 TRP A N 1
ATOM 1147 C CA . TRP A 1 144 ? 24.685 -15.832 12.973 1.00 74.81 144 TRP A CA 1
ATOM 1148 C C . TRP A 1 144 ? 23.984 -14.538 13.375 1.00 74.81 144 TRP A C 1
ATOM 1150 O O . TRP A 1 144 ? 24.323 -13.924 14.389 1.00 74.81 144 TRP A O 1
ATOM 1160 N N . CYS A 1 145 ? 23.001 -14.126 12.580 1.00 66.38 145 CYS A N 1
ATOM 1161 C CA . CYS A 1 145 ? 22.180 -12.970 12.897 1.00 66.38 145 CYS A CA 1
ATOM 1162 C C . CYS A 1 145 ? 21.415 -13.199 14.211 1.00 66.38 145 CYS A C 1
ATOM 1164 O O . CYS A 1 145 ? 20.649 -14.159 14.290 1.00 66.38 145 CYS A O 1
ATOM 1166 N N . PRO A 1 146 ? 21.556 -12.327 15.226 1.00 61.09 146 PRO A N 1
ATOM 1167 C CA . PRO A 1 146 ? 20.838 -12.486 16.491 1.00 61.09 146 PRO A CA 1
ATOM 1168 C C . PRO A 1 146 ? 19.324 -12.255 16.353 1.00 61.09 146 PRO A C 1
ATOM 1170 O O . PRO A 1 146 ? 18.567 -12.721 17.200 1.00 61.09 146 PRO A O 1
ATOM 1173 N N . LEU A 1 147 ? 18.890 -11.566 15.288 1.00 59.12 147 LEU A N 1
ATOM 1174 C CA . LEU A 1 147 ? 17.487 -11.237 15.025 1.00 59.12 147 LEU A CA 1
ATOM 1175 C C . LEU A 1 147 ? 16.751 -12.398 14.341 1.00 59.12 147 LEU A C 1
ATOM 1177 O O . LEU A 1 147 ? 15.882 -13.007 14.952 1.00 59.12 147 LEU A O 1
ATOM 1181 N N . CYS A 1 148 ? 17.111 -12.747 13.098 1.00 61.25 148 CYS A N 1
ATOM 1182 C CA . CYS A 1 148 ? 16.418 -13.821 12.368 1.00 61.25 148 CYS A CA 1
ATOM 1183 C C . CYS A 1 148 ? 16.958 -15.222 12.636 1.00 61.25 148 CYS A C 1
ATOM 1185 O O . CYS A 1 148 ? 16.266 -16.190 12.345 1.00 61.25 148 CYS A O 1
ATOM 1187 N N . ARG A 1 149 ? 18.210 -15.351 13.098 1.00 67.19 149 ARG A N 1
ATOM 1188 C CA . ARG A 1 149 ? 18.918 -16.625 13.340 1.00 67.19 149 ARG A CA 1
ATOM 1189 C C . ARG A 1 149 ? 19.037 -17.582 12.147 1.00 67.19 149 ARG A C 1
ATOM 1191 O O . ARG A 1 149 ? 19.678 -18.616 12.270 1.00 67.19 149 ARG A O 1
ATOM 1198 N N . ALA A 1 150 ? 18.488 -17.218 10.994 1.00 64.44 150 ALA A N 1
ATOM 1199 C CA . ALA A 1 150 ? 18.474 -18.026 9.780 1.00 64.44 150 ALA A CA 1
ATOM 1200 C C . ALA A 1 150 ? 19.622 -17.693 8.816 1.00 64.44 150 ALA A C 1
ATOM 1202 O O . ALA A 1 150 ? 19.945 -18.493 7.948 1.00 64.44 150 ALA A O 1
ATOM 1203 N N . HIS A 1 151 ? 20.257 -16.527 8.967 1.00 67.38 151 HIS A N 1
ATOM 1204 C CA . HIS A 1 151 ? 21.297 -16.060 8.050 1.00 67.38 151 HIS A CA 1
ATOM 1205 C C . HIS A 1 151 ? 22.541 -15.609 8.805 1.00 67.38 151 HIS A C 1
ATOM 1207 O O . HIS A 1 151 ? 22.453 -15.048 9.905 1.00 67.38 151 HIS A O 1
ATOM 1213 N N . LYS A 1 152 ? 23.708 -15.812 8.192 1.00 73.62 152 LYS A N 1
ATOM 1214 C CA . LYS A 1 152 ? 24.957 -15.243 8.691 1.00 73.62 152 LYS A CA 1
ATOM 1215 C C . LYS A 1 152 ? 25.065 -13.771 8.323 1.00 73.62 152 LYS A C 1
ATOM 1217 O O . LYS A 1 152 ? 24.505 -13.304 7.332 1.00 73.62 152 LYS A O 1
ATOM 1222 N N . LEU A 1 153 ? 25.776 -13.030 9.160 1.00 72.75 153 LEU A N 1
ATOM 1223 C CA . LEU A 1 153 ? 26.032 -11.622 8.918 1.00 72.75 153 LEU A CA 1
ATOM 1224 C C . LEU A 1 153 ? 27.058 -11.456 7.820 1.00 72.75 153 LEU A C 1
ATOM 1226 O O . LEU A 1 153 ? 28.073 -12.146 7.798 1.00 72.75 153 LEU A O 1
ATOM 1230 N N . THR A 1 154 ? 26.797 -10.488 6.963 1.00 79.94 154 THR A N 1
ATOM 1231 C CA . THR A 1 154 ? 27.688 -10.046 5.908 1.00 79.94 154 THR A CA 1
ATOM 1232 C C . THR A 1 154 ? 28.371 -8.776 6.375 1.00 79.94 154 THR A C 1
ATOM 1234 O O . THR A 1 154 ? 27.713 -7.783 6.694 1.00 79.94 154 THR A O 1
ATOM 1237 N N . LYS A 1 155 ? 29.696 -8.820 6.448 1.00 77.12 155 LYS A N 1
ATOM 1238 C CA . LYS A 1 155 ? 30.531 -7.654 6.704 1.00 77.12 155 LYS A CA 1
ATOM 1239 C C . LYS A 1 155 ? 30.835 -6.989 5.369 1.00 77.12 155 LYS A C 1
ATOM 1241 O O . LYS A 1 155 ? 31.286 -7.675 4.463 1.00 77.12 155 LYS A O 1
ATOM 1246 N N . TYR A 1 156 ? 30.662 -5.681 5.266 1.00 71.81 156 TYR A N 1
ATOM 1247 C CA . TYR A 1 156 ? 31.167 -4.912 4.130 1.00 71.81 156 TYR A CA 1
ATOM 1248 C C . TYR A 1 156 ? 31.781 -3.600 4.594 1.00 71.81 156 TYR A C 1
ATOM 1250 O O . TYR A 1 156 ? 31.542 -3.158 5.719 1.00 71.81 156 TYR A O 1
ATOM 1258 N N . ILE A 1 157 ? 32.633 -3.021 3.760 1.00 69.38 157 ILE A N 1
ATOM 1259 C CA . ILE A 1 157 ? 33.212 -1.702 3.995 1.00 69.38 157 ILE A CA 1
ATOM 1260 C C . ILE A 1 157 ? 32.619 -0.785 2.940 1.00 69.38 157 ILE A C 1
ATOM 1262 O O . ILE A 1 157 ? 32.690 -1.097 1.756 1.00 69.38 157 ILE A O 1
ATOM 1266 N N . ASP A 1 158 ? 31.999 0.296 3.386 1.00 61.44 158 ASP A N 1
ATOM 1267 C CA . ASP A 1 158 ? 31.487 1.333 2.500 1.00 61.44 158 ASP A CA 1
ATOM 1268 C C . ASP A 1 158 ? 32.674 2.084 1.881 1.00 61.44 158 ASP A C 1
ATOM 1270 O O . ASP A 1 158 ? 33.562 2.549 2.602 1.00 61.44 158 ASP A O 1
ATOM 1274 N N . SER A 1 159 ? 32.711 2.156 0.551 1.00 56.47 159 SER A N 1
ATOM 1275 C CA . SER A 1 159 ? 33.782 2.799 -0.215 1.00 56.47 159 SER A CA 1
ATOM 1276 C C . SER A 1 159 ? 33.814 4.314 -0.021 1.00 56.47 159 SER A C 1
ATOM 1278 O O . SER A 1 159 ? 34.887 4.905 -0.081 1.00 56.47 159 SER A O 1
ATOM 1280 N N . SER A 1 160 ? 32.668 4.934 0.273 1.00 54.91 160 SER A N 1
ATOM 1281 C CA . SER A 1 160 ? 32.548 6.385 0.437 1.00 54.91 160 SER A CA 1
ATOM 1282 C C . SER A 1 160 ? 32.942 6.860 1.837 1.00 54.91 160 SER A C 1
ATOM 1284 O O . SER A 1 160 ? 33.553 7.914 2.005 1.00 54.91 160 SER A O 1
ATOM 1286 N N . THR A 1 161 ? 32.617 6.071 2.866 1.00 58.81 161 THR A N 1
ATOM 1287 C CA . THR A 1 161 ? 32.842 6.451 4.269 1.00 58.81 161 THR A CA 1
ATOM 1288 C C . THR A 1 161 ? 33.977 5.681 4.943 1.00 58.81 161 THR A C 1
ATOM 1290 O O . THR A 1 161 ? 34.335 5.994 6.084 1.00 58.81 161 THR A O 1
ATOM 1293 N N . HIS A 1 162 ? 34.522 4.653 4.282 1.00 60.16 162 HIS A N 1
ATOM 1294 C CA . HIS A 1 162 ? 35.462 3.672 4.841 1.00 60.16 162 HIS A CA 1
ATOM 1295 C C . HIS A 1 162 ? 34.978 3.019 6.151 1.00 60.16 162 HIS A C 1
ATOM 1297 O O . HIS A 1 162 ? 35.771 2.490 6.940 1.00 60.16 162 HIS A O 1
ATOM 1303 N N . ARG A 1 163 ? 33.666 3.039 6.419 1.00 66.00 163 ARG A N 1
ATOM 1304 C CA . ARG A 1 163 ? 33.076 2.443 7.623 1.00 66.00 163 ARG A CA 1
ATOM 1305 C C . ARG A 1 163 ? 32.829 0.963 7.402 1.00 66.00 163 ARG A C 1
ATOM 1307 O O . ARG A 1 163 ? 32.449 0.523 6.326 1.00 66.00 163 ARG A O 1
ATOM 1314 N N . THR A 1 164 ? 33.037 0.175 8.454 1.00 71.00 164 THR A N 1
ATOM 1315 C CA . THR A 1 164 ? 32.684 -1.248 8.446 1.00 71.00 164 THR A CA 1
ATOM 1316 C C . THR A 1 164 ? 31.235 -1.424 8.884 1.00 71.00 164 THR A C 1
ATOM 1318 O O . THR A 1 164 ? 30.864 -1.006 9.986 1.00 71.00 164 THR A O 1
ATOM 1321 N N . HIS A 1 165 ? 30.455 -2.105 8.056 1.00 71.81 165 HIS A N 1
ATOM 1322 C CA . HIS A 1 165 ? 29.052 -2.423 8.271 1.00 71.81 165 HIS A CA 1
ATOM 1323 C C . HIS A 1 165 ? 28.851 -3.924 8.451 1.00 71.81 165 HIS A C 1
ATOM 1325 O O . HIS A 1 165 ? 29.546 -4.737 7.836 1.00 71.81 165 HIS A O 1
ATOM 1331 N N . PHE A 1 166 ? 27.852 -4.285 9.255 1.00 77.38 166 PHE A N 1
ATOM 1332 C CA . PHE A 1 166 ? 27.324 -5.643 9.335 1.00 77.38 166 PHE A CA 1
ATOM 1333 C C . PHE A 1 166 ? 25.849 -5.638 8.942 1.00 77.38 166 PHE A C 1
ATOM 1335 O O . PHE A 1 166 ? 25.018 -4.990 9.586 1.00 77.38 166 PHE A O 1
ATOM 1342 N N . SER A 1 167 ? 25.514 -6.400 7.904 1.00 72.50 167 SER A N 1
ATOM 1343 C CA . SER A 1 167 ? 24.144 -6.572 7.427 1.00 72.50 167 SER A CA 1
ATOM 1344 C C . SER A 1 167 ? 23.716 -8.032 7.469 1.00 72.50 167 SER A C 1
ATOM 1346 O O . SER A 1 167 ? 24.512 -8.953 7.302 1.00 72.50 167 SER A O 1
ATOM 1348 N N . CYS A 1 168 ? 22.431 -8.251 7.721 1.00 69.56 168 CYS A N 1
ATOM 1349 C CA . CYS A 1 168 ? 21.789 -9.537 7.507 1.00 69.56 168 CYS A CA 1
ATOM 1350 C C . CYS A 1 168 ? 21.015 -9.465 6.181 1.00 69.56 168 CYS A C 1
ATOM 1352 O O . CYS A 1 168 ? 20.264 -8.501 6.020 1.00 69.56 168 CYS A O 1
ATOM 1354 N N . PRO A 1 169 ? 21.128 -10.463 5.283 1.00 65.31 169 PRO A N 1
ATOM 1355 C CA . PRO A 1 169 ? 20.370 -10.502 4.027 1.00 65.31 169 PRO A CA 1
ATOM 1356 C C . PRO A 1 169 ? 18.852 -10.399 4.225 1.00 65.31 169 PRO A C 1
ATOM 1358 O O . PRO A 1 169 ? 18.149 -9.855 3.386 1.00 65.31 169 PRO A O 1
ATOM 1361 N N . HIS A 1 170 ? 18.358 -10.894 5.363 1.00 57.00 170 HIS A N 1
ATOM 1362 C CA . HIS A 1 170 ? 16.938 -10.909 5.695 1.00 57.00 170 HIS A CA 1
ATOM 1363 C C . HIS A 1 170 ? 16.498 -9.710 6.553 1.00 57.00 170 HIS A C 1
ATOM 1365 O O . HIS A 1 170 ? 15.480 -9.097 6.268 1.00 57.00 170 HIS A O 1
ATOM 1371 N N . CYS A 1 171 ? 17.252 -9.351 7.599 1.00 60.47 171 CYS A N 1
ATOM 1372 C CA . CYS A 1 171 ? 16.854 -8.271 8.520 1.00 60.47 171 CYS A CA 1
ATOM 1373 C C . CYS A 1 171 ? 17.272 -6.869 8.062 1.00 60.47 171 CYS A C 1
ATOM 1375 O O . CYS A 1 171 ? 16.891 -5.905 8.709 1.00 60.47 171 CYS A O 1
ATOM 1377 N N . GLN A 1 172 ? 18.090 -6.776 7.010 1.00 56.34 172 GLN A N 1
ATOM 1378 C CA . GLN A 1 172 ? 18.593 -5.536 6.422 1.00 56.34 172 GLN A CA 1
ATOM 1379 C C . GLN A 1 172 ? 19.142 -4.531 7.451 1.00 56.34 172 GLN A C 1
ATOM 1381 O O . GLN A 1 172 ? 18.525 -3.520 7.761 1.00 56.34 172 GLN A O 1
ATOM 1386 N N . HIS A 1 173 ? 20.388 -4.809 7.870 1.00 59.59 173 HIS A N 1
ATOM 1387 C CA . HIS A 1 173 ? 21.292 -3.974 8.684 1.00 59.59 173 HIS A CA 1
ATOM 1388 C C . HIS A 1 173 ? 21.261 -4.211 10.210 1.00 59.59 173 HIS A C 1
ATOM 1390 O O . HIS A 1 173 ? 20.207 -4.307 10.824 1.00 59.59 173 HIS A O 1
ATOM 1396 N N . ILE A 1 174 ? 22.443 -4.328 10.837 1.00 58.88 174 ILE A N 1
ATOM 1397 C CA . ILE A 1 174 ? 22.583 -4.599 12.286 1.00 58.88 174 ILE A CA 1
ATOM 1398 C C . ILE A 1 174 ? 23.453 -3.566 12.997 1.00 58.88 174 ILE A C 1
ATOM 1400 O O . ILE A 1 174 ? 23.108 -3.149 14.099 1.00 58.88 174 ILE A O 1
ATOM 1404 N N . ALA A 1 175 ? 24.575 -3.150 12.405 1.00 62.19 175 ALA A N 1
ATOM 1405 C CA . ALA A 1 175 ? 25.466 -2.176 13.034 1.00 62.19 175 ALA A CA 1
ATOM 1406 C C . ALA A 1 175 ? 26.366 -1.471 12.007 1.00 62.19 175 ALA A C 1
ATOM 1408 O O . ALA A 1 175 ? 26.867 -2.106 11.076 1.00 62.19 175 ALA A O 1
ATOM 1409 N N . THR A 1 176 ? 26.602 -0.173 12.233 1.00 61.53 176 THR A N 1
ATOM 1410 C CA . THR A 1 176 ? 27.572 0.663 11.503 1.00 61.53 176 THR A CA 1
ATOM 1411 C C . THR A 1 176 ? 28.637 1.160 12.473 1.00 61.53 176 THR A C 1
ATOM 1413 O O . THR A 1 176 ? 28.304 1.628 13.563 1.00 61.53 176 THR A O 1
ATOM 1416 N N . ALA A 1 177 ? 29.914 1.113 12.085 1.00 61.62 177 ALA A N 1
ATOM 1417 C CA . ALA A 1 177 ? 30.978 1.744 12.866 1.00 61.62 177 ALA A CA 1
ATOM 1418 C C . ALA A 1 177 ? 30.841 3.274 12.856 1.00 61.62 177 ALA A C 1
ATOM 1420 O O . ALA A 1 177 ? 30.765 3.879 11.788 1.00 61.62 177 ALA A O 1
ATOM 1421 N N . ILE A 1 178 ? 30.904 3.911 14.027 1.00 54.16 178 ILE A N 1
ATOM 1422 C CA . ILE A 1 178 ? 30.910 5.379 14.123 1.00 54.16 178 ILE A CA 1
ATOM 1423 C C . ILE A 1 178 ? 32.335 5.942 13.931 1.00 54.16 178 ILE A C 1
ATOM 1425 O O . ILE A 1 178 ? 32.482 7.079 13.494 1.00 54.16 178 ILE A O 1
ATOM 1429 N N . ASN A 1 179 ? 33.394 5.149 14.169 1.00 53.53 179 ASN A N 1
ATOM 1430 C CA . ASN A 1 179 ? 34.782 5.611 14.044 1.00 53.53 179 ASN A CA 1
ATOM 1431 C C . ASN A 1 179 ? 35.731 4.556 13.412 1.00 53.53 179 ASN A C 1
ATOM 1433 O O . ASN A 1 179 ? 36.011 3.535 14.049 1.00 53.53 179 ASN A O 1
ATOM 1437 N N . PRO A 1 180 ? 36.267 4.789 12.196 1.00 52.84 180 PRO A N 1
ATOM 1438 C CA . PRO A 1 180 ? 37.188 3.863 11.526 1.00 52.84 180 PRO A CA 1
ATOM 1439 C C . PRO A 1 180 ? 38.560 3.732 12.217 1.00 52.84 180 PRO A C 1
ATOM 1441 O O . PRO A 1 180 ? 39.189 2.679 12.119 1.00 52.84 180 PRO A O 1
ATOM 1444 N N . GLN A 1 181 ? 39.006 4.729 12.993 1.00 52.41 181 GLN A N 1
ATOM 1445 C CA . GLN A 1 181 ? 40.328 4.723 13.647 1.00 52.41 181 GLN A CA 1
ATOM 1446 C C . GLN A 1 181 ? 40.447 3.677 14.774 1.00 52.41 181 GLN A C 1
ATOM 1448 O O . GLN A 1 181 ? 41.538 3.195 15.071 1.00 52.41 181 GLN A O 1
ATOM 1453 N N . MET A 1 182 ? 39.326 3.270 15.380 1.00 49.88 182 MET A N 1
ATOM 1454 C CA . MET A 1 182 ? 39.297 2.294 16.483 1.00 49.88 182 MET A CA 1
ATOM 1455 C C . MET A 1 182 ? 39.350 0.830 16.008 1.00 49.88 182 MET A C 1
ATOM 1457 O O . MET A 1 182 ? 39.712 -0.061 16.777 1.00 49.88 182 MET A O 1
ATOM 1461 N N . LEU A 1 183 ? 39.022 0.567 14.737 1.00 54.00 183 LEU A N 1
ATOM 1462 C CA . LEU A 1 183 ? 39.013 -0.778 14.144 1.00 54.00 183 LEU A CA 1
ATOM 1463 C C . LEU A 1 183 ? 40.407 -1.258 13.708 1.00 54.00 183 LEU A C 1
ATOM 1465 O O . LEU A 1 183 ? 40.590 -2.454 13.489 1.00 54.00 183 LEU A O 1
ATOM 1469 N N . GLY A 1 184 ? 41.409 -0.372 13.664 1.00 52.72 184 GLY A N 1
ATOM 1470 C CA . GLY A 1 184 ? 42.784 -0.708 13.266 1.00 52.72 184 GLY A CA 1
ATOM 1471 C C . GLY A 1 184 ? 43.488 -1.741 14.161 1.00 52.72 184 GLY A C 1
ATOM 1472 O O . GLY A 1 184 ? 44.525 -2.275 13.782 1.00 52.72 184 GLY A O 1
ATOM 1473 N N . ARG A 1 185 ? 42.926 -2.061 15.337 1.00 50.88 185 ARG A N 1
ATOM 1474 C CA . ARG A 1 185 ? 43.475 -3.043 16.292 1.00 50.88 185 ARG A CA 1
ATOM 1475 C C . ARG A 1 185 ? 42.842 -4.436 16.210 1.00 50.88 185 ARG A C 1
ATOM 1477 O O . ARG A 1 185 ? 43.283 -5.337 16.920 1.00 50.88 185 ARG A O 1
ATOM 1484 N N . VAL A 1 186 ? 41.807 -4.631 15.389 1.00 59.78 186 VAL A N 1
ATOM 1485 C CA . VAL A 1 186 ? 41.027 -5.877 15.364 1.00 59.78 186 VAL A CA 1
ATOM 1486 C C . VAL A 1 186 ? 40.743 -6.291 13.925 1.00 59.78 186 VAL A C 1
ATOM 1488 O O . VAL A 1 186 ? 39.993 -5.626 13.230 1.00 59.78 186 VAL A O 1
ATOM 1491 N N . SER A 1 187 ? 41.285 -7.426 13.485 1.00 60.28 187 SER A N 1
ATOM 1492 C CA . SER A 1 187 ? 41.081 -7.946 12.121 1.00 60.28 187 SER A CA 1
ATOM 1493 C C . SER A 1 187 ? 39.904 -8.921 11.995 1.00 60.28 187 SER A C 1
ATOM 1495 O O . SER A 1 187 ? 39.374 -9.125 10.903 1.00 60.28 187 SER A O 1
ATOM 1497 N N . SER A 1 188 ? 39.468 -9.532 13.101 1.00 63.94 188 SER A N 1
ATOM 1498 C CA . SER A 1 188 ? 38.430 -10.566 13.075 1.00 63.94 188 SER A CA 1
ATOM 1499 C C . SER A 1 188 ? 37.006 -9.977 13.146 1.00 63.94 188 SER A C 1
ATOM 1501 O O . SER A 1 188 ? 36.761 -9.057 13.925 1.00 63.94 188 SER A O 1
ATOM 1503 N N . PRO A 1 189 ? 36.020 -10.507 12.390 1.00 69.62 189 PRO A N 1
ATOM 1504 C CA . PRO A 1 189 ? 34.665 -9.940 12.346 1.00 69.62 189 PRO A CA 1
ATOM 1505 C C . PRO A 1 189 ? 33.916 -9.927 13.688 1.00 69.62 189 PRO A C 1
ATOM 1507 O O . PRO A 1 189 ? 33.119 -9.032 13.947 1.00 69.62 189 PRO A O 1
ATOM 1510 N N . ARG A 1 190 ? 34.156 -10.914 14.561 1.00 69.62 190 ARG A N 1
ATOM 1511 C CA . ARG A 1 190 ? 33.408 -11.061 15.821 1.00 69.62 190 ARG A CA 1
ATOM 1512 C C . ARG A 1 190 ? 33.758 -9.980 16.848 1.00 69.62 190 ARG A C 1
ATOM 1514 O O . ARG A 1 190 ? 32.831 -9.329 17.317 1.00 69.62 190 ARG A O 1
ATOM 1521 N N . PRO A 1 191 ? 35.037 -9.717 17.171 1.00 66.62 191 PRO A N 1
ATOM 1522 C CA . PRO A 1 191 ? 35.371 -8.636 18.089 1.00 66.62 191 PRO A CA 1
ATOM 1523 C C . PRO A 1 191 ? 35.133 -7.249 17.475 1.00 66.62 191 PRO A C 1
ATOM 1525 O O . PRO A 1 191 ? 34.817 -6.328 18.221 1.00 66.62 191 PRO A O 1
ATOM 1528 N N . MET A 1 192 ? 35.182 -7.103 16.140 1.00 68.06 192 MET A N 1
ATOM 1529 C CA . MET A 1 192 ? 34.732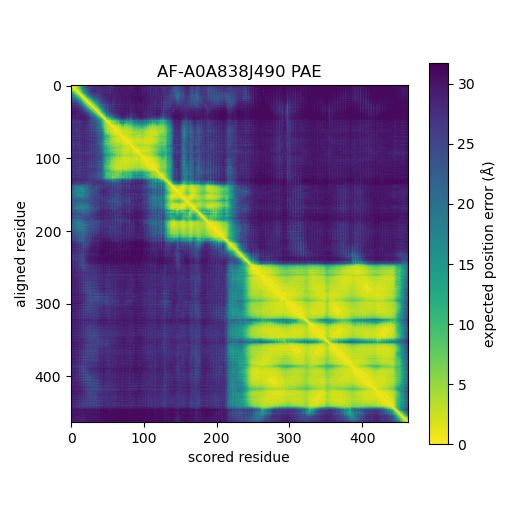 -5.877 15.461 1.00 68.06 192 MET A CA 1
ATOM 1530 C C . MET A 1 192 ? 33.257 -5.578 15.767 1.00 68.06 192 MET A C 1
ATOM 1532 O O . MET A 1 192 ? 32.933 -4.472 16.192 1.00 68.06 192 MET A O 1
ATOM 1536 N N . LEU A 1 193 ? 32.376 -6.573 15.616 1.00 71.12 193 LEU A N 1
ATOM 1537 C CA . LEU A 1 193 ? 30.950 -6.427 15.919 1.00 71.12 193 LEU A CA 1
ATOM 1538 C C . LEU A 1 193 ? 30.702 -6.163 17.413 1.00 71.12 193 LEU A C 1
ATOM 1540 O O . LEU A 1 193 ? 29.896 -5.306 17.762 1.00 71.12 193 LEU A O 1
ATOM 1544 N N . THR A 1 194 ? 31.407 -6.863 18.308 1.00 70.62 194 THR A N 1
ATOM 1545 C CA . THR A 1 194 ? 31.286 -6.642 19.760 1.00 70.62 194 THR A CA 1
ATOM 1546 C C . THR A 1 194 ? 31.675 -5.217 20.157 1.00 70.62 194 THR A C 1
ATOM 1548 O O . THR A 1 194 ? 30.963 -4.592 20.940 1.00 70.62 194 THR A O 1
ATOM 1551 N N . LEU A 1 195 ? 32.766 -4.688 19.595 1.00 67.31 195 LEU A N 1
ATOM 1552 C CA . LEU A 1 195 ? 33.213 -3.319 19.855 1.00 67.31 195 LEU A CA 1
ATOM 1553 C C . LEU A 1 195 ? 32.195 -2.286 19.349 1.00 67.31 195 LEU A C 1
ATOM 1555 O O . LEU A 1 195 ? 31.887 -1.333 20.058 1.00 67.31 195 LEU A O 1
ATOM 1559 N N . GLN A 1 196 ? 31.633 -2.501 18.156 1.00 71.50 196 GLN A N 1
ATOM 1560 C CA . GLN A 1 196 ? 30.600 -1.627 17.591 1.00 71.50 196 GLN A CA 1
ATOM 1561 C C . GLN A 1 196 ? 29.321 -1.606 18.437 1.00 71.50 196 GLN A C 1
ATOM 1563 O O . GLN A 1 196 ? 28.777 -0.536 18.699 1.00 71.50 196 GLN A O 1
ATOM 1568 N N . LEU A 1 197 ? 28.850 -2.770 18.892 1.00 69.88 197 LEU A N 1
ATOM 1569 C CA . LEU A 1 197 ? 27.654 -2.860 19.735 1.00 69.88 197 LEU A CA 1
ATOM 1570 C C . LEU A 1 197 ? 27.858 -2.194 21.102 1.00 69.88 197 LEU A C 1
ATOM 1572 O O . LEU A 1 197 ? 26.947 -1.529 21.589 1.00 69.88 197 LEU A O 1
ATOM 1576 N N . ALA A 1 198 ? 29.049 -2.323 21.695 1.00 68.12 198 ALA A N 1
ATOM 1577 C CA . ALA A 1 198 ? 29.388 -1.637 22.942 1.00 68.12 198 ALA A CA 1
ATOM 1578 C C . ALA A 1 198 ? 29.373 -0.106 22.773 1.00 68.12 198 ALA A C 1
ATOM 1580 O O . ALA A 1 198 ? 28.792 0.600 23.589 1.00 68.12 198 ALA A O 1
ATOM 1581 N N . GLN A 1 199 ? 29.924 0.405 21.669 1.00 67.25 199 GLN A N 1
ATOM 1582 C CA . GLN A 1 199 ? 29.901 1.840 21.369 1.00 67.25 199 GLN A CA 1
ATOM 1583 C C . GLN A 1 199 ? 28.488 2.372 21.126 1.00 67.25 199 GLN A C 1
ATOM 1585 O O . GLN A 1 199 ? 28.151 3.448 21.615 1.00 67.25 199 GLN A O 1
ATOM 1590 N N . LEU A 1 200 ? 27.654 1.626 20.394 1.00 65.88 200 LEU A N 1
ATOM 1591 C CA . LEU A 1 200 ? 26.24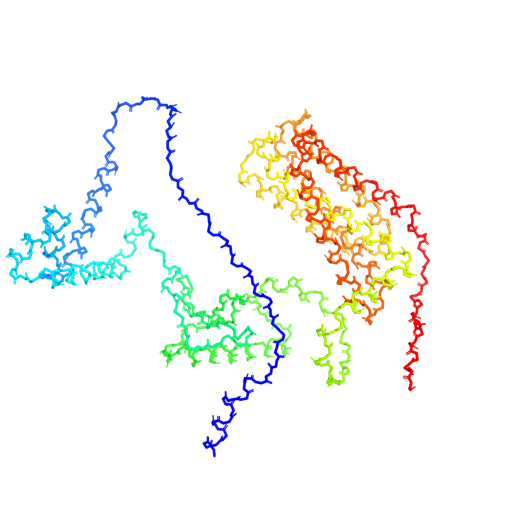8 1.986 20.206 1.00 65.88 200 LEU A CA 1
ATOM 1592 C C . LEU A 1 200 ? 25.511 2.023 21.548 1.00 65.88 200 LEU A C 1
ATOM 1594 O O . LEU A 1 200 ? 24.762 2.962 21.801 1.00 65.88 200 LEU A O 1
ATOM 1598 N N . HIS A 1 201 ? 25.757 1.046 22.424 1.00 67.19 201 HIS A N 1
ATOM 1599 C CA . HIS A 1 201 ? 25.184 1.026 23.768 1.00 67.19 201 HIS A CA 1
ATOM 1600 C C . HIS A 1 201 ? 25.563 2.275 24.576 1.00 67.19 201 HIS A C 1
ATOM 1602 O O . HIS A 1 201 ? 24.674 2.938 25.108 1.00 67.19 201 HIS A O 1
ATOM 1608 N N . ASP A 1 202 ? 26.850 2.626 24.628 1.00 63.69 202 ASP A N 1
ATOM 1609 C CA . ASP A 1 202 ? 27.327 3.796 25.375 1.00 63.69 202 ASP A CA 1
ATOM 1610 C C . ASP A 1 202 ? 26.787 5.108 24.796 1.00 63.69 202 ASP A C 1
ATOM 1612 O O . ASP A 1 202 ? 26.334 5.976 25.545 1.00 63.69 202 ASP A O 1
ATOM 1616 N N . TYR A 1 203 ? 26.758 5.222 23.465 1.00 65.50 203 TYR A N 1
ATOM 1617 C CA . TYR A 1 203 ? 26.185 6.364 22.760 1.00 65.50 203 TYR A CA 1
ATOM 1618 C C . TYR A 1 203 ? 24.700 6.554 23.096 1.00 65.50 203 TYR A C 1
ATOM 1620 O O . TYR A 1 203 ? 24.299 7.634 23.532 1.00 65.50 203 TYR A O 1
ATOM 1628 N N . TYR A 1 204 ? 23.879 5.507 22.948 1.00 60.84 204 TYR A N 1
ATOM 1629 C CA . TYR A 1 204 ? 22.445 5.603 23.234 1.00 60.84 204 TYR A CA 1
ATOM 1630 C C . TYR A 1 204 ? 22.175 5.843 24.716 1.00 60.84 204 TYR A C 1
ATOM 1632 O O . TYR A 1 204 ? 21.279 6.610 25.055 1.00 60.84 204 TYR A O 1
ATOM 1640 N N . LYS A 1 205 ? 22.971 5.251 25.610 1.00 68.62 205 LYS A N 1
ATOM 1641 C CA . LYS A 1 205 ? 22.860 5.491 27.050 1.00 68.62 205 LYS A CA 1
ATOM 1642 C C . LYS A 1 205 ? 23.140 6.955 27.401 1.00 68.62 205 LYS A C 1
ATOM 1644 O O . LYS A 1 205 ? 22.377 7.545 28.159 1.00 68.62 205 LYS A O 1
ATOM 1649 N N . GLN A 1 206 ? 24.185 7.553 26.827 1.00 64.62 206 GLN A N 1
ATOM 1650 C CA . GLN A 1 206 ? 24.487 8.976 27.014 1.00 64.62 206 GLN A CA 1
ATOM 1651 C C . GLN A 1 206 ? 23.408 9.876 26.406 1.00 64.62 206 GLN A C 1
ATOM 1653 O O . GLN A 1 206 ? 22.955 10.799 27.078 1.00 64.62 206 GLN A O 1
ATOM 1658 N N . ALA A 1 207 ? 22.938 9.575 25.192 1.00 62.97 207 ALA A N 1
ATOM 1659 C CA . ALA A 1 207 ? 21.865 10.329 24.544 1.00 62.97 207 ALA A CA 1
ATOM 1660 C C . ALA A 1 207 ? 20.556 10.301 25.358 1.00 62.97 207 ALA A C 1
ATOM 1662 O O . ALA A 1 207 ? 19.892 11.324 25.500 1.00 62.97 207 ALA A O 1
ATOM 1663 N N . ILE A 1 208 ? 20.214 9.154 25.960 1.00 65.50 208 ILE A N 1
ATOM 1664 C CA . ILE A 1 208 ? 19.054 9.017 26.857 1.00 65.50 208 ILE A CA 1
ATOM 1665 C C . ILE A 1 208 ? 19.236 9.849 28.134 1.00 65.50 208 ILE A C 1
ATOM 1667 O O . ILE A 1 208 ? 18.286 10.479 28.588 1.00 65.50 208 ILE A O 1
ATOM 1671 N N . CYS A 1 209 ? 20.438 9.866 28.718 1.00 63.44 209 CYS A N 1
ATOM 1672 C CA . CYS A 1 209 ? 20.710 10.633 29.937 1.00 63.44 209 CYS A CA 1
ATOM 1673 C C . CYS A 1 209 ? 20.728 12.152 29.711 1.00 63.44 209 CYS A C 1
ATOM 1675 O O . CYS A 1 209 ? 20.308 12.894 30.593 1.00 63.44 209 CYS A O 1
ATOM 1677 N N . VAL A 1 210 ? 21.234 12.608 28.562 1.00 64.31 210 VAL A N 1
ATOM 1678 C CA . VAL A 1 210 ? 21.360 14.037 28.225 1.00 64.31 210 VAL A CA 1
ATOM 1679 C C . VAL A 1 210 ? 20.066 14.591 27.613 1.00 64.31 210 VAL A C 1
ATOM 1681 O O . VAL A 1 210 ? 19.823 15.790 27.683 1.00 64.31 210 VAL A O 1
ATOM 1684 N N . GLY A 1 211 ? 19.210 13.732 27.052 1.00 48.78 211 GLY A N 1
ATOM 1685 C CA . GLY A 1 211 ? 17.971 14.138 26.382 1.00 48.78 211 GLY A CA 1
ATOM 1686 C C . GLY A 1 211 ? 18.176 14.660 24.955 1.00 48.78 211 GLY A C 1
ATOM 1687 O O . GLY A 1 211 ? 17.204 15.021 24.297 1.00 48.78 211 GLY A O 1
ATOM 1688 N N . GLU A 1 212 ? 19.414 14.655 24.454 1.00 49.59 212 GLU A N 1
ATOM 1689 C CA . GLU A 1 212 ? 19.787 15.072 23.101 1.00 49.59 212 GLU A CA 1
ATOM 1690 C C . GLU A 1 212 ? 20.752 14.052 22.472 1.00 49.59 212 GLU A C 1
ATOM 1692 O O . GLU A 1 212 ? 21.649 13.527 23.134 1.00 49.59 212 GLU A O 1
ATOM 1697 N N . GLY A 1 213 ? 20.585 13.762 21.177 1.00 53.78 213 GLY A N 1
ATOM 1698 C CA . GLY A 1 213 ? 21.457 12.854 20.430 1.00 53.78 213 GLY A CA 1
ATOM 1699 C C . GLY A 1 213 ? 21.248 12.941 18.916 1.00 53.78 213 GLY A C 1
ATOM 1700 O O . GLY A 1 213 ? 20.119 12.989 18.431 1.00 53.78 213 GLY A O 1
ATOM 1701 N N . ILE A 1 214 ? 22.345 12.964 18.153 1.00 48.03 214 ILE A N 1
ATOM 1702 C CA . ILE A 1 214 ? 22.338 12.969 16.679 1.00 48.03 214 ILE A CA 1
ATOM 1703 C C . ILE A 1 214 ? 21.976 11.575 16.151 1.00 48.03 214 ILE A C 1
ATOM 1705 O O . ILE A 1 214 ? 22.825 10.696 16.008 1.00 48.03 214 ILE A O 1
ATOM 1709 N N . CYS A 1 215 ? 20.706 11.372 15.826 1.00 47.59 215 CYS A N 1
ATOM 1710 C CA . CYS A 1 215 ? 20.243 10.106 15.277 1.00 47.59 215 CYS A CA 1
ATOM 1711 C C . CYS A 1 215 ? 20.794 9.897 13.852 1.00 47.59 215 CYS A C 1
ATOM 1713 O O . CYS A 1 215 ? 20.387 10.582 12.917 1.00 47.59 215 CYS A O 1
ATOM 1715 N N . SER A 1 216 ? 21.663 8.904 13.648 1.00 50.59 216 SER A N 1
ATOM 1716 C CA . SER A 1 216 ? 22.086 8.454 12.307 1.00 50.59 216 SER A CA 1
ATOM 1717 C C . SER A 1 216 ? 20.986 7.689 11.545 1.00 50.59 216 SER A C 1
ATOM 1719 O O . SER A 1 216 ? 21.213 7.211 10.437 1.00 50.59 216 SER A O 1
ATOM 1721 N N . VAL A 1 217 ? 19.783 7.588 12.125 1.00 45.69 217 VAL A N 1
ATOM 1722 C CA . VAL A 1 217 ? 18.625 6.809 11.662 1.00 45.69 217 VAL A CA 1
ATOM 1723 C C . VAL A 1 217 ? 17.412 7.737 11.492 1.00 45.69 217 VAL A C 1
ATOM 1725 O O . VAL A 1 217 ? 16.353 7.537 12.085 1.00 45.69 217 VAL A O 1
ATOM 1728 N N . LEU A 1 218 ? 17.551 8.784 10.675 1.00 40.81 218 LEU A N 1
ATOM 1729 C CA . LEU A 1 218 ? 16.482 9.755 10.377 1.00 40.81 218 LEU A CA 1
ATOM 1730 C C . LEU A 1 218 ? 15.185 9.114 9.823 1.00 40.81 218 LEU A C 1
ATOM 1732 O O . LEU A 1 218 ? 14.120 9.716 9.925 1.00 40.81 218 LEU A O 1
ATOM 1736 N N . ILE A 1 219 ? 15.227 7.865 9.344 1.00 45.34 219 ILE A N 1
ATOM 1737 C CA . ILE A 1 219 ? 14.044 7.095 8.908 1.00 45.34 219 ILE A CA 1
ATOM 1738 C C . ILE A 1 219 ? 13.230 6.547 10.104 1.00 45.34 219 ILE A C 1
ATOM 1740 O O . ILE A 1 219 ? 12.005 6.467 10.034 1.00 45.34 219 ILE A O 1
ATOM 1744 N N . ALA A 1 220 ? 13.861 6.251 11.248 1.00 38.50 220 ALA A N 1
ATOM 1745 C CA . ALA A 1 220 ? 13.155 5.806 12.459 1.00 38.50 220 ALA A CA 1
ATOM 1746 C C . ALA A 1 220 ? 12.504 6.972 13.229 1.00 38.50 220 ALA A C 1
ATOM 1748 O O . ALA A 1 220 ? 11.518 6.778 13.942 1.00 38.50 220 ALA A O 1
ATOM 1749 N N . CYS A 1 221 ? 13.005 8.199 13.050 1.00 39.31 221 CYS A N 1
ATOM 1750 C CA . CYS A 1 221 ? 12.490 9.399 13.715 1.00 39.31 221 CYS A CA 1
ATOM 1751 C C . CYS A 1 221 ? 11.046 9.750 13.315 1.00 39.31 221 CYS A C 1
ATOM 1753 O O . CYS A 1 221 ? 10.307 10.272 14.148 1.00 39.31 221 CYS A O 1
ATOM 1755 N N . ILE A 1 222 ? 10.598 9.380 12.107 1.00 45.22 222 ILE A N 1
ATOM 1756 C CA . ILE A 1 222 ? 9.186 9.535 11.704 1.00 45.22 222 ILE A CA 1
ATOM 1757 C C . ILE A 1 222 ? 8.273 8.614 12.537 1.00 45.22 222 ILE A C 1
ATOM 1759 O O . ILE A 1 222 ? 7.127 8.960 12.809 1.00 45.22 222 ILE A O 1
ATOM 1763 N N . SER A 1 223 ? 8.789 7.477 13.017 1.00 36.56 223 SER A N 1
ATOM 1764 C CA . SER A 1 223 ? 8.012 6.512 13.809 1.00 36.56 223 SER A CA 1
ATOM 1765 C C . SER A 1 223 ? 8.034 6.802 15.319 1.00 36.56 223 SER A C 1
ATOM 1767 O O . SER A 1 223 ? 7.064 6.503 16.010 1.00 36.56 223 SER A O 1
ATOM 1769 N N . ILE A 1 224 ? 9.096 7.423 15.846 1.00 39.97 224 ILE A N 1
ATOM 1770 C CA . ILE A 1 224 ? 9.253 7.685 17.295 1.00 39.97 224 ILE A CA 1
ATOM 1771 C C . ILE A 1 224 ? 8.582 8.999 17.734 1.00 39.97 224 ILE A C 1
ATOM 1773 O O . ILE A 1 224 ? 8.156 9.119 18.882 1.00 39.97 224 ILE A O 1
ATOM 1777 N N . ALA A 1 225 ? 8.350 9.949 16.819 1.00 37.97 225 ALA A N 1
ATOM 1778 C CA . ALA A 1 225 ? 7.529 11.131 17.113 1.00 37.97 225 ALA A CA 1
ATOM 1779 C C . ALA A 1 225 ? 6.077 10.778 17.526 1.00 37.97 225 ALA A C 1
ATOM 1781 O O . ALA A 1 225 ? 5.399 11.604 18.133 1.00 37.97 225 ALA A O 1
ATOM 1782 N N . ALA A 1 226 ? 5.616 9.549 17.251 1.00 39.34 226 ALA A N 1
ATOM 1783 C CA . ALA A 1 226 ? 4.303 9.044 17.652 1.00 39.34 226 ALA A CA 1
ATOM 1784 C C . ALA A 1 226 ? 4.286 8.304 19.010 1.00 39.34 226 ALA A C 1
ATOM 1786 O O . ALA A 1 226 ? 3.206 8.075 19.553 1.00 39.34 226 ALA A O 1
ATOM 1787 N N . SER A 1 227 ? 5.438 7.939 19.593 1.00 38.78 227 SER A N 1
ATOM 1788 C CA . SER A 1 227 ? 5.487 7.146 20.837 1.00 38.78 227 SER A CA 1
ATOM 1789 C C . SER A 1 227 ? 5.656 7.979 22.115 1.00 38.78 227 SER A C 1
ATOM 1791 O O . SER A 1 227 ? 5.805 7.423 23.200 1.00 38.78 227 SER A O 1
ATOM 1793 N N . THR A 1 228 ? 5.591 9.309 22.032 1.00 39.56 228 THR A N 1
ATOM 1794 C CA . THR A 1 228 ? 5.672 10.228 23.185 1.00 39.56 228 THR A CA 1
ATOM 1795 C C . THR A 1 228 ? 4.362 10.370 23.970 1.00 39.56 228 THR A C 1
A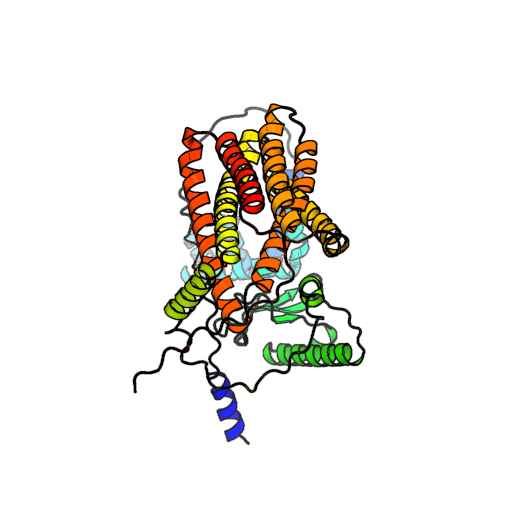TOM 1797 O O . THR A 1 228 ? 4.197 11.328 24.724 1.00 39.56 228 THR A O 1
ATOM 1800 N N . SER A 1 229 ? 3.429 9.414 23.884 1.00 36.81 229 SER A N 1
ATOM 1801 C CA . SER A 1 229 ? 2.243 9.422 24.748 1.00 36.81 229 SER A CA 1
ATOM 1802 C C . SER A 1 229 ? 2.084 8.133 25.563 1.00 36.81 229 SER A C 1
ATOM 1804 O O . SER A 1 229 ? 1.538 7.139 25.108 1.00 36.81 229 SER A O 1
ATOM 1806 N N . ARG A 1 230 ? 2.508 8.250 26.831 1.00 32.75 230 ARG A N 1
ATOM 1807 C CA . ARG A 1 230 ? 2.157 7.443 28.016 1.00 32.75 230 ARG A CA 1
ATOM 1808 C C . ARG A 1 230 ? 2.840 6.078 28.164 1.00 32.75 230 ARG A C 1
ATOM 1810 O O . ARG A 1 230 ? 2.472 5.085 27.553 1.00 32.75 230 ARG A O 1
ATOM 1817 N N . THR A 1 231 ? 3.756 6.030 29.128 1.00 31.97 231 THR A N 1
ATOM 1818 C CA . THR A 1 231 ? 4.208 4.813 29.808 1.00 31.97 231 THR A CA 1
ATOM 1819 C C . THR A 1 231 ? 3.025 4.151 30.525 1.00 31.97 231 THR A C 1
ATOM 1821 O O . THR A 1 231 ? 2.588 4.629 31.575 1.00 31.97 231 THR A O 1
ATOM 1824 N N . VAL A 1 232 ? 2.490 3.068 29.963 1.00 38.53 232 VAL A N 1
ATOM 1825 C CA . VAL A 1 232 ? 1.627 2.130 30.694 1.00 38.53 232 VAL A CA 1
ATOM 1826 C C . VAL A 1 232 ? 2.556 1.117 31.376 1.00 38.53 232 VAL A C 1
ATOM 1828 O O . VAL A 1 232 ? 3.405 0.552 30.689 1.00 38.53 232 VAL A O 1
ATOM 1831 N N . PRO A 1 233 ? 2.462 0.899 32.700 1.00 35.34 233 PRO A N 1
ATOM 1832 C CA . PRO A 1 233 ? 3.233 -0.140 33.376 1.00 35.34 233 PRO A CA 1
ATOM 1833 C C . PRO A 1 233 ? 2.903 -1.512 32.775 1.00 35.34 233 PRO A C 1
ATOM 1835 O O . PRO A 1 233 ? 1.734 -1.896 32.726 1.00 35.34 233 PRO A O 1
ATOM 1838 N N . GLU A 1 234 ? 3.914 -2.245 32.309 1.00 35.84 234 GLU A N 1
ATOM 1839 C CA . GLU A 1 234 ? 3.733 -3.605 31.799 1.00 35.84 234 GLU A CA 1
ATOM 1840 C C . GLU A 1 234 ? 3.322 -4.549 32.945 1.00 35.84 234 GLU A C 1
ATOM 1842 O O . GLU A 1 234 ? 4.007 -4.596 33.974 1.00 35.84 234 GLU A O 1
ATOM 1847 N N . PRO A 1 235 ? 2.220 -5.315 32.815 1.00 37.66 235 PRO A N 1
ATOM 1848 C CA . PRO A 1 235 ? 1.951 -6.412 33.732 1.00 37.66 235 PRO A CA 1
ATOM 1849 C C . PRO A 1 235 ? 3.039 -7.491 33.580 1.00 37.66 235 PRO A C 1
ATOM 1851 O O . PRO A 1 235 ? 3.570 -7.680 32.483 1.00 37.66 235 PRO A O 1
ATOM 1854 N N . PRO A 1 236 ? 3.380 -8.218 34.660 1.00 35.50 236 PRO A N 1
ATOM 1855 C CA . PRO A 1 236 ? 4.444 -9.214 34.637 1.00 35.50 236 PRO A CA 1
ATOM 1856 C C . PRO A 1 236 ? 4.177 -10.264 33.554 1.00 35.50 236 PRO A C 1
ATOM 1858 O O . PRO A 1 236 ? 3.068 -10.796 33.455 1.00 35.50 236 PRO A O 1
ATOM 1861 N N . LEU A 1 237 ? 5.209 -10.548 32.752 1.00 39.72 237 LEU A N 1
ATOM 1862 C CA . LEU A 1 237 ? 5.209 -11.530 31.668 1.00 39.72 237 LEU A CA 1
ATOM 1863 C C . LEU A 1 237 ? 4.795 -12.906 32.206 1.00 39.72 237 LEU A C 1
ATOM 1865 O O . LEU A 1 237 ? 5.609 -13.668 32.728 1.00 39.72 237 LEU A O 1
ATOM 1869 N N . SER A 1 238 ? 3.504 -13.215 32.102 1.00 37.12 238 SER A N 1
ATOM 1870 C CA . SER A 1 238 ? 2.996 -14.561 32.329 1.00 37.12 238 SER A CA 1
ATOM 1871 C C . SER A 1 238 ? 3.200 -15.394 31.066 1.00 37.12 238 SER A C 1
ATOM 1873 O O . SER A 1 238 ? 3.049 -14.927 29.939 1.00 37.12 238 SER A O 1
ATOM 1875 N N . VAL A 1 239 ? 3.597 -16.642 31.287 1.00 43.97 239 VAL A N 1
ATOM 1876 C CA . VAL A 1 239 ? 3.926 -17.666 30.295 1.00 43.97 239 VAL A CA 1
ATOM 1877 C C . VAL A 1 239 ? 2.700 -17.975 29.418 1.00 43.97 239 VAL A C 1
ATOM 1879 O O . VAL A 1 239 ? 1.930 -18.883 29.722 1.00 43.97 239 VAL A O 1
ATOM 1882 N N . VAL A 1 240 ? 2.481 -17.218 28.338 1.00 48.12 240 VAL A N 1
ATOM 1883 C CA . VAL A 1 240 ? 1.359 -17.439 27.392 1.00 48.12 240 VAL A CA 1
ATOM 1884 C C . VAL A 1 240 ? 1.830 -17.980 26.025 1.00 48.12 240 VAL A C 1
ATOM 1886 O O . VAL A 1 240 ? 1.025 -18.397 25.193 1.00 48.12 240 VAL A O 1
ATOM 1889 N N . GLU A 1 241 ? 3.136 -18.101 25.787 1.00 46.38 241 GLU A N 1
ATOM 1890 C CA . GLU A 1 241 ? 3.696 -18.258 24.431 1.00 46.38 241 GLU A CA 1
ATOM 1891 C C . GLU A 1 241 ? 3.596 -19.648 23.764 1.00 46.38 241 GLU A C 1
ATOM 1893 O O . GLU A 1 241 ? 4.048 -19.810 22.636 1.00 46.38 241 GLU A O 1
ATOM 1898 N N . ALA A 1 242 ? 2.919 -20.642 24.349 1.00 34.84 242 ALA A N 1
ATOM 1899 C CA . ALA A 1 242 ? 2.749 -21.957 23.704 1.00 34.84 242 ALA A CA 1
ATOM 1900 C C . ALA A 1 242 ? 1.366 -22.199 23.051 1.00 34.84 242 ALA A C 1
ATOM 1902 O O . ALA A 1 242 ? 1.200 -23.168 22.311 1.00 34.84 242 ALA A O 1
ATOM 1903 N N . LYS A 1 243 ? 0.362 -21.333 23.277 1.00 43.00 243 LYS A N 1
ATOM 1904 C CA . LYS A 1 243 ? -1.011 -21.494 22.725 1.00 43.00 243 LYS A CA 1
ATOM 1905 C C . LYS A 1 243 ? -1.329 -20.605 21.508 1.00 43.00 243 LYS A C 1
ATOM 1907 O O . LYS A 1 243 ? -2.424 -20.698 20.957 1.00 43.00 243 LYS A O 1
ATOM 1912 N N . ALA A 1 244 ? -0.395 -19.763 21.063 1.00 52.00 244 ALA A N 1
ATOM 1913 C CA . ALA A 1 244 ? -0.659 -18.715 20.070 1.00 52.00 244 ALA A CA 1
ATOM 1914 C C . ALA A 1 244 ? -0.943 -19.234 18.641 1.00 52.00 244 ALA A C 1
ATOM 1916 O O . ALA A 1 244 ? -1.742 -18.639 17.923 1.00 52.00 244 ALA A O 1
ATOM 1917 N N . ILE A 1 245 ? -0.363 -20.368 18.227 1.00 51.47 245 ILE A N 1
ATOM 1918 C CA . ILE A 1 245 ? -0.542 -20.897 16.857 1.00 51.47 245 ILE A CA 1
ATOM 1919 C C . ILE A 1 245 ? -1.847 -21.701 16.720 1.00 51.47 245 ILE A C 1
ATOM 1921 O O . ILE A 1 245 ? -2.542 -21.605 15.710 1.00 51.47 245 ILE A O 1
ATOM 1925 N N . THR A 1 246 ? -2.250 -22.441 17.756 1.00 54.16 246 THR A N 1
ATOM 1926 C CA . THR A 1 246 ? -3.506 -23.215 17.760 1.00 54.16 246 THR A CA 1
ATOM 1927 C C . THR A 1 246 ? -4.754 -22.335 17.907 1.00 54.16 246 THR A C 1
ATOM 1929 O O . THR A 1 246 ? -5.868 -22.790 17.644 1.00 54.16 246 THR A O 1
ATOM 1932 N N . GLY A 1 247 ? -4.578 -21.058 18.267 1.00 66.12 247 GLY A N 1
ATOM 1933 C CA . GLY A 1 247 ? -5.649 -20.085 18.464 1.00 66.12 247 GLY A CA 1
ATOM 1934 C C . GLY A 1 247 ? -6.018 -19.232 17.249 1.00 66.12 247 GLY A C 1
ATOM 1935 O O . GLY A 1 247 ? -7.076 -18.621 17.291 1.00 66.12 247 GLY A O 1
ATOM 1936 N N . ILE A 1 248 ? -5.237 -19.194 16.159 1.00 78.44 248 ILE A N 1
ATOM 1937 C CA . ILE A 1 248 ? -5.402 -18.184 15.083 1.00 78.44 248 ILE A CA 1
ATOM 1938 C C . ILE A 1 248 ? -6.830 -18.134 14.522 1.00 78.44 248 ILE A C 1
ATOM 1940 O O . ILE A 1 248 ? -7.410 -17.059 14.394 1.00 78.44 248 ILE A O 1
ATOM 1944 N N . ARG A 1 249 ? -7.448 -19.291 14.244 1.00 83.25 249 ARG A N 1
ATOM 1945 C CA . ARG A 1 249 ? -8.844 -19.341 13.768 1.00 83.25 249 ARG A CA 1
ATOM 1946 C C . ARG A 1 249 ? -9.829 -18.774 14.789 1.00 83.25 249 ARG A C 1
ATOM 1948 O O . ARG A 1 249 ? -10.796 -18.126 14.403 1.00 83.25 249 ARG A O 1
ATOM 1955 N N . ARG A 1 250 ? -9.595 -19.027 16.079 1.00 83.44 250 ARG A N 1
ATOM 1956 C CA . ARG A 1 250 ? -10.427 -18.532 17.181 1.00 83.44 250 ARG A CA 1
ATOM 1957 C C . ARG A 1 250 ? -10.232 -17.030 17.373 1.00 83.44 250 ARG A C 1
ATOM 1959 O O . ARG A 1 250 ? -11.216 -16.312 17.407 1.00 83.44 250 ARG A O 1
ATOM 1966 N N . GLU A 1 251 ? -8.988 -16.565 17.381 1.00 84.00 251 GLU A N 1
ATOM 1967 C CA . GLU A 1 251 ? -8.612 -15.149 17.453 1.00 84.00 251 GLU A CA 1
ATOM 1968 C C . GLU A 1 251 ? -9.233 -14.343 16.299 1.00 84.00 251 GLU A C 1
ATOM 1970 O O . GLU A 1 251 ? -9.810 -13.276 16.514 1.00 84.00 251 GLU A O 1
ATOM 1975 N N . TRP A 1 252 ? -9.192 -14.888 15.078 1.00 86.75 252 TRP A N 1
ATOM 1976 C CA . TRP A 1 252 ? -9.792 -14.275 13.891 1.00 86.75 252 TRP A CA 1
ATOM 1977 C C . TRP A 1 252 ? -11.327 -14.303 13.943 1.00 86.75 252 TRP A C 1
ATOM 1979 O O . TRP A 1 252 ? -11.979 -13.301 13.647 1.00 86.75 252 TRP A O 1
ATOM 1989 N N . ALA A 1 253 ? -11.924 -15.415 14.391 1.00 89.25 253 ALA A N 1
ATOM 1990 C CA . ALA A 1 253 ? -13.367 -15.512 14.609 1.00 89.25 253 ALA A CA 1
ATOM 1991 C C . ALA A 1 253 ? -13.858 -14.542 15.695 1.00 89.25 253 ALA A C 1
ATOM 1993 O O . ALA A 1 253 ? -14.928 -13.953 15.544 1.00 89.25 253 ALA A O 1
ATOM 1994 N N . ASP A 1 254 ? -13.085 -14.342 16.760 1.00 87.50 254 ASP A N 1
ATOM 1995 C CA . ASP A 1 254 ? -13.404 -13.411 17.840 1.00 87.50 254 ASP A CA 1
ATOM 1996 C C . ASP A 1 254 ? -13.266 -11.954 17.378 1.00 87.50 254 ASP A C 1
ATOM 1998 O O . ASP A 1 254 ? -14.140 -11.139 17.677 1.00 87.50 254 ASP A O 1
ATOM 2002 N N . GLY A 1 255 ? -12.255 -11.634 16.560 1.00 89.31 255 GLY A N 1
ATOM 2003 C CA . GLY A 1 255 ? -12.160 -10.341 15.873 1.00 89.31 255 GLY A CA 1
ATOM 2004 C C . GLY A 1 255 ? -13.368 -10.073 14.968 1.00 89.31 255 GLY A C 1
ATOM 2005 O O . GLY A 1 255 ? -13.966 -8.999 15.022 1.00 89.31 255 GLY A O 1
ATOM 2006 N N . LEU A 1 256 ? -13.795 -11.070 14.189 1.00 92.56 256 LEU A N 1
ATOM 2007 C CA . LEU A 1 256 ? -14.951 -10.945 13.299 1.00 92.56 256 LEU A CA 1
ATOM 2008 C C . LEU A 1 256 ? -16.273 -10.826 14.073 1.00 92.56 256 LEU A C 1
ATOM 2010 O O . LEU A 1 256 ? -17.155 -10.066 13.672 1.00 92.56 256 LEU A O 1
ATOM 2014 N N . ARG A 1 257 ? -16.420 -11.551 15.189 1.00 92.12 257 ARG A N 1
ATOM 2015 C CA . ARG A 1 257 ? -17.567 -11.417 16.103 1.00 92.12 257 ARG A CA 1
ATOM 2016 C C . ARG A 1 257 ? -17.629 -10.024 16.718 1.00 92.12 257 ARG A C 1
ATOM 2018 O O . ARG A 1 257 ? -18.711 -9.447 16.739 1.00 92.12 257 ARG A O 1
ATOM 2025 N N . MET A 1 258 ? -16.491 -9.483 17.156 1.00 88.12 258 MET A N 1
ATOM 2026 C CA . MET A 1 258 ? -16.399 -8.119 17.684 1.00 88.12 258 MET A CA 1
ATOM 2027 C C . MET A 1 258 ? -16.848 -7.096 16.636 1.00 88.12 258 MET A C 1
ATOM 2029 O O . MET A 1 258 ? -17.716 -6.273 16.916 1.00 88.12 258 MET A O 1
ATOM 2033 N N . ILE A 1 259 ? -16.331 -7.201 15.406 1.00 92.06 259 ILE A N 1
ATOM 2034 C CA . ILE A 1 259 ? -16.723 -6.307 14.309 1.00 92.06 259 ILE A CA 1
ATOM 2035 C C . ILE A 1 259 ? -18.225 -6.413 14.034 1.00 92.06 259 ILE A C 1
ATOM 2037 O O . ILE A 1 259 ? -18.896 -5.393 13.964 1.00 92.06 259 ILE A O 1
ATOM 2041 N N . ARG A 1 260 ? -18.780 -7.627 13.936 1.00 92.50 260 ARG A N 1
ATOM 2042 C CA . ARG A 1 260 ? -20.223 -7.835 13.704 1.00 92.50 260 ARG A CA 1
ATOM 2043 C C . ARG A 1 260 ? -21.110 -7.314 14.839 1.00 92.50 260 ARG A C 1
ATOM 2045 O O . ARG A 1 260 ? -22.275 -7.014 14.589 1.00 92.50 260 ARG A O 1
ATOM 2052 N N . GLY A 1 261 ? -20.585 -7.231 16.060 1.00 88.06 261 GLY A N 1
ATOM 2053 C CA . GLY A 1 261 ? -21.297 -6.709 17.225 1.00 88.06 261 GLY A CA 1
ATOM 2054 C C . GLY A 1 261 ? -21.413 -5.183 17.254 1.00 88.06 261 GLY A C 1
ATOM 2055 O O . GLY A 1 261 ? -22.331 -4.664 17.885 1.00 88.06 261 GLY A O 1
ATOM 2056 N N . GLU A 1 262 ? -20.534 -4.463 16.551 1.00 87.56 262 GLU A N 1
ATOM 2057 C CA . GLU A 1 262 ? -20.485 -2.999 16.548 1.00 87.56 262 GLU A CA 1
ATOM 2058 C C . GLU A 1 262 ? -20.718 -2.447 15.137 1.00 87.56 262 GLU A C 1
ATOM 2060 O O . GLU A 1 262 ? -19.889 -2.588 14.237 1.00 87.56 262 GLU A O 1
ATOM 2065 N N . ARG A 1 263 ? -21.850 -1.758 14.940 1.00 87.56 263 ARG A N 1
ATOM 2066 C CA . ARG A 1 263 ? -22.266 -1.247 13.620 1.00 87.56 263 ARG A CA 1
ATOM 2067 C C . ARG A 1 263 ? -21.205 -0.349 12.986 1.00 87.56 263 ARG A C 1
ATOM 2069 O O . ARG A 1 263 ? -21.006 -0.420 11.776 1.00 87.56 263 ARG A O 1
ATOM 2076 N N . ILE A 1 264 ? -20.512 0.465 13.787 1.00 87.88 264 ILE A N 1
ATOM 2077 C CA . ILE A 1 264 ? -19.462 1.360 13.279 1.00 87.88 264 ILE A CA 1
ATOM 2078 C C . ILE A 1 264 ? -18.292 0.553 12.702 1.00 87.88 264 ILE A C 1
ATOM 2080 O O . ILE A 1 264 ? -17.803 0.887 11.625 1.00 87.88 264 ILE A O 1
ATOM 2084 N N . LEU A 1 265 ? -17.882 -0.536 13.362 1.00 90.50 265 LEU A N 1
ATOM 2085 C CA . LEU A 1 265 ? -16.797 -1.394 12.880 1.00 90.50 265 LEU A CA 1
ATOM 2086 C C . LEU A 1 265 ? -17.181 -2.111 11.577 1.00 90.50 265 LEU A C 1
ATOM 2088 O O . LEU A 1 265 ? -16.342 -2.221 10.687 1.00 90.50 265 LEU A O 1
ATOM 2092 N N . VAL A 1 266 ? -18.438 -2.551 11.424 1.00 91.56 266 VAL A N 1
ATOM 2093 C CA . VAL A 1 266 ? -18.924 -3.153 10.163 1.00 91.56 266 VAL A CA 1
ATOM 2094 C C . VAL A 1 266 ? -18.854 -2.159 9.007 1.00 91.56 266 VAL A C 1
ATOM 2096 O O . VAL A 1 266 ? -18.376 -2.504 7.924 1.00 91.56 266 VAL A O 1
ATOM 2099 N N . VAL A 1 267 ? -19.318 -0.926 9.229 1.00 89.94 267 VAL A N 1
ATOM 2100 C CA . VAL A 1 267 ? -19.288 0.131 8.208 1.00 89.94 267 VAL A CA 1
ATOM 2101 C C . VAL A 1 267 ? -17.844 0.446 7.817 1.00 89.94 267 VAL A C 1
ATOM 2103 O O . VAL A 1 267 ? -17.527 0.438 6.631 1.00 89.94 267 VAL A O 1
ATOM 2106 N N . LEU A 1 268 ? -16.951 0.630 8.797 1.00 89.56 268 LEU A N 1
ATOM 2107 C CA . LEU A 1 268 ? -15.530 0.877 8.540 1.00 89.56 268 LEU A CA 1
ATOM 2108 C C . LEU A 1 268 ? -14.863 -0.275 7.784 1.00 89.56 268 LEU A C 1
ATOM 2110 O O . LEU A 1 268 ? -14.144 -0.030 6.819 1.00 89.56 268 LEU A O 1
ATOM 2114 N N . LEU A 1 269 ? -15.118 -1.523 8.182 1.00 92.06 269 LEU A N 1
ATOM 2115 C CA . LEU A 1 269 ? -14.571 -2.694 7.499 1.00 92.06 269 LEU A CA 1
ATOM 2116 C C . LEU A 1 269 ? -15.047 -2.771 6.041 1.00 92.06 269 LEU A C 1
ATOM 2118 O O . LEU A 1 269 ? -14.255 -3.068 5.151 1.00 92.06 269 LEU A O 1
ATOM 2122 N N . SER A 1 270 ? -16.323 -2.470 5.794 1.00 90.25 270 SER A N 1
ATOM 2123 C CA . SER A 1 270 ? -16.897 -2.456 4.442 1.00 90.25 270 SER A CA 1
ATOM 2124 C C . SER A 1 270 ? -16.248 -1.378 3.574 1.00 90.25 270 SER A C 1
ATOM 2126 O O . SER A 1 270 ? -15.906 -1.632 2.422 1.00 90.25 270 SER A O 1
ATOM 2128 N N . THR A 1 271 ? -16.006 -0.191 4.133 1.00 88.94 271 THR A N 1
ATOM 2129 C CA . THR A 1 271 ? -15.260 0.865 3.443 1.00 88.94 271 THR A CA 1
ATOM 2130 C C . THR A 1 271 ? -13.830 0.425 3.132 1.00 88.94 271 THR A C 1
ATOM 2132 O O . THR A 1 271 ? -13.388 0.604 2.004 1.00 88.94 271 THR A O 1
ATOM 2135 N N . PHE A 1 272 ? -13.121 -0.209 4.069 1.00 91.00 272 PHE A N 1
ATOM 2136 C CA . PHE A 1 272 ? -11.772 -0.721 3.812 1.00 91.00 272 PHE A CA 1
ATOM 2137 C C . PHE A 1 272 ? -11.736 -1.805 2.731 1.00 91.00 272 PHE A C 1
ATOM 2139 O O . PHE A 1 272 ? -10.785 -1.849 1.957 1.00 91.00 272 PHE A O 1
ATOM 2146 N N . ALA A 1 273 ? -12.770 -2.641 2.633 1.00 92.62 273 ALA A N 1
ATOM 2147 C CA . ALA A 1 273 ? -12.902 -3.598 1.540 1.00 92.62 273 ALA A CA 1
ATOM 2148 C C . ALA A 1 273 ? -13.045 -2.893 0.176 1.00 92.62 273 ALA A C 1
ATOM 2150 O O . ALA A 1 273 ? -12.359 -3.261 -0.774 1.00 92.62 273 ALA A O 1
ATOM 2151 N N . ILE A 1 274 ? -13.871 -1.840 0.088 1.00 91.19 274 ILE A N 1
ATOM 2152 C CA . ILE A 1 274 ? -14.006 -1.017 -1.131 1.00 91.19 274 ILE A CA 1
ATOM 2153 C C . ILE A 1 274 ? -12.671 -0.347 -1.481 1.00 91.19 274 ILE A C 1
ATOM 2155 O O . ILE A 1 274 ? -12.262 -0.360 -2.640 1.00 91.19 274 ILE A O 1
ATOM 2159 N N . MET A 1 275 ? -11.971 0.198 -0.482 1.00 90.19 275 MET A N 1
ATOM 2160 C CA . MET A 1 275 ? -10.654 0.806 -0.680 1.00 90.19 275 MET A CA 1
ATOM 2161 C C . MET A 1 275 ? -9.621 -0.213 -1.154 1.00 90.19 275 MET A C 1
ATOM 2163 O O . MET A 1 275 ? -8.887 0.077 -2.086 1.00 90.19 275 MET A O 1
ATOM 2167 N N . GLY A 1 276 ? -9.593 -1.408 -0.558 1.00 93.38 276 GLY A N 1
ATOM 2168 C CA . GLY A 1 276 ? -8.722 -2.494 -0.996 1.00 93.38 276 GLY A CA 1
ATOM 2169 C C . GLY A 1 276 ? -8.975 -2.838 -2.461 1.00 93.38 276 GLY A C 1
ATOM 2170 O O . GLY A 1 276 ? -8.037 -2.860 -3.247 1.00 93.38 276 GLY A O 1
ATOM 2171 N N . LEU A 1 277 ? -10.244 -3.002 -2.856 1.00 95.56 277 LEU A N 1
ATOM 2172 C CA . LEU A 1 277 ? -10.618 -3.235 -4.254 1.00 95.56 277 LEU A CA 1
ATOM 2173 C C . LEU A 1 277 ? -10.080 -2.130 -5.174 1.00 95.56 277 LEU A C 1
ATOM 2175 O O . LEU A 1 277 ? -9.486 -2.431 -6.208 1.00 95.56 277 LEU A O 1
ATOM 2179 N N . GLY A 1 278 ? -10.246 -0.866 -4.781 1.00 93.50 278 GLY A N 1
ATOM 2180 C CA . GLY A 1 278 ? -9.752 0.268 -5.554 1.00 93.50 278 GLY A CA 1
ATOM 2181 C C . GLY A 1 278 ? -8.229 0.353 -5.631 1.00 93.50 278 GLY A C 1
ATOM 2182 O O . GLY A 1 278 ? -7.697 0.598 -6.708 1.00 93.50 278 GLY A O 1
ATOM 2183 N N . GLU A 1 279 ? -7.518 0.068 -4.539 1.00 93.31 279 GLU A N 1
ATOM 2184 C CA . GLU A 1 279 ? -6.053 -0.038 -4.524 1.00 93.31 279 GLU A CA 1
ATOM 2185 C C . GLU A 1 279 ? -5.561 -1.150 -5.463 1.00 93.31 279 GLU A C 1
ATOM 2187 O O . GLU A 1 279 ? -4.574 -0.959 -6.170 1.00 93.31 279 GLU A O 1
ATOM 2192 N N . GLY A 1 280 ? -6.271 -2.280 -5.530 1.00 95.00 280 GLY A N 1
ATOM 2193 C CA . GLY A 1 280 ? -5.982 -3.359 -6.478 1.00 95.00 280 GLY A CA 1
ATOM 2194 C C . GLY A 1 280 ? -6.149 -2.938 -7.940 1.00 95.00 280 GLY A C 1
ATOM 2195 O O . GLY A 1 280 ? -5.279 -3.212 -8.773 1.00 95.00 280 GLY A O 1
ATOM 2196 N N . VAL A 1 281 ? -7.244 -2.230 -8.244 1.00 96.44 281 VAL A N 1
ATOM 2197 C CA . VAL A 1 281 ? -7.507 -1.672 -9.580 1.00 96.44 281 VAL A CA 1
ATOM 2198 C C . VAL A 1 281 ? -6.428 -0.658 -9.963 1.00 96.44 281 VAL A C 1
ATOM 2200 O O . VAL A 1 281 ? -5.807 -0.801 -11.018 1.00 96.44 281 VAL A O 1
ATOM 2203 N N . MET A 1 282 ? -6.142 0.310 -9.087 1.00 93.62 282 MET A N 1
ATOM 2204 C CA . MET A 1 282 ? -5.082 1.302 -9.293 1.00 93.62 282 MET A CA 1
ATOM 2205 C C . MET A 1 282 ? -3.726 0.649 -9.492 1.00 93.62 282 MET A C 1
ATOM 2207 O O . MET A 1 282 ? -3.052 0.953 -10.466 1.00 93.62 282 MET A O 1
ATOM 2211 N N . GLY A 1 283 ? -3.316 -0.256 -8.600 1.00 92.50 283 GLY A N 1
ATOM 2212 C CA . GLY A 1 283 ? -1.997 -0.887 -8.660 1.00 92.50 283 GLY A CA 1
ATOM 2213 C C . GLY A 1 283 ? -1.757 -1.634 -9.972 1.00 92.50 283 GLY A C 1
ATOM 2214 O O . GLY A 1 283 ? -0.633 -1.659 -10.467 1.00 92.50 283 GLY A O 1
ATOM 2215 N N . THR A 1 284 ? -2.822 -2.178 -10.563 1.00 95.19 284 THR A N 1
ATOM 2216 C CA . THR A 1 284 ? -2.766 -2.912 -11.834 1.00 95.19 284 THR A CA 1
ATOM 2217 C C . THR A 1 284 ? -2.789 -1.976 -13.040 1.00 95.19 284 THR A C 1
ATOM 2219 O O . THR A 1 284 ? -1.993 -2.129 -13.965 1.00 95.19 284 THR A O 1
ATOM 2222 N N . LEU A 1 285 ? -3.697 -0.997 -13.050 1.00 95.50 285 LEU A N 1
ATOM 2223 C CA . LEU A 1 285 ? -3.950 -0.171 -14.232 1.00 95.50 285 LEU A CA 1
ATOM 2224 C C . LEU A 1 285 ? -3.138 1.117 -14.274 1.00 95.50 285 LEU A C 1
ATOM 2226 O O . LEU A 1 285 ? -2.998 1.686 -15.351 1.00 95.50 285 LEU A O 1
ATOM 2230 N N . TYR A 1 286 ? -2.584 1.580 -13.155 1.00 93.94 286 TYR A N 1
ATOM 2231 C CA . TYR A 1 286 ? -1.865 2.851 -13.088 1.00 93.94 286 TYR A CA 1
ATOM 2232 C C . TYR A 1 286 ? -0.673 2.930 -14.058 1.00 93.94 286 TYR A C 1
ATOM 2234 O O . TYR A 1 286 ? -0.631 3.883 -14.840 1.00 93.94 286 TYR A O 1
ATOM 2242 N N . PRO A 1 287 ? 0.258 1.950 -14.113 1.00 92.62 287 PRO A N 1
ATOM 2243 C CA . PRO A 1 287 ? 1.342 1.996 -15.094 1.00 92.62 287 PRO A CA 1
ATOM 2244 C C . PRO A 1 287 ? 0.800 2.003 -16.528 1.00 92.62 287 PRO A C 1
ATOM 2246 O O . PRO A 1 287 ? 1.244 2.789 -17.360 1.00 92.62 287 PRO A O 1
ATOM 2249 N N . ILE A 1 288 ? -0.219 1.182 -16.801 1.00 94.06 288 ILE A N 1
ATOM 2250 C CA . ILE A 1 288 ? -0.847 1.063 -18.123 1.00 94.06 288 ILE A CA 1
ATOM 2251 C C . ILE A 1 288 ? -1.519 2.381 -18.527 1.00 94.06 288 ILE A C 1
ATOM 2253 O O . ILE A 1 288 ? -1.404 2.796 -19.676 1.00 94.06 288 ILE A O 1
ATOM 2257 N N . PHE A 1 289 ? -2.179 3.068 -17.594 1.00 93.25 289 PHE A N 1
ATOM 2258 C CA . PHE A 1 289 ? -2.762 4.388 -17.803 1.00 93.25 289 PHE A CA 1
ATOM 2259 C C . PHE A 1 289 ? -1.687 5.418 -18.164 1.00 93.25 289 PHE A C 1
ATOM 2261 O O . PHE A 1 289 ? -1.850 6.157 -19.136 1.00 93.25 289 PHE A O 1
ATOM 2268 N N . VAL A 1 290 ? -0.557 5.432 -17.448 1.00 92.81 290 VAL A N 1
ATOM 2269 C CA . VAL A 1 290 ? 0.539 6.361 -17.760 1.00 92.81 290 VAL A CA 1
ATOM 2270 C C . VAL A 1 290 ? 1.126 6.084 -19.148 1.00 92.81 290 VAL A C 1
ATOM 2272 O O . VAL A 1 290 ? 1.302 7.019 -19.926 1.00 92.81 290 VAL A O 1
ATOM 2275 N N . TYR A 1 291 ? 1.359 4.818 -19.499 1.00 91.75 291 TYR A N 1
ATOM 2276 C CA . TYR A 1 291 ? 1.909 4.453 -20.807 1.00 91.75 291 TYR A CA 1
ATOM 2277 C C . TYR A 1 291 ? 0.929 4.671 -21.965 1.00 91.75 291 TYR A C 1
ATOM 2279 O O . TYR A 1 291 ? 1.301 5.247 -22.982 1.00 91.75 291 TYR A O 1
ATOM 2287 N N . ARG A 1 292 ? -0.319 4.203 -21.840 1.00 90.06 292 ARG A N 1
ATOM 2288 C CA . ARG A 1 292 ? -1.278 4.154 -22.959 1.00 90.06 292 ARG A CA 1
ATOM 2289 C C . ARG A 1 292 ? -2.180 5.378 -23.073 1.00 90.06 292 ARG A C 1
ATOM 2291 O O . ARG A 1 292 ? -2.680 5.634 -24.160 1.00 90.06 292 ARG A O 1
ATOM 2298 N N . VAL A 1 293 ? -2.434 6.100 -21.980 1.00 90.88 293 VAL A N 1
ATOM 2299 C CA . VAL A 1 293 ? -3.350 7.257 -21.981 1.00 90.88 293 VAL A CA 1
ATOM 2300 C C . VAL A 1 293 ? -2.574 8.566 -21.886 1.00 90.88 293 VAL A C 1
ATOM 2302 O O . VAL A 1 293 ? -2.797 9.477 -22.679 1.00 90.88 293 VAL A O 1
ATOM 2305 N N . LEU A 1 294 ? -1.625 8.658 -20.952 1.00 88.44 294 LEU A N 1
ATOM 2306 C CA . LEU A 1 294 ? -0.772 9.845 -20.811 1.00 88.44 294 LEU A CA 1
ATOM 2307 C C . LEU A 1 294 ? 0.415 9.862 -21.784 1.00 88.44 294 LEU A C 1
ATOM 2309 O O . LEU A 1 294 ? 1.065 10.897 -21.894 1.00 88.44 294 LEU A O 1
ATOM 2313 N N . HIS A 1 295 ? 0.692 8.752 -22.478 1.00 87.44 295 HIS A N 1
ATOM 2314 C CA . HIS A 1 295 ? 1.852 8.598 -23.366 1.00 87.44 295 HIS A CA 1
ATOM 2315 C C . HIS A 1 295 ? 3.191 8.898 -22.655 1.00 87.44 295 HIS A C 1
ATOM 2317 O O . HIS A 1 295 ? 4.123 9.442 -23.244 1.00 87.44 295 HIS A O 1
ATOM 2323 N N . GLY A 1 296 ? 3.270 8.585 -21.356 1.00 86.44 296 GLY A N 1
ATOM 2324 C CA . GLY A 1 296 ? 4.463 8.749 -20.523 1.00 86.44 296 GLY A CA 1
ATOM 2325 C C . GLY A 1 296 ? 5.315 7.478 -20.425 1.00 86.44 296 GLY A C 1
ATOM 2326 O O . GLY A 1 296 ? 4.964 6.431 -20.959 1.00 86.44 296 GLY A O 1
ATOM 2327 N N . GLY A 1 297 ? 6.435 7.569 -19.702 1.00 87.69 297 GLY A N 1
ATOM 2328 C CA . GLY A 1 297 ? 7.351 6.468 -19.394 1.00 87.69 297 GLY A CA 1
ATOM 2329 C C . GLY A 1 297 ? 7.555 6.244 -17.888 1.00 87.69 297 GLY A C 1
ATOM 2330 O O . GLY A 1 297 ? 6.817 6.763 -17.048 1.00 87.69 297 GLY A O 1
ATOM 2331 N N . THR A 1 298 ? 8.594 5.483 -17.527 1.00 88.62 298 THR A N 1
ATOM 2332 C CA . THR A 1 298 ? 8.927 5.138 -16.128 1.00 88.62 298 THR A CA 1
ATOM 2333 C C . THR A 1 298 ? 9.188 6.365 -15.252 1.00 88.62 298 THR A C 1
ATOM 2335 O O . THR A 1 298 ? 8.776 6.399 -14.091 1.00 88.62 298 THR A O 1
ATOM 2338 N N . LEU A 1 299 ? 9.821 7.403 -15.807 1.00 89.69 299 LEU A N 1
ATOM 2339 C CA . LEU A 1 299 ? 10.074 8.659 -15.103 1.00 89.69 299 LEU A CA 1
ATOM 2340 C C . LEU A 1 299 ? 8.762 9.348 -14.702 1.00 89.69 299 LEU A C 1
ATOM 2342 O O . LEU A 1 299 ? 8.611 9.778 -13.561 1.00 89.69 299 LEU A O 1
ATOM 2346 N N . GLN A 1 300 ? 7.789 9.413 -15.611 1.00 88.19 300 GLN A N 1
ATOM 2347 C CA . GLN A 1 300 ? 6.487 10.036 -15.369 1.00 88.19 300 GLN A CA 1
ATOM 2348 C C . GLN A 1 300 ? 5.686 9.268 -14.310 1.00 88.19 300 GLN A C 1
ATOM 2350 O O . GLN A 1 300 ? 5.074 9.894 -13.445 1.00 88.19 300 GLN A O 1
ATOM 2355 N N . ILE A 1 301 ? 5.757 7.930 -14.320 1.00 88.31 301 ILE A N 1
ATOM 2356 C CA . ILE A 1 301 ? 5.188 7.070 -13.267 1.00 88.31 301 ILE A CA 1
ATOM 2357 C C . ILE A 1 301 ? 5.762 7.455 -11.894 1.00 88.31 301 ILE A C 1
ATOM 2359 O O . ILE A 1 301 ? 5.001 7.637 -10.938 1.00 88.31 301 ILE A O 1
ATOM 2363 N N . GLY A 1 302 ? 7.088 7.607 -11.799 1.00 91.19 302 GLY A N 1
ATOM 2364 C CA . GLY A 1 302 ? 7.775 7.994 -10.565 1.00 91.19 302 GLY A CA 1
ATOM 2365 C C . GLY A 1 302 ? 7.441 9.416 -10.104 1.00 91.19 302 GLY A C 1
ATOM 2366 O O . GLY A 1 302 ? 7.203 9.635 -8.914 1.00 91.19 302 GLY A O 1
ATOM 2367 N N . ILE A 1 303 ? 7.362 10.374 -11.034 1.00 92.81 303 ILE A N 1
ATOM 2368 C CA . ILE A 1 303 ? 7.004 11.771 -10.744 1.00 92.81 303 ILE A CA 1
ATOM 2369 C C . ILE A 1 303 ? 5.590 11.862 -10.167 1.00 92.81 303 ILE A C 1
ATOM 2371 O O . ILE A 1 303 ? 5.403 12.498 -9.133 1.00 92.81 303 ILE A O 1
ATOM 2375 N N . LEU A 1 304 ? 4.602 11.218 -10.792 1.00 93.50 304 LEU A N 1
ATOM 2376 C CA . LEU A 1 304 ? 3.208 11.265 -10.338 1.00 93.50 304 LEU A CA 1
ATOM 2377 C C . LEU A 1 304 ? 3.023 10.582 -8.968 1.00 93.50 304 LEU A C 1
ATOM 2379 O O . LEU A 1 304 ? 2.354 11.133 -8.093 1.00 93.50 304 LEU A O 1
ATOM 2383 N N . MET A 1 305 ? 3.697 9.452 -8.722 1.00 91.69 305 MET A N 1
ATOM 2384 C CA . MET A 1 305 ? 3.721 8.806 -7.398 1.00 91.69 305 MET A CA 1
ATOM 2385 C C . MET A 1 305 ? 4.363 9.701 -6.329 1.00 91.69 305 MET A C 1
ATOM 2387 O O . MET A 1 305 ? 3.841 9.843 -5.221 1.00 91.69 305 MET A O 1
ATOM 2391 N N . SER A 1 306 ? 5.476 10.355 -6.671 1.00 95.81 306 SER A N 1
ATOM 2392 C CA . SER A 1 306 ? 6.153 11.300 -5.775 1.00 95.81 306 SER A CA 1
ATOM 2393 C C . SER A 1 306 ? 5.274 12.517 -5.483 1.00 95.81 306 SER A C 1
ATOM 2395 O O . SER A 1 306 ? 5.175 12.951 -4.337 1.00 95.81 306 SER A O 1
ATOM 2397 N N . ALA A 1 307 ? 4.576 13.031 -6.496 1.00 95.88 307 ALA A N 1
ATOM 2398 C CA . ALA A 1 307 ? 3.627 14.129 -6.373 1.00 95.88 307 ALA A CA 1
ATOM 2399 C C . ALA A 1 307 ? 2.484 13.782 -5.402 1.00 95.88 307 ALA A C 1
ATOM 2401 O O . ALA A 1 307 ? 2.181 14.566 -4.499 1.00 95.88 307 ALA A O 1
ATOM 2402 N N . GLN A 1 308 ? 1.920 12.575 -5.502 1.00 96.38 308 GLN A N 1
ATOM 2403 C CA . GLN A 1 308 ? 0.924 12.084 -4.548 1.00 96.38 308 GLN A CA 1
ATOM 2404 C C . GLN A 1 308 ? 1.474 11.963 -3.123 1.00 96.38 308 GLN A C 1
ATOM 2406 O O . GLN A 1 308 ? 0.791 12.349 -2.170 1.00 96.38 308 GLN A O 1
ATOM 2411 N N . ALA A 1 309 ? 2.709 11.481 -2.956 1.00 93.12 309 ALA A N 1
ATOM 2412 C CA . ALA A 1 309 ? 3.358 11.407 -1.647 1.00 93.12 309 ALA A CA 1
ATOM 2413 C C . ALA A 1 309 ? 3.561 12.800 -1.022 1.00 93.12 309 ALA A C 1
ATOM 2415 O O . ALA A 1 309 ? 3.272 12.990 0.161 1.00 93.12 309 ALA A O 1
ATOM 2416 N N . VAL A 1 310 ? 3.976 13.795 -1.815 1.00 97.00 310 VAL A N 1
ATOM 2417 C CA . VAL A 1 310 ? 4.061 15.203 -1.381 1.00 97.00 310 VAL A CA 1
ATOM 2418 C C . VAL A 1 310 ? 2.691 15.708 -0.925 1.00 97.00 310 VAL A C 1
ATOM 2420 O O . VAL A 1 310 ? 2.571 16.269 0.165 1.00 97.00 310 VAL A O 1
ATOM 2423 N N . GLY A 1 311 ? 1.644 15.444 -1.709 1.00 96.44 311 GLY A N 1
ATOM 2424 C CA . GLY A 1 311 ? 0.261 15.747 -1.349 1.00 96.44 311 GLY A CA 1
ATOM 2425 C C . GLY A 1 311 ? -0.170 15.142 -0.014 1.00 96.44 311 GLY A C 1
ATOM 2426 O O . GLY A 1 311 ? -0.746 15.825 0.832 1.00 96.44 311 GLY A O 1
ATOM 2427 N N . ALA A 1 312 ? 0.159 13.871 0.214 1.00 94.62 312 ALA A N 1
ATOM 2428 C CA . ALA A 1 312 ? -0.139 13.174 1.461 1.00 94.62 312 ALA A CA 1
ATOM 2429 C C . ALA A 1 312 ? 0.638 13.748 2.660 1.00 94.62 312 ALA A C 1
ATOM 2431 O O . ALA A 1 312 ? 0.077 13.869 3.748 1.00 94.62 312 ALA A O 1
ATOM 2432 N N . LEU A 1 313 ? 1.898 14.155 2.487 1.00 94.38 313 LEU A N 1
ATOM 2433 C CA . LEU A 1 313 ? 2.666 14.812 3.552 1.00 94.38 313 LEU A CA 1
ATOM 2434 C C . LEU A 1 313 ? 2.053 16.165 3.934 1.00 94.38 313 LEU A C 1
ATOM 2436 O O . LEU A 1 313 ? 1.811 16.423 5.116 1.00 94.38 313 LEU A O 1
ATOM 2440 N N . LEU A 1 314 ? 1.737 16.999 2.938 1.00 94.19 314 LEU A N 1
ATOM 2441 C CA . LEU A 1 314 ? 1.072 18.289 3.150 1.00 94.19 314 LEU A CA 1
ATOM 2442 C C . LEU A 1 314 ? -0.302 18.106 3.803 1.00 94.19 314 LEU A C 1
ATOM 2444 O O . LEU A 1 314 ? -0.644 18.809 4.757 1.00 94.19 314 LEU A O 1
ATOM 2448 N N . GLY A 1 315 ? -1.063 17.114 3.336 1.00 91.62 315 GLY A N 1
ATOM 2449 C CA . GLY A 1 315 ? -2.343 16.733 3.916 1.00 91.62 315 GLY A CA 1
ATOM 2450 C C . GLY A 1 315 ? -2.209 16.304 5.372 1.00 91.62 315 GLY A C 1
ATOM 2451 O O . GLY A 1 315 ? -2.963 16.786 6.211 1.00 91.62 315 GLY A O 1
ATOM 2452 N N . GLY A 1 316 ? -1.222 15.468 5.703 1.00 89.81 316 GLY A N 1
ATOM 2453 C CA . GLY A 1 316 ? -0.963 15.006 7.067 1.00 89.81 316 GLY A CA 1
ATOM 2454 C C . GLY A 1 316 ? -0.705 16.156 8.042 1.00 89.81 316 GLY A C 1
ATOM 2455 O O . GLY A 1 316 ? -1.304 16.194 9.118 1.00 89.81 316 GLY A O 1
ATOM 2456 N N . VAL A 1 317 ? 0.110 17.139 7.641 1.00 90.62 317 VAL A N 1
ATOM 2457 C CA . VAL A 1 317 ? 0.340 18.364 8.428 1.00 90.62 317 VAL A CA 1
ATOM 2458 C C . VAL A 1 317 ? -0.956 19.166 8.582 1.00 90.62 317 VAL A C 1
ATOM 2460 O O . VAL A 1 317 ? -1.308 19.566 9.696 1.00 90.62 317 VAL A O 1
ATOM 2463 N N . LEU A 1 318 ? -1.704 19.355 7.489 1.00 87.75 318 LEU A N 1
ATOM 2464 C CA . LEU A 1 318 ? -2.970 20.090 7.491 1.00 87.75 318 LEU A CA 1
ATOM 2465 C C . LEU A 1 318 ? -4.012 19.442 8.416 1.00 87.75 318 LEU A C 1
ATOM 2467 O O . LEU A 1 318 ? -4.660 20.139 9.194 1.00 87.75 318 LEU A O 1
ATOM 2471 N N . ILE A 1 319 ? -4.148 18.115 8.377 1.00 85.19 319 ILE A N 1
ATOM 2472 C CA . ILE A 1 319 ? -5.060 17.349 9.238 1.00 85.19 319 ILE A CA 1
ATOM 2473 C C . ILE A 1 319 ? -4.567 17.352 10.682 1.00 85.19 319 ILE A C 1
ATOM 2475 O O . ILE A 1 319 ? -5.382 17.477 11.587 1.00 85.19 319 ILE A O 1
ATOM 2479 N N . GLY A 1 320 ? -3.260 17.251 10.931 1.00 82.38 320 GLY A N 1
ATOM 2480 C CA . GLY A 1 320 ? -2.704 17.346 12.283 1.00 82.38 320 GLY A CA 1
ATOM 2481 C C . GLY A 1 320 ? -3.028 18.688 12.948 1.00 82.38 320 GLY A C 1
ATOM 2482 O O . GLY A 1 320 ? -3.350 18.740 14.137 1.00 82.38 320 GLY A O 1
ATOM 2483 N N . TRP A 1 321 ? -3.026 19.769 12.162 1.00 81.75 321 TRP A N 1
ATOM 2484 C CA . TRP A 1 321 ? -3.416 21.104 12.612 1.00 81.75 321 TRP A CA 1
ATOM 2485 C C . TRP A 1 321 ? -4.943 21.279 12.733 1.00 81.75 321 TRP A C 1
ATOM 2487 O O . TRP A 1 321 ? -5.438 21.757 13.757 1.00 81.75 321 TRP A O 1
ATOM 2497 N N . ALA A 1 322 ? -5.711 20.855 11.724 1.00 77.44 322 ALA A N 1
ATOM 2498 C CA . ALA A 1 322 ? -7.166 21.038 11.654 1.00 77.44 322 ALA A CA 1
ATOM 2499 C C . ALA A 1 322 ? -7.978 19.977 12.426 1.00 77.44 322 ALA A C 1
ATOM 2501 O O . ALA A 1 322 ? -9.151 20.194 12.736 1.00 77.44 322 ALA A O 1
ATOM 2502 N N . GLY A 1 323 ? -7.373 18.839 12.766 1.00 63.78 323 GLY A N 1
ATOM 2503 C CA . GLY A 1 323 ? -8.041 17.626 13.253 1.00 63.78 323 GLY A CA 1
ATOM 2504 C C . GLY A 1 323 ? -8.712 17.769 14.615 1.00 63.78 323 GLY A C 1
ATOM 2505 O O . GLY A 1 323 ? -9.636 17.028 14.921 1.00 63.78 323 GLY A O 1
ATOM 2506 N N . ARG A 1 324 ? -8.338 18.780 15.411 1.00 65.94 324 ARG A N 1
ATOM 2507 C CA . ARG A 1 324 ? -9.065 19.111 16.652 1.00 65.94 324 ARG A CA 1
ATOM 2508 C C . ARG A 1 324 ? -10.401 19.817 16.396 1.00 65.94 324 ARG A C 1
ATOM 2510 O O . ARG A 1 324 ? -11.220 19.896 17.305 1.00 65.94 324 ARG A O 1
ATOM 2517 N N . ARG A 1 325 ? -10.604 20.374 15.196 1.00 68.62 325 ARG A N 1
ATOM 2518 C CA . ARG A 1 325 ? -11.790 21.169 14.827 1.00 68.62 325 ARG A CA 1
ATOM 2519 C C . ARG A 1 325 ? -12.772 20.417 13.928 1.00 68.62 325 ARG A C 1
ATOM 2521 O O . ARG A 1 325 ? -13.926 20.822 13.841 1.00 68.62 325 ARG A O 1
ATOM 2528 N N . ILE A 1 326 ? -12.336 19.345 13.267 1.00 72.44 326 ILE A N 1
ATOM 2529 C CA . ILE A 1 326 ? -13.160 18.555 12.345 1.00 72.44 326 ILE A CA 1
ATOM 2530 C C . ILE A 1 326 ? -13.472 17.211 12.996 1.00 72.44 326 ILE A C 1
ATOM 2532 O O . ILE A 1 326 ? -12.574 16.478 13.392 1.00 72.44 326 ILE A O 1
ATOM 2536 N N . THR A 1 327 ? -14.752 16.854 13.083 1.00 76.00 327 THR A N 1
ATOM 2537 C CA . THR A 1 327 ? -15.142 15.530 13.585 1.00 76.00 327 THR A CA 1
ATOM 2538 C C . THR A 1 327 ? -14.657 14.422 12.645 1.00 76.00 327 THR A C 1
ATOM 2540 O O . THR A 1 327 ? -14.853 14.550 11.432 1.00 76.00 327 THR A O 1
ATOM 2543 N N . SER A 1 328 ? -14.148 13.306 13.183 1.00 75.62 328 SER A N 1
ATOM 2544 C CA . SER A 1 328 ? -13.653 12.154 12.407 1.00 75.62 328 SER A CA 1
ATOM 2545 C C . SER A 1 328 ? -14.649 11.668 11.354 1.00 75.62 328 SER A C 1
ATOM 2547 O O . SER A 1 328 ? -14.251 11.317 10.250 1.00 75.62 328 SER A O 1
ATOM 2549 N N . ARG A 1 329 ? -15.959 11.734 11.634 1.00 81.38 329 ARG A N 1
ATOM 2550 C CA . ARG A 1 329 ? -17.005 11.425 10.648 1.00 81.38 329 ARG A CA 1
ATOM 2551 C C . ARG A 1 329 ? -16.913 12.292 9.389 1.00 81.38 329 ARG A C 1
ATOM 2553 O O . ARG A 1 329 ? -16.895 11.755 8.288 1.00 81.38 329 ARG A O 1
ATOM 2560 N N . TRP A 1 330 ? -16.949 13.616 9.541 1.00 81.00 330 TRP A N 1
ATOM 2561 C CA . TRP A 1 330 ? -16.963 14.532 8.397 1.00 81.00 330 TRP A CA 1
ATOM 2562 C C . TRP A 1 330 ? -15.651 14.479 7.629 1.00 81.00 330 TRP A C 1
ATOM 2564 O O . TRP A 1 330 ? -15.688 14.496 6.404 1.00 81.00 330 TRP A O 1
ATOM 2574 N N . LEU A 1 331 ? -14.531 14.325 8.341 1.00 84.81 331 LEU A N 1
ATOM 2575 C CA . LEU A 1 331 ? -13.231 14.093 7.724 1.00 84.81 331 LEU A CA 1
ATOM 2576 C C . LEU A 1 331 ? -13.282 12.859 6.812 1.00 84.81 331 LEU A C 1
ATOM 2578 O O . LEU A 1 331 ? -12.975 12.960 5.635 1.00 84.81 331 LEU A O 1
ATOM 2582 N N . LEU A 1 332 ? -13.783 11.728 7.313 1.00 87.44 332 LEU A N 1
ATOM 2583 C CA . LEU A 1 332 ? -13.920 10.497 6.533 1.00 87.44 332 LEU A CA 1
ATOM 2584 C C . LEU A 1 332 ? -14.805 10.644 5.294 1.00 87.44 332 LEU A C 1
ATOM 2586 O O . LEU A 1 332 ? -14.401 10.261 4.199 1.00 87.44 332 LEU A O 1
ATOM 2590 N N . CYS A 1 333 ? -16.010 11.191 5.465 1.00 89.75 333 CYS A N 1
ATOM 2591 C CA . CYS A 1 333 ? -16.991 11.269 4.381 1.00 89.75 333 CYS A CA 1
ATOM 2592 C C . CYS A 1 333 ? -16.524 12.228 3.279 1.00 89.75 333 CYS A C 1
ATOM 2594 O O . CYS A 1 333 ? -16.521 11.866 2.104 1.00 89.75 333 CYS A O 1
ATOM 2596 N N . LEU A 1 334 ? -16.098 13.438 3.663 1.00 91.31 334 LEU A N 1
ATOM 2597 C CA . LEU A 1 334 ? -15.655 14.461 2.716 1.00 91.31 334 LEU A CA 1
ATOM 2598 C C . LEU A 1 334 ? -14.379 14.033 2.004 1.00 91.31 334 LEU A C 1
ATOM 2600 O O . LEU A 1 334 ? -14.268 14.236 0.800 1.00 91.31 334 LEU A O 1
ATOM 2604 N N . SER A 1 335 ? -13.438 13.411 2.716 1.00 93.06 335 SER A N 1
ATOM 2605 C CA . SER A 1 335 ? -12.207 12.931 2.100 1.00 93.06 335 SER A CA 1
ATOM 2606 C C . SER A 1 335 ? -12.454 11.777 1.134 1.00 93.06 335 SER A C 1
ATOM 2608 O O . SER A 1 335 ? -11.895 11.810 0.048 1.00 93.06 335 SER A O 1
ATOM 2610 N N . ALA A 1 336 ? -13.333 10.820 1.447 1.00 93.56 336 ALA A N 1
ATOM 2611 C CA . ALA A 1 336 ? -13.691 9.760 0.499 1.00 93.56 336 ALA A CA 1
ATOM 2612 C C . ALA A 1 336 ? -14.338 10.319 -0.782 1.00 93.56 336 ALA A C 1
ATOM 2614 O O . ALA A 1 336 ? -13.944 9.957 -1.890 1.00 93.56 336 ALA A O 1
ATOM 2615 N N . MET A 1 337 ? -15.285 11.255 -0.642 1.00 95.06 337 MET A N 1
ATOM 2616 C CA . MET A 1 337 ? -15.936 11.896 -1.791 1.00 95.06 337 MET A CA 1
ATOM 2617 C C . MET A 1 337 ? -14.956 12.740 -2.610 1.00 95.06 337 MET A C 1
ATOM 2619 O O . MET A 1 337 ? -14.953 12.654 -3.834 1.00 95.06 337 MET A O 1
ATOM 2623 N N . LEU A 1 338 ? -14.114 13.538 -1.948 1.00 96.19 338 LEU A N 1
ATOM 2624 C CA . LEU A 1 338 ? -13.123 14.380 -2.614 1.00 96.19 338 LEU A CA 1
ATOM 2625 C C . LEU A 1 338 ? -12.053 13.543 -3.322 1.00 96.19 338 LEU A C 1
ATOM 2627 O O . LEU A 1 338 ? -11.656 13.896 -4.426 1.00 96.19 338 LEU A O 1
ATOM 2631 N N . PHE A 1 339 ? -11.625 12.431 -2.720 1.00 96.38 339 PHE A N 1
ATOM 2632 C CA . PHE A 1 339 ? -10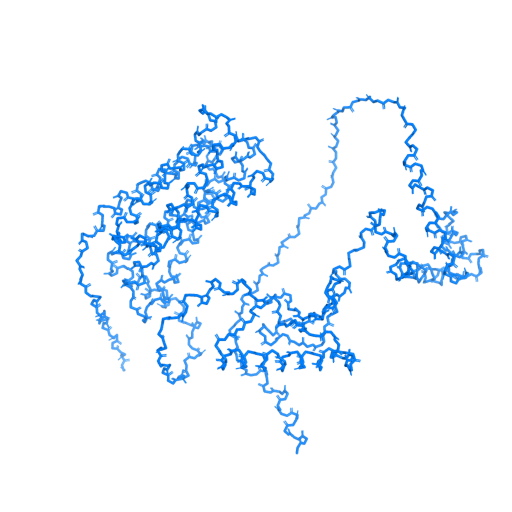.708 11.481 -3.345 1.00 96.38 339 PHE A CA 1
ATOM 2633 C C . PHE A 1 339 ? -11.303 10.933 -4.646 1.00 96.38 339 PHE A C 1
ATOM 2635 O O . PHE A 1 339 ? -10.695 11.078 -5.699 1.00 96.38 339 PHE A O 1
ATOM 2642 N N . GLY A 1 340 ? -12.534 10.413 -4.603 1.00 96.44 340 GLY A N 1
ATOM 2643 C CA . GLY A 1 340 ? -13.194 9.887 -5.799 1.00 96.44 340 GLY A CA 1
ATOM 2644 C C . GLY A 1 340 ? -13.465 10.944 -6.880 1.00 96.44 340 GLY A C 1
ATOM 2645 O O . GLY A 1 340 ? -13.333 10.654 -8.065 1.00 96.44 340 GLY A O 1
ATOM 2646 N N . LEU A 1 341 ? -13.790 12.186 -6.498 1.00 97.12 341 LEU A N 1
ATOM 2647 C CA . LEU A 1 341 ? -13.939 13.299 -7.447 1.00 97.12 341 LEU A CA 1
ATOM 2648 C C . LEU A 1 341 ? -12.614 13.673 -8.122 1.00 97.12 341 LEU A C 1
ATOM 2650 O O . LEU A 1 341 ? -12.598 13.954 -9.319 1.00 97.12 341 LEU A O 1
ATOM 2654 N N . LEU A 1 342 ? -11.514 13.679 -7.367 1.00 96.88 342 LEU A N 1
ATOM 2655 C CA . LEU A 1 342 ? -10.184 13.937 -7.913 1.00 96.88 342 LEU A CA 1
ATOM 2656 C C . LEU A 1 342 ? -9.706 12.784 -8.796 1.00 96.88 342 LEU A C 1
ATOM 2658 O O . LEU A 1 342 ? -9.143 13.064 -9.846 1.00 96.88 342 LEU A O 1
ATOM 2662 N N . ASP A 1 343 ? -9.995 11.529 -8.450 1.00 95.81 343 ASP A N 1
ATOM 2663 C CA . ASP A 1 343 ? -9.729 10.373 -9.317 1.00 95.81 343 ASP A CA 1
ATOM 2664 C C . ASP A 1 343 ? -10.464 10.509 -10.658 1.00 95.81 343 ASP A C 1
ATOM 2666 O O . ASP A 1 343 ? -9.852 10.400 -11.722 1.00 95.81 343 ASP A O 1
ATOM 2670 N N . LEU A 1 344 ? -11.762 10.838 -10.630 1.00 95.50 344 LEU A N 1
ATOM 2671 C CA . LEU A 1 344 ? -12.519 11.114 -11.855 1.00 95.50 344 LEU A CA 1
ATOM 2672 C C . LEU A 1 344 ? -11.893 12.265 -12.652 1.00 95.50 344 LEU A C 1
ATOM 2674 O O . LEU A 1 344 ? -11.776 12.174 -13.874 1.00 95.50 344 LEU A O 1
ATOM 2678 N N . ALA A 1 345 ? -11.452 13.338 -11.992 1.00 94.38 345 ALA A N 1
ATOM 2679 C CA . ALA A 1 345 ? -10.745 14.412 -12.679 1.00 94.38 345 ALA A CA 1
ATOM 2680 C C . ALA A 1 345 ? -9.446 13.895 -13.320 1.00 94.38 345 ALA A C 1
ATOM 2682 O O . ALA A 1 345 ? -9.240 14.112 -14.510 1.00 94.38 345 ALA A O 1
ATOM 2683 N N . ILE A 1 346 ? -8.607 13.166 -12.581 1.00 94.31 346 ILE A N 1
ATOM 2684 C CA . ILE A 1 346 ? -7.318 12.630 -13.044 1.00 94.31 346 ILE A CA 1
ATOM 2685 C C . ILE A 1 346 ? -7.491 11.784 -14.306 1.00 94.31 346 ILE A C 1
ATOM 2687 O O . ILE A 1 346 ? -6.806 12.028 -15.300 1.00 94.31 346 ILE A O 1
ATOM 2691 N N . PHE A 1 347 ? -8.420 10.828 -14.304 1.00 93.19 347 PHE A N 1
ATOM 2692 C CA . PHE A 1 347 ? -8.531 9.864 -15.403 1.00 93.19 347 PHE A CA 1
ATOM 2693 C C . PHE A 1 347 ? -9.211 10.412 -16.652 1.00 93.19 347 PHE A C 1
ATOM 2695 O O . PHE A 1 347 ? -8.971 9.900 -17.744 1.00 93.19 347 PHE A O 1
ATOM 2702 N N . ASN A 1 348 ? -9.998 11.482 -16.518 1.00 92.12 348 ASN A N 1
ATOM 2703 C CA . ASN A 1 348 ? -10.632 12.149 -17.657 1.00 92.12 348 ASN A CA 1
ATOM 2704 C C . ASN A 1 348 ? -9.870 13.405 -18.116 1.00 92.12 348 ASN A C 1
ATOM 2706 O O . ASN A 1 348 ? -10.117 13.896 -19.216 1.00 92.12 348 ASN A O 1
ATOM 2710 N N . THR A 1 349 ? -8.911 13.908 -17.330 1.00 84.62 349 THR A N 1
ATOM 2711 C CA . THR A 1 349 ? -8.112 15.094 -17.686 1.00 84.62 349 THR A CA 1
ATOM 2712 C C . THR A 1 349 ? -7.379 14.948 -19.021 1.00 84.62 349 THR A C 1
ATOM 2714 O O . THR A 1 349 ? -7.477 15.885 -19.806 1.00 84.62 349 THR A O 1
ATOM 2717 N N . PRO A 1 350 ? -6.714 13.824 -19.361 1.00 80.62 350 PRO A N 1
ATOM 2718 C CA . PRO A 1 350 ? -6.010 13.700 -20.642 1.00 80.62 350 PRO A CA 1
ATOM 2719 C C . PRO A 1 350 ? -6.914 13.869 -21.871 1.00 80.62 350 PRO A C 1
ATOM 2721 O O . PRO A 1 350 ? -6.448 14.334 -22.907 1.00 80.62 350 PRO A O 1
ATOM 2724 N N . ALA A 1 351 ? -8.205 13.541 -21.750 1.00 73.12 351 ALA A N 1
ATOM 2725 C CA . ALA A 1 351 ? -9.192 13.734 -22.811 1.00 73.12 351 ALA A CA 1
ATOM 2726 C C . ALA A 1 351 ? -9.683 15.191 -22.925 1.00 73.12 351 ALA A C 1
ATOM 2728 O O . ALA A 1 351 ? -10.174 15.590 -23.977 1.00 73.12 351 ALA A O 1
ATOM 2729 N N . LEU A 1 352 ? -9.563 15.981 -21.851 1.00 66.69 352 LEU A N 1
ATOM 2730 C CA . LEU A 1 352 ? -10.027 17.372 -21.782 1.00 66.69 352 LEU A CA 1
ATOM 2731 C C . LEU A 1 352 ? -8.888 18.378 -22.015 1.00 66.69 352 LEU A C 1
ATOM 2733 O O . LEU A 1 352 ? -9.082 19.384 -22.691 1.00 66.69 352 LEU A O 1
ATOM 2737 N N . PHE A 1 353 ? -7.703 18.105 -21.459 1.00 72.38 353 PHE A N 1
ATOM 2738 C CA . PHE A 1 353 ? -6.518 18.962 -21.489 1.00 72.38 353 PHE A CA 1
ATOM 2739 C C . PHE A 1 353 ? -5.237 18.098 -21.448 1.00 72.38 353 PHE A C 1
ATOM 2741 O O . PHE A 1 353 ? -4.855 17.629 -20.372 1.00 72.38 353 PHE A O 1
ATOM 2748 N N . PRO A 1 354 ? -4.519 17.902 -22.571 1.00 67.38 354 PRO A N 1
ATOM 2749 C CA . PRO A 1 354 ? -3.317 17.063 -22.637 1.00 67.38 354 PRO A CA 1
ATOM 2750 C C . PRO A 1 354 ? -2.072 17.778 -22.069 1.00 67.38 354 PRO A C 1
ATOM 2752 O O . PRO A 1 354 ? -1.043 17.903 -22.729 1.00 67.38 354 PRO A O 1
ATOM 2755 N N . PHE A 1 355 ? -2.159 18.289 -20.836 1.00 78.06 355 PHE A N 1
ATOM 2756 C CA . PHE A 1 355 ? -1.074 19.003 -20.161 1.00 78.06 355 PHE A CA 1
ATOM 2757 C C . PHE A 1 355 ? -0.560 18.200 -18.963 1.00 78.06 355 PHE A C 1
ATOM 2759 O O . PHE A 1 355 ? -1.228 18.082 -17.934 1.00 78.06 355 PHE A O 1
ATOM 2766 N N . PHE A 1 356 ? 0.655 17.660 -19.077 1.00 83.06 356 PHE A N 1
ATOM 2767 C CA . PHE A 1 356 ? 1.238 16.772 -18.063 1.00 83.06 356 PHE A CA 1
ATOM 2768 C C . PHE A 1 356 ? 1.320 17.417 -16.666 1.00 83.06 356 PHE A C 1
ATOM 2770 O O . PHE A 1 356 ? 1.045 16.768 -15.658 1.00 83.06 356 PHE A O 1
ATOM 2777 N N . TRP A 1 357 ? 1.600 18.720 -16.591 1.00 88.25 357 TRP A N 1
ATOM 2778 C CA . TRP A 1 357 ? 1.668 19.447 -15.320 1.00 88.25 357 TRP A CA 1
ATOM 2779 C C . TRP A 1 357 ? 0.337 19.489 -14.566 1.00 88.25 357 TRP A C 1
ATOM 2781 O O . TRP A 1 357 ? 0.340 19.459 -13.338 1.00 88.25 357 TRP A O 1
ATOM 2791 N N . LEU A 1 358 ? -0.798 19.492 -15.276 1.00 89.88 358 LEU A N 1
ATOM 2792 C CA . LEU A 1 358 ? -2.111 19.417 -14.636 1.00 89.88 358 LEU A CA 1
ATOM 2793 C C . LEU A 1 358 ? -2.300 18.064 -13.937 1.00 89.88 358 LEU A C 1
ATOM 2795 O O . LEU A 1 358 ? -2.839 18.017 -12.834 1.00 89.88 358 LEU A O 1
ATOM 2799 N N . SER A 1 359 ? -1.778 16.981 -14.524 1.00 90.88 359 SER A N 1
ATOM 2800 C CA . SER A 1 359 ? -1.773 15.660 -13.881 1.00 90.88 359 SER A CA 1
ATOM 2801 C C . SER A 1 359 ? -0.938 15.681 -12.601 1.00 90.88 359 SER A C 1
ATOM 2803 O O . SER A 1 359 ? -1.411 15.224 -11.567 1.00 90.88 359 SER A O 1
ATOM 2805 N N . ILE A 1 360 ? 0.250 16.297 -12.617 1.00 93.31 360 ILE A N 1
ATOM 2806 C CA . ILE A 1 360 ? 1.072 16.461 -11.405 1.00 93.31 360 ILE A CA 1
ATOM 2807 C C . ILE A 1 360 ? 0.289 17.202 -10.315 1.00 93.31 360 ILE A C 1
ATOM 2809 O O . ILE A 1 360 ? 0.230 16.734 -9.179 1.00 93.31 360 ILE A O 1
ATOM 2813 N N . THR A 1 361 ? -0.345 18.330 -10.648 1.00 95.19 361 THR A N 1
ATOM 2814 C CA . THR A 1 361 ? -1.142 19.096 -9.681 1.00 95.19 361 THR A CA 1
ATOM 2815 C C . THR A 1 361 ? -2.285 18.265 -9.104 1.00 95.19 361 THR A C 1
ATOM 2817 O O . THR A 1 361 ? -2.467 18.253 -7.888 1.00 95.19 361 THR A O 1
ATOM 2820 N N . LEU A 1 362 ? -3.026 17.532 -9.936 1.00 95.31 362 LEU A N 1
ATOM 2821 C CA . LEU A 1 362 ? -4.118 16.678 -9.470 1.00 95.31 362 LEU A CA 1
ATOM 2822 C C . LEU A 1 362 ? -3.623 15.523 -8.585 1.00 95.31 362 LEU A C 1
ATOM 2824 O O . LEU A 1 362 ? -4.260 15.234 -7.573 1.00 95.31 362 LEU A O 1
ATOM 2828 N N . PHE A 1 363 ? -2.464 14.929 -8.888 1.00 95.75 363 PHE A N 1
ATOM 2829 C CA . PHE A 1 363 ? -1.843 13.910 -8.035 1.00 95.75 363 PHE A CA 1
ATOM 2830 C C . PHE A 1 363 ? -1.391 14.482 -6.679 1.00 95.75 363 PHE A C 1
ATOM 2832 O O . PHE A 1 363 ? -1.601 13.847 -5.646 1.00 95.75 363 PHE A O 1
ATOM 2839 N N . ILE A 1 364 ? -0.858 15.710 -6.628 1.00 97.50 364 ILE A N 1
ATOM 2840 C CA . ILE A 1 364 ? -0.608 16.397 -5.343 1.00 97.50 364 ILE A CA 1
ATOM 2841 C C . ILE A 1 364 ? -1.927 16.585 -4.581 1.00 97.50 364 ILE A C 1
ATOM 2843 O O . ILE A 1 364 ? -2.010 16.301 -3.386 1.00 97.50 364 ILE A O 1
ATOM 2847 N N . LEU A 1 365 ? -2.978 17.045 -5.261 1.00 97.44 365 LEU A N 1
ATOM 2848 C CA . LEU A 1 365 ? -4.263 17.314 -4.620 1.00 97.44 365 LEU A CA 1
ATOM 2849 C C . LEU A 1 365 ? -4.928 16.043 -4.080 1.00 97.44 365 LEU A C 1
ATOM 2851 O O . LEU A 1 365 ? -5.488 16.102 -2.988 1.00 97.44 365 LEU A O 1
ATOM 2855 N N . VAL A 1 366 ? -4.847 14.906 -4.782 1.00 97.00 366 VAL A N 1
ATOM 2856 C CA . VAL A 1 366 ? -5.493 13.645 -4.361 1.00 97.00 366 VAL A CA 1
ATOM 2857 C C . VAL A 1 366 ? -4.808 12.997 -3.153 1.00 97.00 366 VAL A C 1
ATOM 2859 O O . VAL A 1 366 ? -5.462 12.325 -2.348 1.00 97.00 366 VAL A O 1
ATOM 2862 N N . GLY A 1 367 ? -3.516 13.272 -2.940 1.00 96.12 367 GLY A N 1
ATOM 2863 C CA . GLY A 1 367 ? -2.787 12.813 -1.754 1.00 96.12 367 GLY A CA 1
ATOM 2864 C C . GLY A 1 367 ? -3.394 13.313 -0.434 1.00 96.12 367 GLY A C 1
ATOM 2865 O O . GLY A 1 367 ? -3.429 12.570 0.551 1.00 96.12 367 GLY A O 1
ATOM 2866 N N . VAL A 1 368 ? -3.942 14.535 -0.419 1.00 95.31 368 VAL A N 1
ATOM 2867 C CA . VAL A 1 368 ? -4.533 15.175 0.773 1.00 95.31 368 VAL A CA 1
ATOM 2868 C C . VAL A 1 368 ? -5.775 14.433 1.300 1.00 95.31 368 VAL A C 1
ATOM 2870 O O . VAL A 1 368 ? -5.771 14.019 2.464 1.00 95.31 368 VAL A O 1
ATOM 2873 N N . PRO A 1 369 ? -6.848 14.215 0.511 1.00 94.75 369 PRO A N 1
ATOM 2874 C CA . PRO A 1 369 ? -7.978 13.413 0.962 1.00 94.75 369 PRO A CA 1
ATOM 2875 C C . PRO A 1 369 ? -7.600 11.943 1.184 1.00 94.75 369 PRO A C 1
ATOM 2877 O O . PRO A 1 369 ? -8.170 11.312 2.074 1.00 94.75 369 PRO A O 1
ATOM 2880 N N . GLY A 1 370 ? -6.611 11.408 0.458 1.00 92.31 370 GLY A N 1
ATOM 2881 C CA . GLY A 1 370 ? -6.126 10.040 0.661 1.00 92.31 370 GLY A CA 1
ATOM 2882 C C . GLY A 1 370 ? -5.631 9.798 2.091 1.00 92.31 370 GLY A C 1
ATOM 2883 O O . GLY A 1 370 ? -6.110 8.889 2.779 1.00 92.31 370 GLY A O 1
ATOM 2884 N N . ILE A 1 371 ? -4.728 10.652 2.588 1.00 92.38 371 ILE A N 1
ATOM 2885 C CA . ILE A 1 371 ? -4.206 10.528 3.958 1.00 92.38 371 ILE A CA 1
ATOM 2886 C C . ILE A 1 371 ? -5.257 10.880 5.025 1.00 92.38 371 ILE A C 1
ATOM 2888 O O . ILE A 1 371 ? -5.280 10.254 6.088 1.00 92.38 371 ILE A O 1
ATOM 2892 N N . ALA A 1 372 ? -6.158 11.829 4.744 1.00 90.19 372 ALA A N 1
ATOM 2893 C CA . ALA A 1 372 ? -7.254 12.214 5.639 1.00 90.19 372 ALA A CA 1
ATOM 2894 C C . ALA A 1 372 ? -8.226 11.070 5.898 1.00 90.19 372 ALA A C 1
ATOM 2896 O O . ALA A 1 372 ? -8.516 10.746 7.054 1.00 90.19 372 ALA A O 1
ATOM 2897 N N . MET A 1 373 ? -8.679 10.429 4.822 1.00 88.50 373 MET A N 1
ATOM 2898 C CA . MET A 1 373 ? -9.550 9.266 4.893 1.00 88.50 373 MET A CA 1
ATOM 2899 C C . MET A 1 373 ? -8.863 8.139 5.668 1.00 88.50 373 MET A C 1
ATOM 2901 O O . MET A 1 373 ? -9.422 7.633 6.639 1.00 88.50 373 MET A O 1
ATOM 2905 N N . ARG A 1 374 ? -7.614 7.800 5.318 1.00 87.69 374 ARG A N 1
ATOM 2906 C CA . ARG A 1 374 ? -6.872 6.722 5.988 1.00 87.69 374 ARG A CA 1
ATOM 2907 C C . ARG A 1 374 ? -6.727 6.993 7.487 1.00 87.69 374 ARG A C 1
ATOM 2909 O O . ARG A 1 374 ? -7.115 6.160 8.303 1.00 87.69 374 ARG A O 1
ATOM 2916 N N . THR A 1 375 ? -6.259 8.182 7.856 1.00 86.06 375 THR A N 1
ATOM 2917 C CA . THR A 1 375 ? -6.069 8.576 9.261 1.00 86.06 375 THR A CA 1
ATOM 2918 C C . THR A 1 375 ? -7.380 8.516 10.042 1.00 86.06 375 THR A C 1
ATOM 2920 O O . THR A 1 375 ? -7.431 7.891 11.099 1.00 86.06 375 THR A O 1
ATOM 2923 N N . GLY A 1 376 ? -8.463 9.091 9.508 1.00 84.06 376 GLY A N 1
ATOM 2924 C CA . GLY A 1 376 ? -9.771 9.064 10.164 1.00 84.06 376 GLY A CA 1
ATOM 2925 C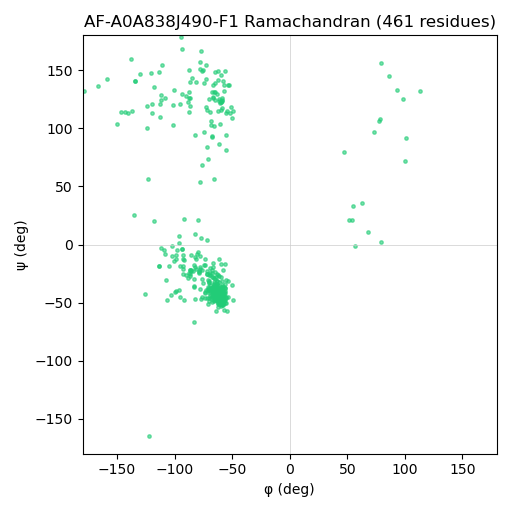 C . GLY A 1 376 ? -10.290 7.643 10.409 1.00 84.06 376 GLY A C 1
ATOM 2926 O O . GLY A 1 376 ? -10.888 7.384 11.455 1.00 84.06 376 GLY A O 1
ATOM 2927 N N . MET A 1 377 ? -10.030 6.710 9.484 1.00 85.62 377 MET A N 1
ATOM 2928 C CA . MET A 1 377 ? -10.536 5.338 9.585 1.00 85.62 377 MET A CA 1
ATOM 2929 C C . MET A 1 377 ? -9.775 4.569 10.655 1.00 85.62 377 MET A C 1
ATOM 2931 O O . MET A 1 377 ? -10.393 3.924 11.501 1.00 85.62 377 MET A O 1
ATOM 2935 N N . PHE A 1 378 ? -8.442 4.674 10.650 1.00 86.56 378 PHE A N 1
ATOM 2936 C CA . PHE A 1 378 ? -7.598 4.054 11.669 1.00 86.56 378 PHE A CA 1
ATOM 2937 C C . PHE A 1 378 ? -7.917 4.597 13.065 1.00 86.56 378 PHE A C 1
ATOM 2939 O O . PHE A 1 378 ? -8.038 3.802 13.996 1.00 86.56 378 PHE A O 1
ATOM 2946 N N . THR A 1 379 ? -8.121 5.909 13.209 1.00 84.25 379 THR A N 1
ATOM 2947 C CA . THR A 1 379 ? -8.504 6.521 14.489 1.00 84.25 379 THR A CA 1
ATOM 2948 C C . THR A 1 379 ? -9.853 5.999 14.976 1.00 84.25 379 THR A C 1
ATOM 2950 O O . THR A 1 379 ? -9.944 5.516 16.101 1.00 84.25 379 THR A O 1
ATOM 2953 N N . LEU A 1 380 ? -10.891 6.004 14.131 1.00 84.06 380 LEU A N 1
ATOM 2954 C CA . LEU A 1 380 ? -12.222 5.550 14.550 1.00 84.06 380 LEU A CA 1
ATOM 2955 C C . LEU A 1 380 ? -12.248 4.045 14.872 1.00 84.06 380 LEU A C 1
ATOM 2957 O O . LEU A 1 380 ? -12.938 3.617 15.797 1.00 84.06 380 LEU A O 1
ATOM 2961 N N . MET A 1 381 ? -11.457 3.245 14.151 1.00 86.31 381 MET A N 1
ATOM 2962 C CA . MET A 1 381 ? -11.277 1.820 14.435 1.00 86.31 381 MET A CA 1
ATOM 2963 C C . MET A 1 381 ? -10.613 1.601 15.802 1.00 86.31 381 MET A C 1
ATOM 2965 O O . MET A 1 381 ? -11.055 0.746 16.570 1.00 86.31 381 MET A O 1
ATOM 2969 N N . GLN A 1 382 ? -9.582 2.387 16.133 1.00 86.62 382 GLN A N 1
ATOM 2970 C CA . GLN A 1 382 ? -8.903 2.329 17.433 1.00 86.62 382 GLN A CA 1
ATOM 2971 C C . GLN A 1 382 ? -9.812 2.785 18.576 1.00 86.62 382 GLN A C 1
ATOM 2973 O O . GLN A 1 382 ? -9.847 2.127 19.613 1.00 86.62 382 GLN A O 1
ATOM 2978 N N . GLU A 1 383 ? -10.580 3.859 18.374 1.00 84.94 383 GLU A N 1
ATOM 2979 C CA . GLU A 1 383 ? -11.529 4.385 19.361 1.00 84.94 383 GLU A CA 1
ATOM 2980 C C . GLU A 1 383 ? -12.661 3.404 19.671 1.00 84.94 383 GLU A C 1
ATOM 2982 O O . GLU A 1 383 ? -13.149 3.365 20.796 1.00 84.94 383 GLU A O 1
ATOM 2987 N N . LYS A 1 384 ? -13.113 2.625 18.682 1.00 84.06 384 LYS A N 1
ATOM 2988 C CA . LYS A 1 384 ? -14.233 1.684 18.842 1.00 84.06 384 LYS A CA 1
ATOM 2989 C C . LYS A 1 384 ? -13.811 0.271 19.212 1.00 84.06 384 LYS A C 1
ATOM 2991 O O . LYS A 1 384 ? -14.673 -0.563 19.482 1.00 84.06 384 LYS A O 1
ATOM 2996 N N . THR A 1 385 ? -12.510 0.009 19.274 1.00 85.94 385 THR A N 1
ATOM 2997 C CA . THR A 1 385 ? -11.987 -1.305 19.633 1.00 85.94 385 THR A CA 1
ATOM 2998 C C . THR A 1 385 ? -11.275 -1.250 20.975 1.00 85.94 385 THR A C 1
ATOM 3000 O O . THR A 1 385 ? -10.288 -0.532 21.138 1.00 85.94 385 THR A O 1
ATOM 3003 N N . SER A 1 386 ? -11.749 -2.054 21.927 1.00 83.06 386 SER A N 1
ATOM 3004 C CA . SER A 1 386 ? -11.082 -2.230 23.216 1.00 83.06 386 SER A CA 1
ATOM 3005 C C . SER A 1 386 ? -9.688 -2.835 23.044 1.00 83.06 386 SER A C 1
ATOM 3007 O O . SER A 1 386 ? -9.445 -3.628 22.130 1.00 83.06 386 SER A O 1
ATOM 3009 N N . ASP A 1 387 ? -8.770 -2.488 23.945 1.00 79.12 387 ASP A N 1
ATOM 3010 C CA . ASP A 1 387 ? -7.358 -2.878 23.843 1.00 79.12 387 ASP A CA 1
ATOM 3011 C C . ASP A 1 387 ? -7.173 -4.401 23.731 1.00 79.12 387 ASP A C 1
ATOM 3013 O O . ASP A 1 387 ? -6.383 -4.868 22.912 1.00 79.12 387 ASP A O 1
ATOM 3017 N N . ALA A 1 388 ? -7.993 -5.184 24.445 1.00 79.88 388 ALA A N 1
ATOM 3018 C CA . ALA A 1 388 ? -7.965 -6.649 24.413 1.00 79.88 388 ALA A CA 1
ATOM 3019 C C . ALA A 1 388 ? -8.280 -7.265 23.033 1.00 79.88 388 ALA A C 1
ATOM 3021 O O . ALA A 1 388 ? -7.839 -8.374 22.739 1.00 79.88 388 ALA A O 1
ATOM 3022 N N . TYR A 1 389 ? -9.041 -6.569 22.180 1.00 82.75 389 TYR A N 1
ATOM 3023 C CA . TYR A 1 389 ? -9.451 -7.066 20.859 1.00 82.75 389 TYR A CA 1
ATOM 3024 C C . TYR A 1 389 ? -8.801 -6.298 19.704 1.00 82.75 389 TYR A C 1
ATOM 3026 O O . TYR A 1 389 ? -8.994 -6.674 18.546 1.00 82.75 389 TYR A O 1
ATOM 3034 N N . ARG A 1 390 ? -8.002 -5.258 19.988 1.00 84.62 390 ARG A N 1
ATOM 3035 C CA . ARG A 1 390 ? -7.426 -4.372 18.966 1.00 84.62 390 ARG A CA 1
ATOM 3036 C C . ARG A 1 390 ? -6.592 -5.145 17.947 1.00 84.62 390 ARG A C 1
ATOM 3038 O O . ARG A 1 390 ? -6.859 -5.041 16.753 1.00 84.62 390 ARG A O 1
ATOM 3045 N N . GLY A 1 391 ? -5.677 -6.004 18.399 1.00 86.12 391 GLY A N 1
ATOM 3046 C CA . GLY A 1 391 ? -4.874 -6.848 17.502 1.00 86.12 391 GLY A CA 1
ATOM 3047 C C . GLY A 1 391 ? -5.717 -7.775 16.614 1.00 86.12 391 GLY A C 1
ATOM 3048 O O . GLY A 1 391 ? -5.453 -7.896 15.420 1.00 86.12 391 GLY A O 1
ATOM 3049 N N . ARG A 1 392 ? -6.789 -8.366 17.162 1.00 88.38 392 ARG A N 1
ATOM 3050 C CA . ARG A 1 392 ? -7.700 -9.268 16.430 1.00 88.38 392 ARG A CA 1
ATOM 3051 C C . ARG A 1 392 ? -8.491 -8.529 15.354 1.00 88.38 392 ARG A C 1
ATOM 3053 O O . ARG A 1 392 ? -8.594 -9.001 14.225 1.00 88.38 392 ARG A O 1
ATOM 3060 N N . VAL A 1 393 ? -9.028 -7.358 15.694 1.00 89.88 393 VAL A N 1
ATOM 3061 C CA . VAL A 1 393 ? -9.801 -6.510 14.776 1.00 89.88 393 VAL A CA 1
ATOM 3062 C C . VAL A 1 393 ? -8.919 -5.981 13.645 1.00 89.88 393 VAL A C 1
ATOM 3064 O O . VAL A 1 393 ? -9.312 -6.076 12.484 1.00 89.88 393 VAL A O 1
ATOM 3067 N N . PHE A 1 394 ? -7.704 -5.510 13.949 1.00 89.88 394 PHE A N 1
ATOM 3068 C CA . PHE A 1 394 ? -6.738 -5.101 12.921 1.00 89.88 394 PHE A CA 1
ATOM 3069 C C . PHE A 1 394 ? -6.249 -6.280 12.065 1.00 89.88 394 PHE A C 1
ATOM 3071 O O . PHE A 1 394 ? -6.023 -6.111 10.868 1.00 89.88 394 PHE A O 1
ATOM 3078 N N . GLY A 1 395 ? -6.158 -7.486 12.633 1.00 90.69 395 GLY A N 1
ATOM 3079 C CA . GLY A 1 395 ? -5.881 -8.707 11.877 1.00 90.69 395 GLY A CA 1
ATOM 3080 C C . GLY A 1 395 ? -6.970 -9.023 10.847 1.00 90.69 395 GLY A C 1
ATOM 3081 O O . GLY A 1 395 ? -6.662 -9.249 9.675 1.00 90.69 395 GLY A O 1
ATOM 3082 N N . VAL A 1 396 ? -8.247 -8.982 11.250 1.00 92.62 396 VAL A N 1
ATOM 3083 C CA . VAL A 1 396 ? -9.388 -9.166 10.331 1.00 92.62 396 VAL A CA 1
ATOM 3084 C C . VAL A 1 396 ? -9.410 -8.074 9.266 1.00 92.62 396 VAL A C 1
ATOM 3086 O O . VAL A 1 396 ? -9.556 -8.383 8.084 1.00 92.62 396 VAL A O 1
ATOM 3089 N N . LEU A 1 397 ? -9.200 -6.821 9.675 1.00 90.38 397 LEU A N 1
ATOM 3090 C CA . LEU A 1 397 ? -9.137 -5.675 8.778 1.00 90.38 397 LEU A CA 1
ATOM 3091 C C . LEU A 1 397 ? -8.096 -5.876 7.669 1.00 90.38 397 LEU A C 1
ATOM 3093 O O . LEU A 1 397 ? -8.454 -5.867 6.497 1.00 90.38 397 LEU A O 1
ATOM 3097 N N . ASN A 1 398 ? -6.834 -6.115 8.031 1.00 89.94 398 ASN A N 1
ATOM 3098 C CA . ASN A 1 398 ? -5.750 -6.282 7.060 1.00 89.94 398 ASN A CA 1
ATOM 3099 C C . ASN A 1 398 ? -5.978 -7.490 6.142 1.00 89.94 398 ASN A C 1
ATOM 3101 O O . ASN A 1 398 ? -5.690 -7.417 4.950 1.00 89.94 398 ASN A O 1
ATOM 3105 N N . THR A 1 399 ? -6.533 -8.582 6.681 1.00 91.69 399 THR A N 1
ATOM 3106 C CA . THR A 1 399 ? -6.855 -9.778 5.887 1.00 91.69 399 THR A CA 1
ATOM 3107 C C . THR A 1 399 ? -7.902 -9.463 4.819 1.00 91.69 399 THR A C 1
ATOM 3109 O O . THR A 1 399 ? -7.740 -9.841 3.661 1.00 91.69 399 THR A O 1
ATOM 3112 N N . ILE A 1 400 ? -8.971 -8.757 5.196 1.00 92.12 400 ILE A N 1
ATOM 3113 C CA . ILE A 1 400 ? -10.050 -8.388 4.276 1.00 92.12 400 ILE A CA 1
ATOM 3114 C C . ILE A 1 400 ? -9.552 -7.372 3.250 1.00 92.12 400 ILE A C 1
ATOM 3116 O O . ILE A 1 400 ? -9.759 -7.582 2.060 1.00 92.12 400 ILE A O 1
ATOM 3120 N N . THR A 1 401 ? -8.833 -6.330 3.667 1.00 89.56 401 THR A N 1
ATOM 3121 C CA . THR A 1 401 ? -8.258 -5.355 2.729 1.00 89.56 401 THR A CA 1
ATOM 3122 C C . THR A 1 401 ? -7.333 -6.034 1.717 1.00 89.56 401 THR A C 1
ATOM 3124 O O . THR A 1 401 ? -7.470 -5.790 0.523 1.00 89.56 401 THR A O 1
ATOM 3127 N N . GLY A 1 402 ? -6.453 -6.941 2.161 1.00 91.81 402 GLY A N 1
ATOM 3128 C CA . GLY A 1 402 ? -5.571 -7.700 1.269 1.00 91.81 402 GLY A CA 1
ATOM 3129 C C . GLY A 1 402 ? -6.331 -8.597 0.285 1.00 91.81 402 GLY A C 1
ATOM 3130 O O . GLY A 1 402 ? -6.005 -8.623 -0.900 1.00 91.81 402 GLY A O 1
ATOM 3131 N N . LEU A 1 403 ? -7.385 -9.283 0.743 1.00 95.50 403 LEU A N 1
ATOM 3132 C CA . LEU A 1 403 ? -8.244 -10.096 -0.125 1.00 95.50 403 LEU A CA 1
ATOM 3133 C C . LEU A 1 403 ? -8.914 -9.250 -1.216 1.00 95.50 403 LEU A C 1
ATOM 3135 O O . LEU A 1 403 ? -8.911 -9.632 -2.388 1.00 95.50 403 LEU A O 1
ATOM 3139 N N . PHE A 1 404 ? -9.486 -8.105 -0.844 1.00 95.88 404 PHE A N 1
ATOM 3140 C CA . PHE A 1 404 ? -10.143 -7.219 -1.801 1.00 95.88 404 PHE A CA 1
ATOM 3141 C C . PHE A 1 404 ? -9.144 -6.532 -2.733 1.00 95.88 404 PHE A C 1
ATOM 3143 O O . PHE A 1 404 ? -9.464 -6.360 -3.902 1.00 95.88 404 PHE A O 1
ATOM 3150 N N . LEU A 1 405 ? -7.925 -6.238 -2.278 1.00 96.44 405 LEU A N 1
ATOM 3151 C CA . LEU A 1 405 ? -6.837 -5.760 -3.134 1.00 96.44 405 LEU A CA 1
ATOM 3152 C C . LEU A 1 405 ? -6.479 -6.766 -4.226 1.00 96.44 405 LEU A C 1
ATOM 3154 O O . LEU A 1 405 ? -6.464 -6.410 -5.403 1.00 96.44 405 LEU A O 1
ATOM 3158 N N . LEU A 1 406 ? -6.278 -8.036 -3.869 1.00 94.81 406 LEU A N 1
ATOM 3159 C CA . LEU A 1 406 ? -6.031 -9.087 -4.862 1.00 94.81 406 LEU A CA 1
ATOM 3160 C C . LEU A 1 406 ? -7.222 -9.257 -5.810 1.00 94.81 406 LEU A C 1
ATOM 3162 O O . LEU A 1 406 ? -7.047 -9.377 -7.020 1.00 94.81 406 LEU A O 1
ATOM 3166 N N . THR A 1 407 ? -8.440 -9.212 -5.267 1.00 96.94 407 THR A N 1
ATOM 3167 C CA . THR A 1 407 ? -9.669 -9.288 -6.068 1.00 96.94 407 THR A CA 1
ATOM 3168 C C . THR A 1 407 ? -9.751 -8.127 -7.059 1.00 96.94 407 THR A C 1
ATOM 3170 O O . THR A 1 407 ? -10.055 -8.344 -8.226 1.00 96.94 407 THR A O 1
ATOM 3173 N N . GLY A 1 408 ? -9.434 -6.907 -6.624 1.00 96.00 408 GLY A N 1
ATOM 3174 C CA . GLY A 1 408 ? -9.447 -5.707 -7.457 1.00 96.00 408 GLY A CA 1
ATOM 3175 C C . GLY A 1 408 ? -8.435 -5.784 -8.590 1.00 96.00 408 GLY A C 1
ATOM 3176 O O . GLY A 1 408 ? -8.775 -5.454 -9.721 1.00 96.00 408 GLY A O 1
ATOM 3177 N N . ALA A 1 409 ? -7.235 -6.297 -8.313 1.00 94.94 409 ALA A N 1
ATOM 3178 C CA . ALA A 1 409 ? -6.207 -6.502 -9.327 1.00 94.94 409 ALA A CA 1
ATOM 3179 C C . ALA A 1 409 ? -6.635 -7.520 -10.399 1.00 94.94 409 ALA A C 1
ATOM 3181 O O . ALA A 1 409 ? -6.529 -7.251 -11.596 1.00 94.94 409 ALA A O 1
ATOM 3182 N N . VAL A 1 410 ? -7.195 -8.660 -9.978 1.00 96.00 410 VAL A N 1
ATOM 3183 C CA . VAL A 1 410 ? -7.708 -9.690 -10.899 1.00 96.00 410 VAL A CA 1
ATOM 3184 C C . VAL A 1 410 ? -8.874 -9.156 -11.733 1.00 96.00 410 VAL A C 1
ATOM 3186 O O . VAL A 1 410 ? -8.882 -9.307 -12.954 1.00 96.00 410 VAL A O 1
ATOM 3189 N N . VAL A 1 411 ? -9.848 -8.502 -11.092 1.00 94.44 411 VAL A N 1
ATOM 3190 C CA . VAL A 1 411 ? -11.004 -7.909 -11.779 1.00 94.44 411 VAL A CA 1
ATOM 3191 C C . VAL A 1 411 ? -10.551 -6.841 -12.770 1.00 94.44 411 VAL A C 1
ATOM 3193 O O . VAL A 1 411 ? -11.042 -6.824 -13.895 1.00 94.44 411 VAL A O 1
ATOM 3196 N N . ALA A 1 412 ? -9.593 -5.991 -12.397 1.00 94.25 412 ALA A N 1
ATOM 3197 C CA . ALA A 1 412 ? -9.043 -4.986 -13.295 1.00 94.25 412 ALA A CA 1
ATOM 3198 C C . ALA A 1 412 ? -8.404 -5.620 -14.532 1.00 94.25 412 ALA A C 1
ATOM 3200 O O . ALA A 1 412 ? -8.715 -5.190 -15.640 1.00 94.25 412 ALA A O 1
ATOM 3201 N N . GLY A 1 413 ? -7.580 -6.659 -14.367 1.00 92.00 413 GLY A N 1
ATOM 3202 C CA . GLY A 1 413 ? -6.957 -7.359 -15.492 1.00 92.00 413 GLY A CA 1
ATOM 3203 C C . GLY A 1 413 ? -7.976 -7.928 -16.485 1.00 92.00 413 GLY A C 1
ATOM 3204 O O . GLY A 1 413 ? -7.824 -7.738 -17.683 1.00 92.00 413 GLY A O 1
ATOM 3205 N N . ILE A 1 414 ? -9.049 -8.554 -15.992 1.00 93.62 414 ILE A N 1
ATOM 3206 C CA . ILE A 1 414 ? -10.071 -9.194 -16.842 1.00 93.62 414 ILE A CA 1
ATOM 3207 C C . ILE A 1 414 ? -11.004 -8.163 -17.493 1.00 93.62 414 ILE A C 1
ATOM 3209 O O . ILE A 1 414 ? -11.339 -8.255 -18.670 1.00 93.62 414 ILE A O 1
ATOM 3213 N N . VAL A 1 415 ? -11.481 -7.187 -16.719 1.00 94.44 415 VAL A N 1
ATOM 3214 C CA . VAL A 1 415 ? -12.541 -6.269 -17.168 1.00 94.44 415 VAL A CA 1
ATOM 3215 C C . VAL A 1 415 ? -11.995 -5.168 -18.083 1.00 94.44 415 VAL A C 1
ATOM 3217 O O . VAL A 1 415 ? -12.737 -4.635 -18.913 1.00 94.44 415 VAL A O 1
ATOM 3220 N N . THR A 1 416 ? -10.705 -4.837 -17.970 1.00 93.50 416 THR A N 1
ATOM 3221 C CA . THR A 1 416 ? -10.080 -3.763 -18.761 1.00 93.50 416 THR A CA 1
ATOM 3222 C C . THR A 1 416 ? -10.114 -4.037 -20.259 1.00 93.50 416 THR A C 1
ATOM 3224 O O . THR A 1 416 ? -10.334 -3.096 -21.021 1.00 93.50 416 THR A O 1
ATOM 3227 N N . ASP A 1 417 ? -9.995 -5.296 -20.685 1.00 90.00 417 ASP A N 1
ATOM 3228 C CA . ASP A 1 417 ? -10.050 -5.668 -22.106 1.00 90.00 417 ASP A CA 1
ATOM 3229 C C . ASP A 1 417 ? -11.425 -5.393 -22.740 1.00 90.00 417 ASP A C 1
ATOM 3231 O O . ASP A 1 417 ? -11.527 -5.183 -23.948 1.00 90.00 417 ASP A O 1
ATOM 3235 N N . HIS A 1 418 ? -12.488 -5.340 -21.930 1.00 93.56 418 HIS A N 1
ATOM 3236 C CA . HIS A 1 418 ? -13.857 -5.115 -22.398 1.00 93.56 418 HIS A CA 1
ATOM 3237 C C . HIS A 1 418 ? -14.340 -3.672 -22.223 1.00 93.56 418 HIS A C 1
ATOM 3239 O O . HIS A 1 418 ? -15.033 -3.149 -23.094 1.00 93.56 418 HIS A O 1
ATOM 3245 N N . LEU A 1 419 ? -14.023 -3.034 -21.091 1.00 93.50 419 LEU A N 1
ATOM 3246 C CA . LEU A 1 419 ? -14.533 -1.696 -20.754 1.00 93.50 419 LEU A CA 1
ATOM 3247 C C . LEU A 1 419 ? -13.528 -0.570 -21.029 1.00 93.50 419 LEU A C 1
ATOM 3249 O O . LEU A 1 419 ? -13.910 0.603 -21.039 1.00 93.50 419 LEU A O 1
ATOM 3253 N N . GLY A 1 420 ? -12.258 -0.909 -21.250 1.00 93.62 420 GLY A N 1
ATOM 3254 C CA . GLY A 1 420 ? -11.167 0.047 -21.385 1.00 93.62 420 GLY A CA 1
ATOM 3255 C C . GLY A 1 420 ? -10.658 0.584 -20.043 1.00 93.62 420 GLY A C 1
ATOM 3256 O O . GLY A 1 420 ? -11.363 0.623 -19.034 1.00 93.62 420 GLY A O 1
ATOM 3257 N N . ILE A 1 421 ? -9.403 1.039 -20.052 1.00 94.19 421 ILE A N 1
ATOM 3258 C CA . ILE A 1 421 ? -8.640 1.443 -18.858 1.00 94.19 421 ILE A CA 1
ATOM 3259 C C . ILE A 1 421 ? -9.338 2.579 -18.095 1.00 94.19 421 ILE A C 1
ATOM 3261 O O . ILE A 1 421 ? -9.561 2.482 -16.890 1.00 94.19 421 ILE A O 1
ATOM 3265 N N . VAL A 1 422 ? -9.719 3.647 -18.804 1.00 94.69 422 VAL A N 1
ATOM 3266 C CA . VAL A 1 422 ? -10.314 4.854 -18.202 1.00 94.69 422 VAL A CA 1
ATOM 3267 C C . VAL A 1 422 ? -11.669 4.548 -17.560 1.00 94.69 422 VAL A C 1
ATOM 3269 O O . VAL A 1 422 ? -11.957 5.043 -16.475 1.00 94.69 422 VAL A O 1
ATOM 3272 N N . THR A 1 423 ? -12.490 3.689 -18.172 1.00 95.69 423 THR A N 1
ATOM 3273 C CA . THR A 1 423 ? -13.800 3.307 -17.621 1.00 95.69 423 THR A CA 1
ATOM 3274 C C . THR A 1 423 ? -13.653 2.555 -16.304 1.00 95.69 423 THR A C 1
ATOM 3276 O O . THR A 1 423 ? -14.349 2.871 -15.342 1.00 95.69 423 THR A O 1
ATOM 3279 N N . VAL A 1 424 ? -12.734 1.587 -16.232 1.00 96.44 424 VAL A N 1
ATOM 3280 C CA . VAL A 1 424 ? -12.505 0.808 -15.004 1.00 96.44 424 VAL A CA 1
ATOM 3281 C C . VAL A 1 424 ? -11.973 1.702 -13.876 1.00 96.44 424 VAL A C 1
ATOM 3283 O O . VAL A 1 424 ? -12.455 1.614 -12.745 1.00 96.44 424 VAL A O 1
ATOM 3286 N N . LEU A 1 425 ? -11.063 2.628 -14.186 1.00 95.75 425 LEU A N 1
ATOM 3287 C CA . LEU A 1 425 ? -10.566 3.626 -13.231 1.00 95.75 425 LEU A CA 1
ATOM 3288 C C . LEU A 1 425 ? -11.659 4.623 -12.792 1.00 95.75 425 LEU A C 1
ATOM 3290 O O . LEU A 1 425 ? -11.740 4.997 -11.623 1.00 95.75 425 LEU A O 1
ATOM 3294 N N . ASN A 1 426 ? -12.575 4.996 -13.688 1.00 96.19 426 ASN A N 1
ATOM 3295 C CA . ASN A 1 426 ? -13.732 5.823 -13.335 1.00 96.19 426 ASN A CA 1
ATOM 3296 C C . ASN A 1 426 ? -14.712 5.090 -12.405 1.00 96.19 426 ASN A C 1
ATOM 3298 O O . ASN A 1 426 ? -15.232 5.694 -11.463 1.00 96.19 426 ASN A O 1
ATOM 3302 N N . LEU A 1 427 ? -14.952 3.792 -12.628 1.00 95.62 427 LEU A N 1
ATOM 3303 C CA . LEU A 1 427 ? -15.782 2.968 -11.739 1.00 95.62 427 LEU A CA 1
ATOM 3304 C C . LEU A 1 427 ? -15.197 2.906 -10.327 1.00 95.62 427 LEU A C 1
ATOM 3306 O O . LEU A 1 427 ? -15.939 2.976 -9.345 1.00 95.62 427 LEU A O 1
ATOM 3310 N N . GLN A 1 428 ? -13.873 2.835 -10.219 1.00 95.50 428 GLN A N 1
ATOM 3311 C CA . GLN A 1 428 ? -13.192 2.927 -8.938 1.00 95.50 428 GLN A CA 1
ATOM 3312 C C . GLN A 1 428 ? -13.431 4.287 -8.263 1.00 95.50 428 GLN A C 1
ATOM 3314 O O . GLN A 1 428 ? -13.875 4.310 -7.113 1.00 95.50 428 GLN A O 1
ATOM 3319 N N . GLY A 1 429 ? -13.163 5.406 -8.948 1.00 95.94 429 GLY A N 1
ATOM 3320 C CA . GLY A 1 429 ? -13.381 6.748 -8.390 1.00 95.94 429 GLY A CA 1
ATOM 3321 C C . GLY A 1 429 ? -14.832 6.953 -7.931 1.00 95.94 429 GLY A C 1
ATOM 3322 O O . GLY A 1 429 ? -15.087 7.427 -6.820 1.00 95.94 429 GLY A O 1
ATOM 3323 N N . ALA A 1 430 ? -15.798 6.477 -8.723 1.00 95.62 430 ALA A N 1
ATOM 3324 C CA . ALA A 1 430 ? -17.212 6.452 -8.349 1.00 95.62 430 ALA A CA 1
ATOM 3325 C C . ALA A 1 430 ? -17.477 5.597 -7.094 1.00 95.62 430 ALA A C 1
ATOM 3327 O O . ALA A 1 430 ? -18.262 5.996 -6.231 1.00 95.62 430 ALA A O 1
ATOM 3328 N N . GLY A 1 431 ? -16.789 4.462 -6.945 1.00 93.88 431 GLY A N 1
ATOM 3329 C CA . GLY A 1 431 ? -16.839 3.620 -5.748 1.00 93.88 431 GLY A CA 1
ATOM 3330 C C . GLY A 1 431 ? -16.447 4.364 -4.467 1.00 93.88 431 GLY A C 1
ATOM 3331 O O . GLY A 1 431 ? -17.129 4.222 -3.450 1.00 93.88 431 GLY A O 1
ATOM 3332 N N . TYR A 1 432 ? -15.421 5.222 -4.516 1.00 94.88 432 TYR A N 1
ATOM 3333 C CA . TYR A 1 432 ? -15.036 6.076 -3.382 1.00 94.88 432 TYR A CA 1
ATOM 3334 C C . TYR A 1 432 ? -16.101 7.129 -3.046 1.00 94.88 432 TYR A C 1
ATOM 3336 O O . TYR A 1 432 ? -16.390 7.361 -1.869 1.00 94.88 432 TYR A O 1
ATOM 3344 N N . ILE A 1 433 ? -16.747 7.718 -4.058 1.00 95.44 433 ILE A N 1
ATOM 3345 C CA . ILE A 1 433 ? -17.857 8.665 -3.853 1.00 95.44 433 ILE A CA 1
ATOM 3346 C C . ILE A 1 433 ? -19.036 7.962 -3.174 1.00 95.44 433 ILE A C 1
ATOM 3348 O O . ILE A 1 433 ? -19.555 8.455 -2.169 1.00 95.44 433 ILE A O 1
ATOM 3352 N N . VAL A 1 434 ? -19.428 6.786 -3.675 1.00 92.31 434 VAL A N 1
ATOM 3353 C CA . VAL A 1 434 ? -20.495 5.971 -3.078 1.00 92.31 434 VAL A CA 1
ATOM 3354 C C . VAL A 1 434 ? -20.137 5.586 -1.644 1.00 92.31 434 VAL A C 1
ATOM 3356 O O . VAL A 1 434 ? -20.973 5.738 -0.754 1.00 92.31 434 VAL A O 1
ATOM 3359 N N . ALA A 1 435 ? -18.896 5.166 -1.380 1.00 90.69 435 ALA A N 1
ATOM 3360 C CA . ALA A 1 435 ? -18.432 4.860 -0.029 1.00 90.69 435 ALA A CA 1
ATOM 3361 C C . ALA A 1 435 ? -18.546 6.077 0.907 1.00 90.69 435 ALA A C 1
ATOM 3363 O O . ALA A 1 435 ? -19.028 5.940 2.032 1.00 90.69 435 ALA A O 1
ATOM 3364 N N . GLY A 1 436 ? -18.179 7.271 0.435 1.00 92.12 436 GLY A N 1
ATOM 3365 C CA . GLY A 1 436 ? -18.339 8.522 1.178 1.00 92.12 436 GLY A CA 1
ATOM 3366 C C . GLY A 1 436 ? -19.799 8.857 1.501 1.00 92.12 436 GLY A C 1
ATOM 3367 O O . GLY A 1 436 ? -20.108 9.219 2.637 1.00 92.12 436 GLY A O 1
ATOM 3368 N N . ILE A 1 437 ? -20.716 8.661 0.547 1.00 91.06 437 ILE A N 1
ATOM 3369 C CA . ILE A 1 437 ? -22.164 8.846 0.753 1.00 91.06 437 ILE A CA 1
ATOM 3370 C C . ILE A 1 437 ? -22.703 7.826 1.764 1.00 91.06 437 ILE A C 1
ATOM 3372 O O . ILE A 1 437 ? -23.425 8.187 2.693 1.00 91.06 437 ILE A O 1
ATOM 3376 N N . VAL A 1 438 ? -22.320 6.556 1.630 1.00 87.31 438 VAL A N 1
ATOM 3377 C CA . VAL A 1 438 ? -22.723 5.484 2.550 1.00 87.31 438 VAL A CA 1
ATOM 3378 C C . VAL A 1 438 ? -22.230 5.774 3.968 1.00 87.31 438 VAL A C 1
ATOM 3380 O O . VAL A 1 438 ? -23.012 5.673 4.913 1.00 87.31 438 VAL A O 1
ATOM 3383 N N . LEU A 1 439 ? -20.979 6.214 4.135 1.00 89.00 439 LEU A N 1
ATOM 3384 C CA . LEU A 1 439 ? -20.447 6.667 5.425 1.00 89.00 439 LEU A CA 1
ATOM 3385 C C . LEU A 1 439 ? -21.252 7.844 5.986 1.00 89.00 439 LEU A C 1
ATOM 3387 O O . LEU A 1 439 ? -21.581 7.864 7.177 1.00 89.00 439 LEU A O 1
ATOM 3391 N N . ALA A 1 440 ? -21.621 8.798 5.129 1.00 87.88 440 ALA A N 1
ATOM 3392 C CA . ALA A 1 440 ? -22.416 9.957 5.508 1.00 87.88 440 ALA A CA 1
ATOM 3393 C C . ALA A 1 440 ? -23.856 9.600 5.906 1.00 87.88 440 ALA A C 1
ATOM 3395 O O . ALA A 1 440 ? -24.463 10.369 6.647 1.00 87.88 440 ALA A O 1
ATOM 3396 N N . ILE A 1 441 ? -24.398 8.457 5.482 1.00 87.75 441 ILE A N 1
ATOM 3397 C CA . ILE A 1 441 ? -25.733 7.983 5.879 1.00 87.75 441 ILE A CA 1
ATOM 3398 C C . ILE A 1 441 ? -25.651 7.084 7.119 1.00 87.75 441 ILE A C 1
ATOM 3400 O O . ILE A 1 441 ? -26.409 7.273 8.071 1.00 87.75 441 ILE A O 1
ATOM 3404 N N . LEU A 1 442 ? -24.732 6.115 7.119 1.00 86.38 442 LEU A N 1
ATOM 3405 C CA . LEU A 1 442 ? -24.707 5.015 8.087 1.00 86.38 442 LEU A CA 1
ATOM 3406 C C . LEU A 1 442 ? -23.966 5.333 9.382 1.00 86.38 442 LEU A C 1
ATOM 3408 O O . LEU A 1 442 ? -24.287 4.748 10.420 1.00 86.38 442 LEU A O 1
ATOM 3412 N N . LEU A 1 443 ? -22.984 6.241 9.364 1.00 81.62 443 LEU A N 1
ATOM 3413 C CA . LEU A 1 443 ? -22.396 6.685 10.623 1.00 81.62 443 LEU A CA 1
ATOM 3414 C C . LEU A 1 443 ? -23.475 7.465 11.403 1.00 81.62 443 LEU A C 1
ATOM 3416 O O . LEU A 1 443 ? -24.205 8.260 10.809 1.00 81.62 443 LEU A O 1
ATOM 3420 N N . PRO A 1 444 ? -23.638 7.270 12.721 1.00 74.00 444 PRO A N 1
ATOM 3421 C CA . PRO A 1 444 ? -24.544 8.073 13.545 1.00 74.00 444 PRO A CA 1
ATOM 3422 C C . PRO A 1 444 ? -23.959 9.466 13.826 1.00 74.00 444 PRO A C 1
ATOM 3424 O O . PRO A 1 444 ? -22.737 9.655 13.806 1.00 74.00 444 PRO A O 1
ATOM 3427 N N . ARG A 1 445 ? -24.816 10.489 14.008 1.00 66.62 445 ARG A N 1
ATOM 3428 C CA . ARG A 1 445 ? -24.355 11.832 14.420 1.00 66.62 445 ARG A CA 1
ATOM 3429 C C . ARG A 1 445 ? -23.655 11.661 15.762 1.00 66.62 445 ARG A C 1
ATOM 3431 O O . ARG A 1 445 ? -24.228 11.073 16.675 1.00 66.62 445 ARG A O 1
ATOM 3438 N N . TRP A 1 446 ? -22.393 12.069 15.826 1.00 59.88 446 TRP A N 1
ATOM 3439 C CA . TRP A 1 446 ? -21.515 11.695 16.925 1.00 59.88 446 TRP A CA 1
ATOM 3440 C C . TRP A 1 446 ? -22.099 12.176 18.257 1.00 59.88 446 TRP A C 1
ATOM 3442 O O . TRP A 1 446 ? -22.380 13.357 18.437 1.00 59.88 446 TRP A O 1
ATOM 3452 N N . SER A 1 447 ? -22.294 11.236 19.174 1.00 44.19 447 SER A N 1
ATOM 3453 C CA . SER A 1 447 ? -22.553 11.477 20.586 1.00 44.19 447 SER A CA 1
ATOM 3454 C C . SER A 1 447 ? -21.312 10.975 21.318 1.00 44.19 447 SER A C 1
ATOM 3456 O O . SER A 1 447 ? -20.878 9.853 21.048 1.00 44.19 447 SER A O 1
ATOM 3458 N N . ASN A 1 448 ? -20.720 11.799 22.189 1.00 47.16 448 ASN A N 1
ATOM 3459 C CA . ASN A 1 448 ? -19.580 11.460 23.055 1.00 47.16 448 ASN A CA 1
ATOM 3460 C C . ASN A 1 448 ? -19.964 10.389 24.096 1.00 47.16 448 ASN A C 1
ATOM 3462 O O . ASN A 1 448 ? -19.855 10.612 25.299 1.00 47.16 448 ASN A O 1
ATOM 3466 N N . GLN A 1 449 ? -20.464 9.232 23.665 1.00 44.19 449 GLN A N 1
ATOM 3467 C CA . GLN A 1 449 ? -20.669 8.109 24.562 1.00 44.19 449 GLN A CA 1
ATOM 3468 C C . GLN A 1 449 ? -19.369 7.307 24.633 1.00 44.19 449 GLN A C 1
ATOM 3470 O O . GLN A 1 449 ? -18.901 6.827 23.591 1.00 44.19 449 GLN A O 1
ATOM 3475 N N . PRO A 1 450 ? -18.766 7.184 25.831 1.00 43.09 450 PRO A N 1
ATOM 3476 C CA . PRO A 1 450 ? -17.597 6.343 26.024 1.00 43.09 450 PRO A CA 1
ATOM 3477 C C . PRO A 1 450 ? -17.912 4.913 25.581 1.00 43.09 450 PRO A C 1
ATOM 3479 O O . PRO A 1 450 ? -19.060 4.461 25.644 1.00 43.09 450 PRO A O 1
ATOM 3482 N N . VAL A 1 451 ? -16.885 4.217 25.094 1.00 49.47 451 VAL A N 1
ATOM 3483 C CA . VAL A 1 451 ? -16.960 2.800 24.728 1.00 49.47 451 VAL A CA 1
ATOM 3484 C C . VAL A 1 451 ? -17.568 2.045 25.906 1.00 49.47 451 VAL A C 1
ATOM 3486 O O . VAL A 1 451 ? -17.003 2.052 26.997 1.00 49.47 451 VAL A O 1
ATOM 3489 N N . LYS A 1 452 ? -18.731 1.411 25.709 1.00 46.62 452 LYS A N 1
ATOM 3490 C CA . LYS A 1 452 ? -19.220 0.428 26.677 1.00 46.62 452 LYS A CA 1
ATOM 3491 C C . LYS A 1 452 ? -18.182 -0.685 26.699 1.00 46.62 452 LYS A C 1
ATOM 3493 O O . LYS A 1 452 ? -17.989 -1.330 25.670 1.00 46.62 452 LYS A O 1
ATOM 3498 N N . GLU A 1 453 ? -17.504 -0.883 27.828 1.00 44.12 453 GLU A N 1
ATOM 3499 C CA . GLU A 1 453 ? -16.685 -2.073 28.046 1.00 44.12 453 GLU A CA 1
ATOM 3500 C C . GLU A 1 453 ? -17.545 -3.284 27.700 1.00 44.12 453 GLU A C 1
ATOM 3502 O O . GLU A 1 453 ? -18.549 -3.567 28.355 1.00 44.12 453 GLU A O 1
ATOM 3507 N N . ALA A 1 454 ? -17.215 -3.930 26.583 1.00 43.69 454 ALA A N 1
ATOM 3508 C CA . ALA A 1 454 ? -17.940 -5.087 26.109 1.00 43.69 454 ALA A CA 1
ATOM 3509 C C . ALA A 1 454 ? -17.688 -6.224 27.103 1.00 43.69 454 ALA A C 1
ATOM 3511 O O . ALA A 1 454 ? -16.699 -6.949 27.000 1.00 43.69 454 ALA A O 1
ATOM 3512 N N . SER A 1 455 ? -18.585 -6.376 28.076 1.00 40.62 455 SER A N 1
ATOM 3513 C CA . SER A 1 455 ? -18.696 -7.563 28.913 1.00 40.62 455 SER A CA 1
ATOM 3514 C C . SER A 1 455 ? -19.248 -8.705 28.060 1.00 40.62 455 SER A C 1
ATOM 3516 O O . SER A 1 455 ? -20.412 -9.089 28.142 1.00 40.62 455 SER A O 1
ATOM 3518 N N . ILE A 1 456 ? -18.406 -9.240 27.175 1.00 43.72 456 ILE A N 1
ATOM 3519 C CA . ILE A 1 456 ? -18.713 -10.496 26.496 1.00 43.72 456 ILE A CA 1
ATOM 3520 C C . ILE A 1 456 ? -18.752 -11.570 27.592 1.00 43.72 456 ILE A C 1
ATOM 3522 O O . ILE A 1 456 ? -17.777 -11.692 28.340 1.00 43.72 456 ILE A O 1
ATOM 3526 N N . PRO A 1 457 ? -19.855 -12.329 27.736 1.00 38.50 457 PRO A N 1
ATOM 3527 C CA . PRO A 1 457 ? -19.949 -13.361 28.753 1.00 38.50 457 PRO A CA 1
ATOM 3528 C C . PRO A 1 457 ? -18.826 -14.367 28.515 1.00 38.50 457 PRO A C 1
ATOM 3530 O O . PRO A 1 457 ? -18.763 -15.009 27.465 1.00 38.50 457 PRO A O 1
ATOM 3533 N N . VAL A 1 458 ? -17.929 -14.476 29.496 1.00 42.47 458 VAL A N 1
ATOM 3534 C CA . VAL A 1 458 ? -16.937 -15.545 29.566 1.00 42.47 458 VAL A CA 1
ATOM 3535 C C . VAL A 1 458 ? -17.715 -16.845 29.424 1.00 42.47 458 VAL A C 1
ATOM 3537 O O . VAL A 1 458 ? -18.571 -17.160 30.254 1.00 42.47 458 VAL A O 1
ATOM 3540 N N . ALA A 1 459 ? -17.492 -17.557 28.320 1.00 38.97 459 ALA A N 1
ATOM 3541 C CA . ALA A 1 459 ? -18.081 -18.866 28.119 1.00 38.97 459 ALA A CA 1
ATOM 3542 C C . ALA A 1 459 ? -17.680 -19.723 29.323 1.00 38.97 459 ALA A C 1
ATOM 3544 O O . ALA A 1 459 ? -16.494 -19.981 29.511 1.00 38.97 459 ALA A O 1
ATOM 3545 N N . LYS A 1 460 ? -18.661 -20.102 30.157 1.00 35.19 460 LYS A N 1
ATOM 3546 C CA . LYS A 1 460 ? -18.460 -21.038 31.267 1.00 35.19 460 LYS A CA 1
ATOM 3547 C C . LYS A 1 460 ? -17.716 -22.248 30.715 1.00 35.19 460 LYS A C 1
ATOM 3549 O O . LYS A 1 460 ? -18.262 -22.966 29.873 1.00 35.19 460 LYS A O 1
ATOM 3554 N N . GLU A 1 461 ? -16.488 -22.455 31.178 1.00 36.19 461 GLU A N 1
ATOM 3555 C CA . GLU A 1 461 ? -15.818 -23.739 31.033 1.00 36.19 461 GLU A CA 1
ATOM 3556 C C . GLU A 1 461 ? -16.759 -24.784 31.632 1.00 36.19 461 GLU A C 1
ATOM 3558 O O . GLU A 1 461 ? -17.127 -24.716 32.806 1.00 36.19 461 GLU A O 1
ATOM 3563 N N . ARG A 1 462 ? -17.253 -25.690 30.781 1.00 38.81 462 ARG A N 1
ATOM 3564 C CA . ARG A 1 462 ? -17.913 -26.904 31.250 1.00 38.81 462 ARG A CA 1
ATOM 3565 C C . ARG A 1 462 ? -16.826 -27.721 31.943 1.00 38.81 462 ARG A C 1
ATOM 3567 O O . ARG A 1 462 ? -15.975 -28.281 31.258 1.00 38.81 462 ARG A O 1
ATOM 3574 N N . THR A 1 463 ? -16.845 -27.680 33.272 1.00 42.25 463 THR A N 1
ATOM 3575 C CA . THR A 1 463 ? -16.190 -28.643 34.164 1.00 42.25 463 THR A CA 1
ATOM 3576 C C . THR A 1 463 ? -16.642 -30.057 33.864 1.00 42.25 463 THR A C 1
ATOM 3578 O O . THR A 1 463 ? -17.862 -30.211 33.602 1.00 42.25 463 THR A O 1
#

Mean predicted aligned error: 21.12 Å

Nearest PDB structures (foldseek):
  8uby-assembly1_A  TM=8.044E-01  e=7.431E-04  Homo sapiens
  8vzo-assembly1_A  TM=7.827E-01  e=9.743E-04  Mus musculus
  4zow-assembly1_A  TM=6.221E-01  e=2.630E-03  Escherichia coli K-12
  8jtc-assembly1_A  TM=6.268E-01  e=6.788E-03  Homo sapiens
  6gv1-assembly1_A  TM=6.497E-01  e=9.311E-03  Escherichia coli K-12

Sequence (463 aa):
MRWARSHSSDLAHLAPLAPLAPLAPLAPLEQDEDERDRSIEDIPGDFDIELELERDELARLLDQALALLPAAVRDVLIERYIHESSHREIAERLGLNEDALVQRLYRGKLALRRVITTKMGEEASAFGIALNDEERLRQETRIWCPLCRAHKLTKYIDSSTHRTHFSCPHCQHIATAINPQMLGRVSSPRPMLTLQLAQLHDYYKQAICVGEGICSVLIACISIAASTSRTVPEPPLSVVEAKAITGIRREWADGLRMIRGERILVVLLSTFAIMGLGEGVMGTLYPIFVYRVLHGGTLQIGILMSAQAVGALLGGVLIGWAGRRITSRWLLCLSAMLFGLLDLAIFNTPALFPFFWLSITLFILVGVPGIAMRTGMFTLMQEKTSDAYRGRVFGVLNTITGLFLLTGAVVAGIVTDHLGIVTVLNLQGAGYIVAGIVLAILLPRWSNQPVKEASIPVAKERT

Solvent-accessible surface area (backbone atoms only — not comparable to full-atom values): 26714 Å² total; per-residue (Å²): 117,69,67,64,59,62,54,60,71,61,55,74,78,72,66,90,70,81,79,77,78,78,80,76,81,80,77,82,80,84,83,80,86,90,84,83,89,87,85,86,86,88,84,90,86,74,86,54,60,66,60,53,48,52,50,56,50,51,49,50,52,50,52,54,43,45,69,75,42,60,63,86,37,35,56,56,48,42,41,46,74,74,66,62,46,50,69,66,60,52,13,64,74,69,76,44,54,60,71,58,43,54,53,43,49,53,53,29,54,53,49,46,51,45,42,39,65,73,78,40,41,72,69,41,44,74,73,69,53,72,68,74,57,83,66,70,45,45,44,77,44,95,46,64,30,88,84,80,63,81,46,49,26,27,37,31,57,43,86,89,75,62,28,52,33,36,30,30,93,83,75,66,59,78,52,68,47,92,56,63,81,73,49,80,84,50,91,53,71,67,64,46,52,52,53,41,53,51,51,51,50,54,50,52,52,50,24,66,74,70,74,57,71,89,68,93,50,70,77,56,51,73,62,53,75,70,65,82,72,77,91,72,85,79,74,82,90,66,96,61,86,86,56,63,78,88,33,49,70,55,46,42,49,50,18,50,49,52,31,73,72,33,70,68,48,44,54,52,49,52,45,41,29,55,48,17,24,39,51,13,30,44,72,60,43,47,64,54,41,37,44,74,68,67,68,42,54,74,67,51,55,51,49,41,54,51,28,20,51,53,15,24,53,56,25,48,55,50,45,68,69,46,49,88,80,49,56,56,68,59,45,29,20,52,16,26,31,50,28,13,52,39,42,41,46,56,65,50,33,60,83,77,51,84,47,70,67,59,52,39,53,47,30,23,58,33,14,23,27,49,41,42,24,53,52,30,50,55,49,53,51,54,69,74,37,56,80,93,47,36,69,28,38,53,49,45,46,53,52,44,23,51,53,26,19,54,48,18,29,54,49,39,66,64,47,30,83,77,62,34,67,58,51,55,54,40,53,40,15,49,49,31,31,52,45,12,52,49,46,63,66,70,53,73,84,88,67,97,67,74,79,73,81,78,80,69,80,75,76,77,79,83,123

Radius of gyration: 31.86 Å; Cα contacts (8 Å, |Δi|>4): 418; chains: 1; bounding box: 82×52×79 Å